Protein AF-A0A939W7G7-F1 (afdb_monomer)

pLDDT: mean 72.37, std 24.92, range [22.25, 98.38]

Structure (mmCIF, N/CA/C/O backbone):
data_AF-A0A939W7G7-F1
#
_entry.id   AF-A0A939W7G7-F1
#
loop_
_atom_site.group_PDB
_atom_site.id
_atom_site.type_symbol
_atom_site.label_atom_id
_atom_site.label_alt_id
_atom_site.label_comp_id
_atom_site.label_asym_id
_atom_site.label_entity_id
_atom_site.label_seq_id
_atom_site.pdbx_PDB_ins_code
_atom_site.Cartn_x
_atom_site.Cartn_y
_atom_site.Cartn_z
_atom_site.occupancy
_atom_site.B_iso_or_equiv
_atom_site.auth_seq_id
_atom_site.auth_comp_id
_atom_site.auth_asym_id
_atom_site.auth_atom_id
_atom_site.pdbx_PDB_model_num
ATOM 1 N N . MET A 1 1 ? 49.088 -12.697 -15.199 1.00 37.44 1 MET A N 1
ATOM 2 C CA . MET A 1 1 ? 48.073 -13.768 -15.033 1.00 37.44 1 MET A CA 1
ATOM 3 C C . MET A 1 1 ? 47.803 -14.204 -13.577 1.00 37.44 1 MET A C 1
ATOM 5 O O . MET A 1 1 ? 47.061 -15.155 -13.381 1.00 37.44 1 MET A O 1
ATOM 9 N N . GLY A 1 2 ? 48.317 -13.510 -12.543 1.00 29.69 2 GLY A N 1
ATOM 10 C CA . GLY A 1 2 ? 48.173 -13.933 -11.132 1.00 29.69 2 GLY A CA 1
ATOM 11 C C . GLY A 1 2 ? 47.375 -13.010 -10.194 1.00 29.69 2 GLY A C 1
ATOM 12 O O . GLY A 1 2 ? 47.305 -13.311 -9.008 1.00 29.69 2 GLY A O 1
ATOM 13 N N . SER A 1 3 ? 46.783 -11.907 -10.679 1.00 34.59 3 SER A N 1
ATOM 14 C CA . SER A 1 3 ? 46.149 -10.897 -9.798 1.00 34.59 3 SER A CA 1
ATOM 15 C C . SER A 1 3 ? 44.610 -10.867 -9.840 1.00 34.59 3 SER A C 1
ATOM 17 O O . SER A 1 3 ? 43.983 -10.460 -8.870 1.00 34.59 3 SER A O 1
ATOM 19 N N . VAL A 1 4 ? 43.977 -11.381 -10.903 1.00 31.12 4 VAL A N 1
ATOM 20 C CA . VAL A 1 4 ? 42.504 -11.349 -11.072 1.00 31.12 4 VAL A CA 1
ATOM 21 C C . VAL A 1 4 ? 41.800 -12.451 -10.261 1.00 31.12 4 VAL A C 1
ATOM 23 O O . VAL A 1 4 ? 40.750 -12.220 -9.670 1.00 31.12 4 VAL A O 1
ATOM 26 N N . LYS A 1 5 ? 42.433 -13.625 -10.098 1.00 29.92 5 LYS A N 1
ATOM 27 C CA . LYS A 1 5 ? 41.881 -14.741 -9.299 1.00 29.92 5 LYS A CA 1
ATOM 28 C C . LYS A 1 5 ? 41.770 -14.441 -7.795 1.00 29.92 5 LYS A C 1
ATOM 30 O O . LYS A 1 5 ? 40.942 -15.040 -7.120 1.00 29.92 5 LYS A O 1
ATOM 35 N N . LYS A 1 6 ? 42.566 -13.503 -7.261 1.00 28.92 6 LYS A N 1
ATOM 36 C CA . LYS A 1 6 ? 42.472 -13.071 -5.852 1.00 28.92 6 LYS A CA 1
ATOM 37 C C . LYS A 1 6 ? 41.376 -12.028 -5.605 1.00 28.92 6 LYS A C 1
ATOM 39 O O . LYS A 1 6 ? 40.997 -11.844 -4.453 1.00 28.92 6 LYS A O 1
ATOM 44 N N . TRP A 1 7 ? 40.863 -11.377 -6.651 1.00 30.55 7 TRP A N 1
ATOM 45 C CA . TRP A 1 7 ? 39.782 -10.396 -6.531 1.00 30.55 7 TRP A CA 1
ATOM 46 C C . TRP A 1 7 ? 38.410 -11.087 -6.421 1.00 30.55 7 TRP A C 1
ATOM 48 O O . TRP A 1 7 ? 37.632 -10.760 -5.529 1.00 30.55 7 TRP A O 1
ATOM 58 N N . PHE A 1 8 ? 38.174 -12.147 -7.206 1.00 27.36 8 PHE A N 1
ATOM 59 C CA . PHE A 1 8 ? 36.926 -12.930 -7.167 1.00 27.36 8 PHE A CA 1
ATOM 60 C C . PHE A 1 8 ? 36.714 -13.733 -5.873 1.00 27.36 8 PHE A C 1
ATOM 62 O O . PHE A 1 8 ? 35.588 -13.842 -5.401 1.00 27.36 8 PHE A O 1
ATOM 69 N N . ALA A 1 9 ? 37.780 -14.232 -5.236 1.00 32.16 9 ALA A N 1
ATOM 70 C CA . ALA A 1 9 ? 37.669 -14.970 -3.971 1.00 32.16 9 ALA A CA 1
ATOM 71 C C . ALA A 1 9 ? 37.332 -14.080 -2.752 1.00 32.16 9 ALA A C 1
ATOM 73 O O . ALA A 1 9 ? 37.093 -14.599 -1.664 1.00 32.16 9 ALA A O 1
ATOM 74 N N . LYS A 1 10 ? 37.341 -12.747 -2.914 1.00 26.81 10 LYS A N 1
ATOM 75 C CA . LYS A 1 10 ? 37.115 -11.765 -1.839 1.00 26.81 10 LYS A CA 1
ATOM 76 C C . LYS A 1 10 ? 35.745 -11.078 -1.904 1.00 26.81 10 LYS A C 1
ATOM 78 O O . LYS A 1 10 ? 35.432 -10.281 -1.021 1.00 26.81 10 LYS A O 1
ATOM 83 N N . LEU A 1 11 ? 34.936 -11.372 -2.923 1.00 27.44 11 LEU A N 1
ATOM 84 C CA . LEU A 1 11 ? 33.561 -10.888 -3.031 1.00 27.44 11 LEU A CA 1
ATOM 85 C C . LEU A 1 11 ? 32.647 -11.770 -2.175 1.00 27.44 11 LEU A C 1
ATOM 87 O O . LEU A 1 11 ? 32.248 -12.865 -2.560 1.00 27.44 11 LEU A O 1
ATOM 91 N N . ASP A 1 12 ? 32.374 -11.272 -0.972 1.00 28.25 12 ASP A N 1
ATOM 92 C CA . ASP A 1 12 ? 31.477 -11.857 0.019 1.00 28.25 12 ASP A CA 1
ATOM 93 C C . ASP A 1 12 ? 30.085 -12.161 -0.579 1.00 28.25 12 ASP A C 1
ATOM 95 O O . ASP A 1 12 ? 29.545 -11.369 -1.362 1.00 28.25 12 ASP A O 1
ATOM 99 N N . LYS A 1 13 ? 29.475 -13.289 -0.178 1.00 32.38 13 LYS A N 1
ATOM 100 C CA . LYS A 1 13 ? 28.146 -13.762 -0.632 1.00 32.38 13 LYS A CA 1
ATOM 101 C C . LYS A 1 13 ? 27.058 -12.685 -0.499 1.00 32.38 13 LYS A C 1
ATOM 103 O O . LYS A 1 13 ? 26.087 -12.709 -1.249 1.00 32.38 13 LYS A O 1
ATOM 108 N N . LYS A 1 14 ? 27.244 -11.710 0.399 1.00 27.19 14 LYS A N 1
ATOM 109 C CA . LYS A 1 14 ? 26.355 -10.553 0.587 1.00 27.19 14 LYS A CA 1
ATOM 110 C C . LYS A 1 14 ? 26.272 -9.595 -0.609 1.00 27.19 14 LYS A C 1
ATOM 112 O O . LYS A 1 14 ? 25.236 -8.966 -0.766 1.00 27.19 14 LYS A O 1
ATOM 117 N N . ARG A 1 15 ? 27.293 -9.487 -1.474 1.00 27.19 15 ARG A N 1
ATOM 118 C CA . ARG A 1 15 ? 27.225 -8.607 -2.664 1.00 27.19 15 ARG A CA 1
ATOM 119 C C . ARG A 1 15 ? 26.584 -9.261 -3.891 1.00 27.19 15 ARG A C 1
ATOM 121 O O . ARG A 1 15 ? 26.115 -8.538 -4.759 1.00 27.19 15 ARG A O 1
ATOM 128 N N . ARG A 1 16 ? 26.465 -10.597 -3.936 1.00 31.97 16 ARG A N 1
ATOM 129 C CA . ARG A 1 16 ? 25.691 -11.303 -4.984 1.00 31.97 16 ARG A CA 1
ATOM 130 C C . ARG A 1 16 ? 24.188 -11.002 -4.902 1.00 31.97 16 ARG A C 1
ATOM 132 O O . ARG A 1 16 ? 23.509 -11.009 -5.916 1.00 31.97 16 ARG A O 1
ATOM 139 N N . TYR A 1 17 ? 23.701 -10.642 -3.715 1.00 28.06 17 TYR A N 1
ATOM 140 C CA . TYR A 1 17 ? 22.332 -10.169 -3.508 1.00 28.06 17 TYR A CA 1
ATOM 141 C C . TYR A 1 17 ? 22.118 -8.697 -3.890 1.00 28.06 17 TYR A C 1
ATOM 143 O O . TYR A 1 17 ? 20.974 -8.279 -3.999 1.00 28.06 17 TYR A O 1
ATOM 151 N N . ILE A 1 18 ? 23.176 -7.911 -4.132 1.00 26.02 18 ILE A N 1
ATOM 152 C CA . ILE A 1 18 ? 23.036 -6.484 -4.474 1.00 26.02 18 ILE A CA 1
ATOM 153 C C . ILE A 1 18 ? 22.659 -6.291 -5.950 1.00 26.02 18 ILE A C 1
ATOM 155 O O . ILE A 1 18 ? 21.997 -5.314 -6.263 1.00 26.02 18 ILE A O 1
ATOM 159 N N . LEU A 1 19 ? 22.960 -7.246 -6.840 1.00 25.20 19 LEU A N 1
ATOM 160 C CA . LEU A 1 19 ? 22.470 -7.190 -8.228 1.00 25.20 19 LEU A CA 1
ATOM 161 C C . LEU A 1 19 ? 20.977 -7.551 -8.352 1.00 25.20 19 LEU A C 1
ATOM 163 O O . LEU A 1 19 ? 20.304 -7.072 -9.252 1.00 25.20 19 LEU A O 1
ATOM 167 N N . ILE A 1 20 ? 20.450 -8.353 -7.421 1.00 27.09 20 ILE A N 1
ATOM 168 C CA . ILE A 1 20 ? 19.026 -8.736 -7.359 1.00 27.09 20 ILE A CA 1
ATOM 169 C C . ILE A 1 20 ? 18.235 -7.758 -6.460 1.00 27.09 20 ILE A C 1
ATOM 171 O O . ILE A 1 20 ? 17.029 -7.581 -6.614 1.00 27.09 20 ILE A O 1
ATOM 175 N N . GLY A 1 21 ? 18.920 -7.071 -5.539 1.00 23.30 21 GLY A N 1
ATOM 176 C CA . GLY A 1 21 ? 18.337 -6.136 -4.573 1.00 23.30 21 GLY A CA 1
ATOM 177 C C . GLY A 1 21 ? 17.898 -4.785 -5.146 1.00 23.30 21 GLY A C 1
ATOM 178 O O . GLY A 1 21 ? 17.104 -4.103 -4.505 1.00 23.30 21 GLY A O 1
ATOM 179 N N . SER A 1 22 ? 18.346 -4.414 -6.348 1.00 28.56 22 SER A N 1
ATOM 180 C CA . SER A 1 22 ? 17.942 -3.165 -7.016 1.00 28.56 22 SER A CA 1
ATOM 181 C C . SER A 1 22 ? 16.480 -3.197 -7.477 1.00 28.56 22 SER A C 1
ATOM 183 O O . SER A 1 22 ? 15.803 -2.177 -7.462 1.00 28.56 22 SER A O 1
ATOM 185 N N . ILE A 1 23 ? 15.966 -4.383 -7.816 1.00 33.22 23 ILE A N 1
ATOM 186 C CA . ILE A 1 23 ? 14.592 -4.580 -8.307 1.00 33.22 23 ILE A CA 1
ATOM 187 C C . ILE A 1 23 ? 13.592 -4.621 -7.136 1.00 33.22 23 ILE A C 1
ATOM 189 O O . ILE A 1 23 ? 12.467 -4.138 -7.251 1.00 33.22 23 ILE A O 1
ATOM 193 N N . ALA A 1 24 ? 14.009 -5.126 -5.969 1.00 25.91 24 ALA A N 1
ATOM 194 C CA . ALA A 1 24 ? 13.153 -5.187 -4.784 1.00 25.91 24 ALA A CA 1
ATOM 195 C C . ALA A 1 24 ? 12.855 -3.797 -4.187 1.00 25.91 24 ALA A C 1
ATOM 197 O O . ALA A 1 24 ? 11.763 -3.590 -3.672 1.00 25.91 24 ALA A O 1
ATOM 198 N N . GLY A 1 25 ? 13.777 -2.832 -4.289 1.00 26.31 25 GLY A N 1
ATOM 199 C CA . GLY A 1 25 ? 13.540 -1.460 -3.815 1.00 26.31 25 GLY A CA 1
ATOM 200 C C . GLY A 1 25 ? 12.533 -0.680 -4.670 1.00 26.31 25 GLY A C 1
ATOM 201 O O . GLY A 1 25 ? 11.704 0.047 -4.130 1.00 26.31 25 GLY A O 1
ATOM 202 N N . VAL A 1 26 ? 12.555 -0.886 -5.990 1.00 35.41 26 VAL A N 1
ATOM 203 C CA . VAL A 1 26 ? 11.691 -0.178 -6.955 1.00 35.41 26 VAL A CA 1
ATOM 204 C C . VAL A 1 26 ? 10.279 -0.780 -6.997 1.00 35.41 26 VAL A C 1
ATOM 206 O O . VAL A 1 26 ? 9.291 -0.050 -7.064 1.00 35.41 26 VAL A O 1
ATOM 209 N N . ILE A 1 27 ? 10.149 -2.106 -6.851 1.00 29.95 27 ILE A N 1
ATOM 210 C CA . ILE A 1 27 ? 8.835 -2.772 -6.790 1.00 29.95 27 ILE A CA 1
ATOM 211 C C . ILE A 1 27 ? 8.130 -2.507 -5.452 1.00 29.95 27 ILE A C 1
ATOM 213 O O . ILE A 1 27 ? 6.910 -2.371 -5.430 1.00 29.95 27 ILE A O 1
ATOM 217 N N . VAL A 1 28 ? 8.860 -2.373 -4.338 1.00 28.88 28 VAL A N 1
ATOM 218 C CA . VAL A 1 28 ? 8.235 -2.111 -3.030 1.00 28.88 28 VAL A CA 1
ATOM 219 C C . VAL A 1 28 ? 7.611 -0.714 -2.973 1.00 28.88 28 VAL A C 1
ATOM 221 O O . VAL A 1 28 ? 6.517 -0.588 -2.439 1.00 28.88 28 VAL A O 1
ATOM 224 N N . ILE A 1 29 ? 8.200 0.314 -3.588 1.00 34.06 29 ILE A N 1
ATOM 225 C CA . ILE A 1 29 ? 7.621 1.672 -3.552 1.00 34.06 29 ILE A CA 1
ATOM 226 C C . ILE A 1 29 ? 6.392 1.784 -4.472 1.00 34.06 29 ILE A C 1
ATOM 228 O O . ILE A 1 29 ? 5.401 2.409 -4.095 1.00 34.06 29 ILE A O 1
ATOM 232 N N . ALA A 1 30 ? 6.377 1.084 -5.614 1.00 29.73 30 ALA A N 1
ATOM 233 C CA . ALA A 1 30 ? 5.173 0.968 -6.442 1.00 29.73 30 ALA A CA 1
ATOM 234 C C . ALA A 1 30 ? 4.076 0.117 -5.765 1.00 29.73 30 ALA A C 1
ATOM 236 O O . ALA A 1 30 ? 2.897 0.462 -5.824 1.00 29.73 30 ALA A O 1
ATOM 237 N N . CYS A 1 31 ? 4.432 -0.957 -5.050 1.00 26.67 31 CYS A N 1
ATOM 238 C CA . CYS A 1 31 ? 3.463 -1.773 -4.312 1.00 26.67 31 CYS A CA 1
ATOM 239 C C . CYS A 1 31 ? 2.926 -1.103 -3.037 1.00 26.67 31 CYS A C 1
ATOM 241 O O . CYS A 1 31 ? 1.822 -1.440 -2.614 1.00 26.67 31 CYS A O 1
ATOM 243 N N . VAL A 1 32 ? 3.650 -0.153 -2.438 1.00 27.84 32 VAL A N 1
ATOM 244 C CA . VAL A 1 32 ? 3.234 0.499 -1.184 1.00 27.84 32 VAL A CA 1
ATOM 245 C C . VAL A 1 32 ? 2.108 1.528 -1.382 1.00 27.84 32 VAL A C 1
ATOM 247 O O . VAL A 1 32 ? 1.447 1.867 -0.408 1.00 27.84 32 VAL A O 1
ATOM 250 N N . LEU A 1 33 ? 1.772 1.951 -2.612 1.00 31.66 33 LEU A N 1
ATOM 251 C CA . LEU A 1 33 ? 0.691 2.938 -2.835 1.00 31.66 33 LEU A CA 1
ATOM 252 C C . LEU A 1 33 ? -0.329 2.593 -3.938 1.00 31.66 33 LEU A C 1
ATOM 254 O O . LEU A 1 33 ? -1.294 3.330 -4.128 1.00 31.66 33 LEU A O 1
ATOM 258 N N . ILE A 1 34 ? -0.221 1.433 -4.598 1.00 30.66 34 ILE A N 1
ATOM 259 C CA . ILE A 1 34 ? -1.276 0.925 -5.508 1.00 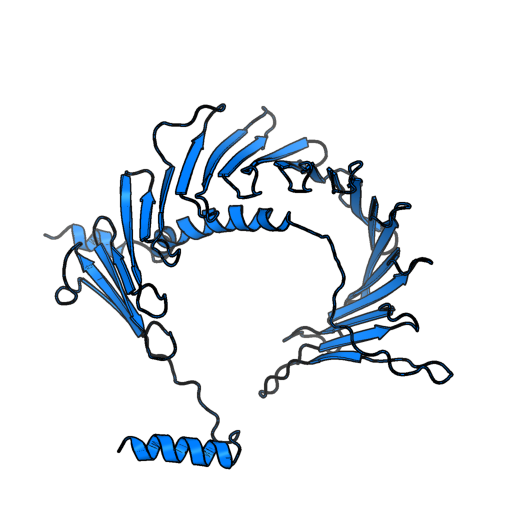30.66 34 ILE A CA 1
ATOM 260 C C . ILE A 1 34 ? -2.508 0.386 -4.734 1.00 30.66 34 ILE A C 1
ATOM 262 O O . ILE A 1 34 ? -3.564 0.152 -5.318 1.00 30.66 34 ILE A O 1
ATOM 266 N N . LEU A 1 35 ? -2.451 0.301 -3.398 1.00 27.14 35 LEU A N 1
ATOM 267 C CA . LEU A 1 35 ? -3.620 0.006 -2.548 1.00 27.14 35 LEU A CA 1
ATOM 268 C C . LEU A 1 35 ? -4.574 1.204 -2.335 1.00 27.14 35 LEU A C 1
ATOM 270 O O . LEU A 1 35 ? -5.584 1.056 -1.653 1.00 27.14 35 LEU A O 1
ATOM 274 N N . GLY A 1 36 ? -4.314 2.360 -2.958 1.00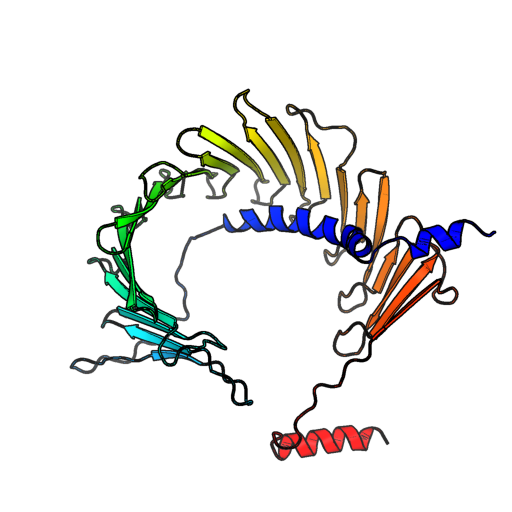 25.47 36 GLY A N 1
ATOM 275 C CA . GLY A 1 36 ? -5.226 3.516 -2.980 1.00 25.47 36 GLY A CA 1
ATOM 276 C C . GLY A 1 36 ? -6.361 3.434 -4.014 1.00 25.47 36 GLY A C 1
ATOM 277 O O . GLY A 1 36 ? -7.085 4.407 -4.212 1.00 25.47 36 GLY A O 1
ATOM 278 N N . GLY A 1 37 ? -6.523 2.300 -4.704 1.00 22.25 37 GLY A N 1
ATOM 279 C CA . GLY A 1 37 ? -7.566 2.088 -5.708 1.00 22.25 37 GLY A CA 1
ATOM 280 C C . GLY A 1 37 ? -8.757 1.289 -5.176 1.00 22.25 37 GLY A C 1
ATOM 281 O O . GLY A 1 37 ? -8.717 0.065 -5.133 1.00 22.25 37 GLY A O 1
ATOM 282 N N . VAL A 1 38 ? -9.859 1.988 -4.890 1.00 24.16 38 VAL A N 1
ATOM 283 C CA . VAL A 1 38 ? -11.229 1.445 -4.789 1.00 24.16 38 VAL A CA 1
ATOM 284 C C . VAL A 1 38 ? -11.527 0.587 -3.546 1.00 24.16 38 VAL A C 1
ATOM 286 O O . VAL A 1 38 ? -11.864 -0.590 -3.640 1.00 24.16 38 VAL A O 1
ATOM 289 N N . PHE A 1 39 ? -11.633 1.219 -2.372 1.00 22.97 39 PHE A N 1
ATOM 290 C CA . PHE A 1 39 ? -12.570 0.742 -1.339 1.00 22.97 39 PHE A CA 1
ATOM 291 C C . PHE A 1 39 ? -13.994 1.263 -1.610 1.00 22.97 39 PHE A C 1
ATOM 293 O O . PHE A 1 39 ? -14.669 1.804 -0.740 1.00 22.97 39 PHE A O 1
ATOM 300 N N . ARG A 1 40 ? -14.533 1.001 -2.811 1.00 23.73 40 ARG A N 1
ATOM 301 C CA . ARG A 1 40 ? -15.959 0.657 -2.881 1.00 23.73 40 ARG A CA 1
ATOM 302 C C . ARG A 1 40 ? -16.044 -0.798 -2.471 1.00 23.73 40 ARG A C 1
ATOM 304 O O . ARG A 1 40 ? -16.004 -1.694 -3.311 1.00 23.73 40 ARG A O 1
ATOM 311 N N . LYS A 1 41 ? -16.193 -1.032 -1.168 1.00 23.56 41 LYS A N 1
ATOM 312 C CA . LYS A 1 41 ? -16.681 -2.310 -0.661 1.00 23.56 41 LYS A CA 1
ATOM 313 C C . LYS A 1 41 ? -18.136 -2.450 -1.113 1.00 23.56 41 LYS A C 1
ATOM 315 O O . LYS A 1 41 ? -19.074 -2.239 -0.355 1.00 23.56 41 LYS A O 1
ATOM 320 N N . LYS A 1 42 ? -18.347 -2.775 -2.389 1.00 23.17 42 LYS A N 1
ATOM 321 C CA . LYS A 1 42 ? -19.536 -3.526 -2.758 1.00 23.17 42 LYS A CA 1
ATOM 322 C C . LYS A 1 42 ? -19.238 -4.909 -2.208 1.00 23.17 42 LYS A C 1
ATOM 324 O O . LYS A 1 42 ? -18.529 -5.682 -2.843 1.00 23.17 42 LYS A O 1
ATOM 329 N N . ASP A 1 43 ? -19.682 -5.155 -0.978 1.00 26.52 43 ASP A N 1
ATOM 330 C CA . ASP A 1 43 ? -19.757 -6.493 -0.408 1.00 26.52 43 ASP A CA 1
ATOM 331 C C . ASP A 1 43 ? -20.629 -7.337 -1.347 1.00 26.52 43 ASP A C 1
ATOM 333 O O . ASP A 1 43 ? -21.836 -7.478 -1.191 1.00 26.52 43 ASP A O 1
ATOM 337 N N . THR A 1 44 ? -20.010 -7.882 -2.385 1.00 25.52 44 THR A N 1
ATOM 338 C CA . THR A 1 44 ? -20.457 -9.101 -3.034 1.00 25.52 44 THR A CA 1
ATOM 339 C C . THR A 1 44 ? -19.536 -10.197 -2.537 1.00 25.52 44 THR A C 1
ATOM 341 O O . THR A 1 44 ? -18.834 -10.850 -3.307 1.00 25.52 44 THR A O 1
ATOM 344 N N . GLY A 1 45 ? -19.552 -10.399 -1.214 1.00 25.03 45 GLY A N 1
ATOM 345 C CA . GLY A 1 45 ? -19.352 -11.741 -0.696 1.00 25.03 45 GLY A CA 1
ATOM 346 C C . GLY A 1 45 ? -20.320 -12.680 -1.427 1.00 25.03 45 GLY A C 1
ATOM 347 O O . GLY A 1 45 ? -21.360 -12.228 -1.928 1.00 25.03 45 GLY A O 1
ATOM 348 N N . PRO A 1 46 ? -19.992 -13.969 -1.564 1.00 23.42 46 PRO A N 1
ATOM 349 C CA . PRO A 1 46 ? -20.879 -14.883 -2.258 1.00 23.42 46 PRO A CA 1
ATOM 350 C C . PRO A 1 46 ? -22.246 -14.812 -1.572 1.00 23.42 46 PRO A C 1
ATOM 352 O O . PRO A 1 46 ? -22.326 -14.849 -0.343 1.00 23.42 46 PRO A O 1
ATOM 355 N N . LYS A 1 47 ? -23.308 -14.627 -2.364 1.00 27.70 47 LYS A N 1
ATOM 356 C CA . LYS A 1 47 ? -24.686 -14.712 -1.877 1.00 27.70 47 LYS A CA 1
ATOM 357 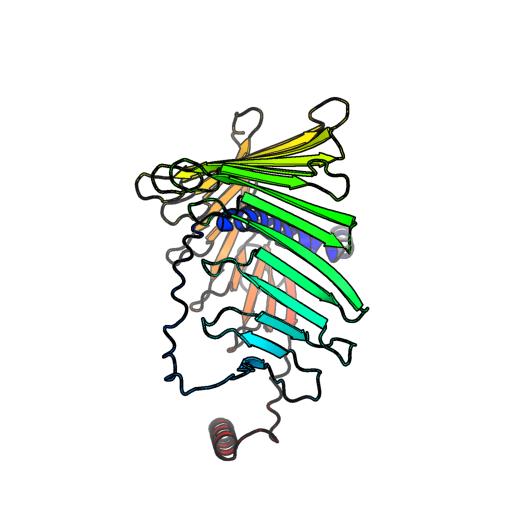C C . LYS A 1 47 ? -24.896 -16.142 -1.396 1.00 27.70 47 LYS A C 1
ATOM 359 O O . LYS A 1 47 ? -25.250 -17.011 -2.183 1.00 27.70 47 LYS A O 1
ATOM 364 N N . TYR A 1 48 ? -24.596 -16.393 -0.132 1.00 33.22 48 TYR A N 1
ATOM 365 C CA . TYR A 1 48 ? -24.888 -17.664 0.497 1.00 33.22 48 TYR A CA 1
ATOM 366 C C . TYR A 1 48 ? -26.311 -17.588 1.027 1.00 33.22 48 TYR A C 1
ATOM 368 O O . TYR A 1 48 ? -26.651 -16.677 1.780 1.00 33.22 48 TYR A O 1
ATOM 376 N N . GLU A 1 49 ? -27.139 -18.510 0.547 1.00 25.09 49 GLU A N 1
ATOM 377 C CA . GLU A 1 49 ? -28.538 -18.645 0.927 1.00 25.09 49 GLU A CA 1
ATOM 378 C C . GLU A 1 49 ? -28.663 -18.689 2.453 1.00 25.09 49 GLU A C 1
ATOM 380 O O . GLU A 1 49 ? -28.031 -19.502 3.130 1.00 25.09 49 GLU A O 1
ATOM 385 N N . ILE A 1 50 ? -29.454 -17.756 2.978 1.00 29.89 50 ILE A N 1
ATOM 386 C CA . ILE A 1 50 ? -29.856 -17.680 4.379 1.00 29.89 50 ILE A CA 1
ATOM 387 C C . ILE A 1 50 ? -30.783 -18.881 4.623 1.00 29.89 50 ILE A C 1
ATOM 389 O O . ILE A 1 50 ? -31.822 -18.952 3.963 1.00 29.89 50 ILE A O 1
ATOM 393 N N . PRO A 1 51 ? -30.459 -19.835 5.516 1.00 30.27 51 PRO A N 1
ATOM 394 C CA . PRO A 1 51 ? -31.415 -20.867 5.893 1.00 30.27 51 PRO A CA 1
ATOM 395 C C . PRO A 1 51 ? -32.565 -20.228 6.676 1.00 30.27 51 PRO A C 1
ATOM 397 O O . PRO A 1 51 ? -32.331 -19.351 7.509 1.00 30.27 51 PRO A O 1
ATOM 400 N N . GLU A 1 52 ? -33.795 -20.663 6.402 1.00 27.11 52 GLU A N 1
ATOM 401 C CA . GLU A 1 52 ? -35.004 -20.191 7.080 1.00 27.11 52 GLU A CA 1
ATOM 402 C C . GLU A 1 52 ? -34.854 -20.249 8.607 1.00 27.11 52 GLU A C 1
ATOM 404 O O . GLU A 1 52 ? -34.523 -21.281 9.193 1.00 27.11 52 GLU A O 1
ATOM 409 N N . VAL A 1 53 ? -35.104 -19.101 9.239 1.00 30.53 53 VAL A N 1
ATOM 410 C CA . VAL A 1 53 ? -35.126 -18.923 10.689 1.00 30.53 53 VAL A CA 1
ATOM 411 C C . VAL A 1 53 ? -36.320 -19.690 11.253 1.00 30.53 53 VAL A C 1
ATOM 413 O O . VAL A 1 53 ? -37.468 -19.325 11.005 1.00 30.53 53 VAL A O 1
ATOM 416 N N . THR A 1 54 ? -36.059 -20.725 12.047 1.00 26.75 54 THR A N 1
ATOM 417 C CA . THR A 1 54 ? -37.059 -21.323 12.940 1.00 26.75 54 THR A CA 1
ATOM 418 C C . THR A 1 54 ? -36.666 -21.044 14.385 1.00 26.75 54 THR A C 1
ATOM 420 O O . THR A 1 54 ? -35.639 -21.537 14.839 1.00 26.75 54 THR A O 1
ATOM 423 N N . ASP A 1 55 ? -37.482 -20.212 15.035 1.00 26.11 55 ASP A N 1
ATOM 424 C CA . ASP A 1 55 ? -37.575 -19.855 16.458 1.00 26.11 55 ASP A CA 1
ATOM 425 C C . ASP A 1 55 ? -36.477 -20.318 17.436 1.00 26.11 55 ASP A C 1
ATOM 427 O O . ASP A 1 55 ? -36.299 -21.505 17.705 1.00 26.11 55 ASP A O 1
ATOM 431 N N . GLY A 1 56 ? -35.905 -19.324 18.131 1.00 27.19 56 GLY A N 1
ATOM 432 C CA . GLY A 1 56 ? -35.296 -19.472 19.455 1.00 27.19 56 GLY A CA 1
ATOM 433 C C . GLY A 1 56 ? -33.787 -19.716 19.449 1.00 27.19 56 GLY A C 1
ATOM 434 O O . GLY A 1 56 ? -33.345 -20.843 19.284 1.00 27.19 56 GLY A O 1
ATOM 435 N N . TYR A 1 57 ? -33.016 -18.649 19.703 1.00 28.69 57 TYR A N 1
ATOM 436 C CA . TYR A 1 57 ? -31.586 -18.631 20.056 1.00 28.69 57 TYR A CA 1
ATOM 437 C C . TYR A 1 57 ? -30.723 -19.741 19.432 1.00 28.69 57 TYR A C 1
ATOM 439 O O . TYR A 1 57 ? -30.489 -20.781 20.050 1.00 28.69 57 TYR A O 1
ATOM 447 N N . VAL A 1 58 ? -30.133 -19.481 18.264 1.00 26.94 58 VAL A N 1
ATOM 448 C CA . VAL A 1 58 ? -29.073 -20.345 17.732 1.00 26.94 58 VAL A CA 1
ATOM 449 C C . VAL A 1 58 ? -27.736 -19.616 17.824 1.00 26.94 58 VAL A C 1
ATOM 451 O O . VAL A 1 58 ? -27.425 -18.743 17.020 1.00 26.94 58 VAL A O 1
ATOM 454 N N . LEU A 1 59 ? -26.923 -20.011 18.809 1.00 29.75 59 LEU A N 1
ATOM 455 C CA . LEU A 1 59 ? -25.468 -19.846 18.778 1.00 29.75 59 LEU A CA 1
ATOM 456 C C . LEU A 1 59 ? -24.943 -20.592 17.542 1.00 29.75 59 LEU A C 1
ATOM 458 O O . LEU A 1 59 ? -24.666 -21.791 17.597 1.00 29.75 59 LEU A O 1
ATOM 462 N N . VAL A 1 60 ? -24.843 -19.908 16.403 1.00 32.31 60 VAL A N 1
ATOM 463 C CA . VAL A 1 60 ? -24.207 -20.481 15.215 1.00 32.31 60 VAL A CA 1
ATOM 464 C C . VAL A 1 60 ? -22.699 -20.333 15.386 1.00 32.31 60 VAL A C 1
ATOM 466 O O . VAL A 1 60 ? -22.108 -19.318 15.023 1.00 32.31 60 VAL A O 1
ATOM 469 N N . PHE A 1 61 ? -22.059 -21.357 15.947 1.00 32.94 61 PHE A N 1
ATOM 470 C CA . PHE A 1 61 ? -20.616 -21.521 15.817 1.00 32.94 61 PHE A CA 1
ATOM 471 C C . PHE A 1 61 ? -20.318 -21.904 14.371 1.00 32.94 61 PHE A C 1
ATOM 473 O O . PHE A 1 61 ? -20.537 -23.048 13.970 1.00 32.94 61 PHE A O 1
ATOM 480 N N . ARG A 1 62 ? -19.825 -20.957 13.571 1.00 37.91 62 ARG A N 1
ATOM 481 C CA . ARG A 1 62 ? -19.355 -21.270 12.219 1.00 37.91 62 ARG A CA 1
ATOM 482 C C . ARG A 1 62 ? -17.834 -21.334 12.233 1.00 37.91 62 ARG A C 1
ATOM 484 O O . ARG A 1 62 ? -17.159 -20.335 12.479 1.00 37.91 62 ARG A O 1
ATOM 491 N N . LEU A 1 63 ? -17.298 -22.524 11.973 1.00 37.72 63 LEU A N 1
ATOM 492 C CA . LEU A 1 63 ? -15.896 -22.700 11.609 1.00 37.72 63 LEU A CA 1
ATOM 493 C C . LEU A 1 63 ? -15.701 -22.040 10.241 1.00 37.72 63 LEU A C 1
ATOM 495 O O . LEU A 1 63 ? -16.276 -22.485 9.248 1.00 37.72 63 LEU A O 1
ATO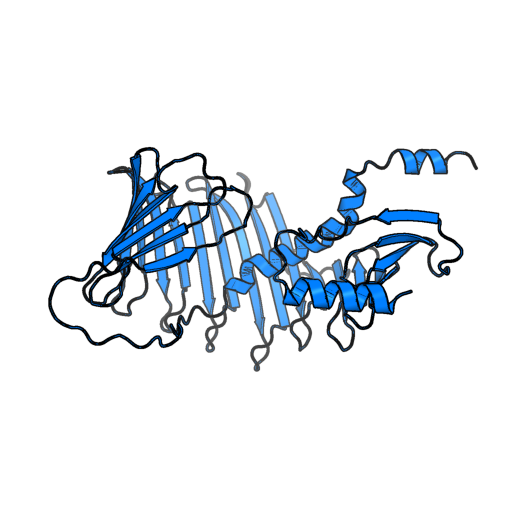M 499 N N . VAL A 1 64 ? -14.967 -20.930 10.206 1.00 37.44 64 VAL A N 1
ATOM 500 C CA . VAL A 1 64 ? -14.781 -20.146 8.973 1.00 37.44 64 VAL A CA 1
ATOM 501 C C . VAL A 1 64 ? -13.656 -20.739 8.124 1.00 37.44 64 VAL A C 1
ATOM 503 O O . VAL A 1 64 ? -13.713 -20.685 6.898 1.00 37.44 64 VAL A O 1
ATOM 506 N N . SER A 1 65 ? -12.660 -21.351 8.766 1.00 38.97 65 SER A N 1
ATOM 507 C CA . SER A 1 65 ? -11.609 -22.118 8.104 1.00 38.97 65 SER A CA 1
ATOM 508 C C . SER A 1 65 ? -10.908 -23.063 9.084 1.00 38.97 65 SER A C 1
ATOM 510 O O . SER A 1 65 ? -10.664 -22.724 10.246 1.00 38.97 65 SER A O 1
ATOM 512 N N . GLU A 1 66 ? -10.558 -24.245 8.584 1.00 33.78 66 GLU A N 1
ATOM 513 C CA . GLU A 1 66 ? -9.639 -25.196 9.205 1.00 33.78 66 GLU A CA 1
ATOM 514 C C . GLU A 1 66 ? -8.669 -25.650 8.115 1.00 33.78 66 GLU A C 1
ATOM 516 O O . GLU A 1 66 ? -9.082 -26.087 7.041 1.00 33.78 66 GLU A O 1
ATOM 521 N N . TYR A 1 67 ? -7.375 -25.454 8.358 1.00 36.00 67 TYR A N 1
ATOM 522 C CA . TYR A 1 67 ? -6.319 -25.933 7.473 1.00 36.00 67 TYR A CA 1
ATOM 523 C C . TYR A 1 67 ? -5.594 -27.070 8.180 1.00 36.00 67 TYR A C 1
ATOM 525 O O . TYR A 1 67 ? -4.686 -26.825 8.981 1.00 36.00 67 TYR A O 1
ATOM 533 N N . ASP A 1 68 ? -5.995 -28.297 7.865 1.00 35.94 68 ASP A N 1
ATOM 534 C CA . ASP A 1 68 ? -5.287 -29.498 8.284 1.00 35.94 68 ASP A CA 1
ATOM 535 C C . ASP A 1 68 ? -4.107 -29.781 7.352 1.00 35.94 68 ASP A C 1
ATOM 537 O O . ASP A 1 68 ? -4.232 -29.811 6.127 1.00 35.94 68 ASP A O 1
ATOM 541 N N . VAL A 1 69 ? -2.938 -30.010 7.949 1.00 36.66 69 VAL A N 1
ATOM 542 C CA . VAL A 1 69 ? -1.812 -30.669 7.285 1.00 36.66 69 VAL A CA 1
ATOM 543 C C . VAL A 1 69 ? -1.510 -31.910 8.111 1.00 36.66 69 VAL A C 1
ATOM 545 O O . VAL A 1 69 ? -1.242 -31.818 9.309 1.00 36.66 69 VAL A O 1
ATOM 548 N N . THR A 1 70 ? -1.597 -33.067 7.464 1.00 39.97 70 THR A N 1
ATOM 549 C CA . THR A 1 70 ? -1.522 -34.423 8.025 1.00 39.97 70 THR A CA 1
ATOM 550 C C . THR A 1 70 ? -0.134 -34.780 8.574 1.00 39.97 70 THR A C 1
ATOM 552 O O . THR A 1 70 ? 0.516 -35.683 8.052 1.00 39.97 70 THR A O 1
ATOM 555 N N . ASP A 1 71 ? 0.349 -34.073 9.601 1.00 41.31 71 ASP A N 1
ATOM 556 C CA . ASP A 1 71 ? 1.588 -34.443 10.307 1.00 41.31 71 ASP A CA 1
ATOM 557 C C . ASP A 1 71 ? 1.674 -33.897 11.751 1.00 41.31 71 ASP A C 1
ATOM 559 O O . ASP A 1 71 ? 2.666 -33.296 12.159 1.00 41.31 71 ASP A O 1
ATOM 563 N N . GLY A 1 72 ? 0.604 -34.053 12.543 1.00 48.25 72 GLY A N 1
ATOM 564 C CA . GLY A 1 72 ? 0.640 -33.813 13.999 1.00 48.25 72 GLY A CA 1
ATOM 565 C C . GLY A 1 72 ? 0.957 -32.374 14.445 1.00 48.25 72 GLY A C 1
ATOM 566 O O . GLY A 1 72 ? 1.294 -32.150 15.608 1.00 48.25 72 GLY A O 1
ATOM 567 N N . ALA A 1 73 ? 0.859 -31.393 13.545 1.00 47.66 73 ALA A N 1
ATOM 568 C CA . ALA A 1 73 ? 1.171 -29.994 13.809 1.00 47.66 73 ALA A CA 1
ATOM 569 C C . ALA A 1 73 ? -0.083 -29.203 14.214 1.00 47.66 73 ALA A C 1
ATOM 571 O O . ALA A 1 73 ? -1.146 -29.350 13.619 1.00 47.66 73 ALA A O 1
ATOM 572 N N . LYS A 1 74 ? 0.063 -28.332 15.222 1.00 53.59 74 LYS A N 1
ATOM 573 C CA . LYS A 1 74 ? -0.989 -27.445 15.746 1.00 53.59 74 LYS A CA 1
ATOM 574 C C . LYS A 1 74 ? -1.726 -26.728 14.602 1.00 53.59 74 LYS A C 1
ATOM 576 O O . LYS A 1 74 ? -1.110 -25.939 13.878 1.00 53.59 74 LYS A O 1
ATOM 581 N N . THR A 1 75 ? -3.020 -27.008 14.452 1.00 55.47 75 THR A N 1
ATOM 582 C CA . THR A 1 75 ? -3.875 -26.457 13.396 1.00 55.47 75 THR A CA 1
ATOM 583 C C . THR A 1 75 ? -4.139 -24.973 13.634 1.00 55.47 75 THR A C 1
ATOM 585 O O . THR A 1 75 ? -4.332 -24.526 14.769 1.00 55.47 75 THR A O 1
ATOM 588 N N . ALA A 1 76 ? -4.120 -24.192 12.552 1.00 62.00 76 ALA A N 1
ATOM 589 C CA . ALA A 1 76 ? -4.669 -22.846 12.589 1.00 62.00 76 ALA A CA 1
ATOM 590 C C . ALA A 1 76 ? -6.192 -22.955 12.461 1.00 62.00 76 ALA A C 1
ATOM 592 O O . ALA A 1 76 ? -6.678 -23.679 11.590 1.00 62.00 76 ALA A O 1
ATOM 593 N N . ARG A 1 77 ? -6.936 -22.250 13.314 1.00 70.81 77 ARG A N 1
ATOM 594 C CA . ARG A 1 77 ? -8.404 -22.272 13.303 1.00 70.81 77 ARG A CA 1
ATOM 595 C C . ARG A 1 77 ? -8.982 -20.893 13.588 1.00 70.81 77 ARG A C 1
ATOM 597 O O . ARG A 1 77 ? -8.498 -20.191 14.479 1.00 70.81 77 ARG A O 1
ATOM 604 N N . THR A 1 78 ? -10.055 -20.552 12.881 1.00 72.88 78 THR A N 1
ATOM 605 C CA . THR A 1 78 ? -10.847 -19.343 13.133 1.00 72.88 78 THR A CA 1
ATOM 606 C C . THR A 1 78 ? -12.303 -19.719 13.385 1.00 72.88 78 THR A C 1
ATOM 608 O O . THR A 1 78 ? -12.951 -20.350 12.547 1.00 72.88 78 THR A O 1
ATOM 611 N N . LEU A 1 79 ? -12.816 -19.315 14.544 1.00 70.25 79 LEU A N 1
ATOM 612 C CA . LEU A 1 79 ? -14.193 -19.537 14.972 1.00 70.25 79 LEU A CA 1
ATOM 613 C C . LEU A 1 79 ? -14.898 -18.189 15.108 1.00 70.25 79 LEU A C 1
ATOM 615 O O . LEU A 1 79 ? -14.385 -17.303 15.792 1.00 70.25 79 LEU A O 1
ATOM 619 N N . CYS A 1 80 ? -16.070 -18.062 14.492 1.00 70.00 80 CYS A N 1
ATOM 620 C CA . CYS A 1 80 ? -16.909 -16.879 14.621 1.00 70.00 80 CYS A CA 1
ATOM 621 C C . CYS A 1 80 ? -18.273 -17.237 15.221 1.00 70.00 80 CYS A C 1
ATOM 623 O O . CYS A 1 80 ? -18.873 -18.253 14.863 1.00 70.00 80 CYS A O 1
ATOM 625 N N . GLU A 1 81 ? -18.745 -16.378 16.118 1.00 77.12 81 GLU A N 1
ATOM 626 C CA . GLU A 1 81 ? -20.105 -16.350 16.657 1.00 77.12 81 GLU A CA 1
ATOM 627 C C . GLU A 1 81 ? -20.816 -15.138 16.052 1.00 77.12 81 GLU A C 1
ATOM 629 O O . GLU A 1 81 ? -20.198 -14.079 15.918 1.00 77.12 81 GLU A O 1
ATOM 634 N N . TYR A 1 82 ? -22.086 -15.286 15.674 1.00 74.75 82 TYR A N 1
ATOM 635 C CA . TYR A 1 82 ? -22.845 -14.269 14.944 1.00 74.75 82 TYR A CA 1
ATOM 636 C C . TYR A 1 82 ? -24.153 -13.909 15.655 1.00 74.75 82 TYR A C 1
ATOM 638 O O . TYR A 1 82 ? -24.687 -14.728 16.404 1.00 74.75 82 TYR A O 1
ATOM 646 N N . ASP A 1 83 ? -24.672 -12.706 15.407 1.00 74.81 83 ASP A N 1
ATOM 647 C CA . ASP A 1 83 ? -26.045 -12.331 15.761 1.00 74.81 83 ASP A CA 1
ATOM 648 C C . ASP A 1 83 ? -27.064 -12.801 14.698 1.00 74.81 83 ASP A C 1
ATOM 650 O O . ASP A 1 83 ? -26.706 -13.375 13.668 1.00 74.81 83 ASP A O 1
ATOM 654 N N . GLU A 1 84 ? -28.355 -12.545 14.938 1.00 71.50 84 GLU A N 1
ATOM 655 C CA . GLU A 1 84 ? -29.450 -12.910 14.021 1.00 71.50 84 GLU A CA 1
ATOM 656 C C . GLU A 1 84 ? -29.396 -12.174 12.672 1.00 71.50 84 GLU A C 1
ATOM 658 O O . GLU A 1 84 ? -30.012 -12.612 11.700 1.00 71.50 84 GLU A O 1
ATOM 663 N N . ARG A 1 85 ? -28.659 -11.061 12.596 1.00 72.31 85 ARG A N 1
ATOM 664 C CA . ARG A 1 85 ? -28.463 -10.265 11.378 1.00 72.31 85 ARG A CA 1
ATOM 665 C C . ARG A 1 85 ? -27.219 -10.699 10.598 1.00 72.31 85 ARG A C 1
ATOM 667 O O . ARG A 1 85 ? -27.001 -10.227 9.485 1.00 72.31 85 ARG A O 1
ATOM 674 N N . GLY A 1 86 ? -26.432 -11.630 11.141 1.00 72.75 86 GLY A N 1
ATOM 675 C CA . GLY A 1 86 ? -25.202 -12.132 10.536 1.00 72.75 86 GLY A CA 1
ATOM 676 C C . GLY A 1 86 ? -23.961 -11.290 10.844 1.00 72.75 86 GLY A C 1
ATOM 677 O O . GLY A 1 86 ? -22.922 -11.501 10.214 1.00 72.75 86 GLY A O 1
ATOM 678 N N . ASN A 1 87 ? -24.026 -10.372 11.811 1.00 73.38 87 ASN A N 1
ATOM 679 C CA . ASN A 1 87 ? -22.860 -9.637 12.294 1.00 73.38 87 ASN A CA 1
ATOM 680 C C . ASN A 1 87 ? -22.020 -10.523 13.219 1.00 73.38 87 ASN A C 1
ATOM 682 O O . ASN A 1 87 ? -22.561 -11.317 13.982 1.00 73.38 87 ASN A O 1
ATOM 686 N N . ILE A 1 88 ? -20.693 -10.391 13.180 1.00 79.56 88 ILE A N 1
ATOM 687 C CA . ILE A 1 88 ? -19.783 -11.193 14.013 1.00 79.56 88 ILE A CA 1
ATOM 688 C C . ILE A 1 88 ? -19.797 -10.651 15.443 1.00 79.56 88 ILE A C 1
ATOM 690 O O . ILE A 1 88 ? -19.244 -9.595 15.690 1.00 79.56 88 ILE A O 1
ATOM 694 N N . LEU A 1 89 ? -20.332 -11.384 16.414 1.00 78.06 89 LEU A N 1
ATOM 695 C CA . LEU A 1 89 ? -20.262 -11.012 17.831 1.00 78.06 89 LEU A CA 1
ATOM 696 C C . LEU A 1 89 ? -18.904 -11.346 18.450 1.00 78.06 89 LEU A C 1
ATOM 698 O O . LEU A 1 89 ? -18.362 -10.559 19.224 1.00 78.06 89 LEU A O 1
ATOM 702 N N . VAL A 1 90 ? -18.337 -12.504 18.108 1.00 84.00 90 VAL A N 1
ATOM 703 C CA . VAL A 1 90 ? -17.048 -12.961 18.646 1.00 84.00 90 VAL A CA 1
ATOM 704 C C . VAL A 1 90 ? -16.237 -13.629 17.546 1.00 84.00 90 VAL A C 1
ATOM 706 O O . VAL A 1 90 ? -16.748 -14.489 16.835 1.00 84.00 90 VAL A O 1
ATOM 709 N N . LYS A 1 91 ? -14.954 -13.283 17.434 1.00 83.56 91 LYS A N 1
ATOM 710 C CA . LYS A 1 91 ? -13.973 -13.923 16.551 1.00 83.56 91 LYS A CA 1
ATOM 711 C C . LYS A 1 91 ? -12.827 -14.488 17.385 1.00 83.56 91 LYS A C 1
ATOM 713 O O . LYS A 1 91 ? -12.152 -13.739 18.085 1.00 83.56 91 LYS A O 1
ATOM 718 N N . LYS A 1 92 ? -12.579 -15.793 17.301 1.00 84.00 92 LYS A N 1
ATOM 719 C CA . LYS A 1 92 ? -11.480 -16.482 17.996 1.00 84.00 92 LYS A CA 1
ATOM 720 C C . LYS A 1 92 ? -10.498 -17.027 16.971 1.00 84.00 92 LYS A C 1
ATOM 722 O O . LYS A 1 92 ? -10.894 -17.780 16.083 1.00 84.00 92 LYS A O 1
ATOM 727 N N . GLU A 1 93 ? -9.229 -16.662 17.086 1.00 84.06 93 GLU A N 1
ATOM 728 C CA . GLU A 1 93 ? -8.175 -17.023 16.135 1.00 84.06 93 GLU A CA 1
ATOM 729 C C . GLU A 1 93 ? -7.067 -17.796 16.846 1.00 84.06 93 GLU A C 1
ATOM 731 O O . GLU A 1 93 ? -6.617 -17.414 17.925 1.00 84.06 93 GLU A O 1
ATOM 736 N N . LYS A 1 94 ? -6.655 -18.916 16.252 1.00 80.88 94 LYS A N 1
ATOM 737 C CA . LYS A 1 94 ? -5.495 -19.701 16.669 1.00 80.88 94 LYS A CA 1
ATOM 738 C C . LYS A 1 94 ? -4.577 -19.861 15.468 1.00 80.88 94 LYS A C 1
ATOM 740 O O . LYS A 1 94 ? -5.017 -20.322 14.415 1.00 80.88 94 LYS A O 1
ATOM 745 N N . TYR A 1 95 ? -3.324 -19.469 15.616 1.00 77.50 95 TYR A N 1
ATOM 746 C CA . TYR A 1 95 ? -2.318 -19.489 14.572 1.00 77.50 95 TYR A CA 1
ATOM 747 C C . TYR A 1 95 ? -1.522 -20.790 14.595 1.00 77.50 95 TYR A C 1
ATOM 749 O O . TYR A 1 95 ? -1.356 -21.459 15.622 1.00 77.50 95 TYR A O 1
ATOM 757 N N . ARG A 1 96 ? -0.989 -21.144 13.425 1.00 63.22 96 ARG A N 1
ATOM 758 C CA . ARG A 1 96 ? -0.142 -22.323 13.267 1.00 63.22 96 ARG A CA 1
ATOM 759 C C . ARG A 1 96 ? 1.091 -22.194 14.160 1.00 63.22 96 ARG A C 1
ATOM 761 O O . ARG A 1 96 ? 1.693 -21.129 14.241 1.00 63.22 96 ARG A O 1
ATOM 768 N N . HIS A 1 97 ? 1.476 -23.296 14.800 1.00 66.31 97 HIS A N 1
ATOM 769 C CA . HIS A 1 97 ? 2.609 -23.358 15.732 1.00 66.31 97 HIS A CA 1
ATOM 770 C C . HIS A 1 97 ? 2.482 -22.477 16.987 1.00 66.31 97 HIS A C 1
ATOM 772 O O . HIS A 1 97 ? 3.465 -22.349 17.715 1.00 66.31 97 HIS A O 1
ATOM 778 N N . SER A 1 98 ? 1.298 -21.935 17.298 1.00 64.50 98 SER A N 1
ATOM 779 C CA . SER A 1 98 ? 1.089 -21.234 18.568 1.00 64.50 98 SER A CA 1
ATOM 780 C C . SER A 1 98 ? 1.463 -22.122 19.757 1.00 64.50 98 SER A C 1
ATOM 782 O O . SER A 1 98 ? 1.047 -23.276 19.847 1.00 64.50 98 SER A O 1
ATOM 784 N N . GLY A 1 99 ? 2.269 -21.600 20.683 1.00 68.94 99 GLY A N 1
ATOM 785 C CA . GLY A 1 99 ? 2.646 -22.289 21.918 1.00 68.94 99 GLY A CA 1
ATOM 786 C C . GLY A 1 99 ? 1.469 -22.508 22.872 1.00 68.94 99 GLY A C 1
ATOM 787 O O . GLY A 1 99 ? 1.521 -23.441 23.667 1.00 68.94 99 GLY A O 1
ATOM 788 N N . TYR A 1 100 ? 0.411 -21.708 22.742 1.00 66.56 100 TYR A N 1
ATOM 789 C CA . TYR A 1 100 ? -0.700 -21.642 23.681 1.00 66.56 100 TYR A CA 1
ATOM 790 C C . TYR A 1 100 ? -1.719 -22.763 23.460 1.00 66.56 100 TYR A C 1
ATOM 792 O O . TYR A 1 100 ? -1.999 -23.169 22.327 1.00 66.56 100 TYR A O 1
ATOM 800 N N . ASP A 1 101 ? -2.316 -23.243 24.550 1.00 73.25 101 ASP A N 1
ATOM 801 C CA . ASP A 1 101 ? -3.436 -24.190 24.497 1.00 73.25 101 ASP A CA 1
ATOM 802 C C . ASP A 1 101 ? -4.746 -23.477 24.120 1.00 73.25 101 ASP A C 1
ATOM 804 O O . ASP A 1 101 ? -5.562 -24.010 23.359 1.00 73.25 101 ASP A O 1
ATOM 808 N N . GLU A 1 102 ? -4.885 -22.217 24.530 1.00 78.69 102 GLU A N 1
ATOM 809 C CA . GLU A 1 102 ? -6.012 -21.332 24.223 1.00 78.69 102 GLU A CA 1
ATOM 810 C C . GLU A 1 102 ? -5.931 -20.720 22.806 1.00 78.69 102 GLU A C 1
ATOM 812 O O . GLU A 1 102 ? -5.046 -21.051 22.008 1.00 78.69 102 GLU A O 1
ATOM 817 N N . PHE A 1 103 ? -6.912 -19.887 22.445 1.00 81.69 103 PHE A N 1
ATOM 818 C CA . PHE A 1 103 ? -6.868 -19.092 21.212 1.00 81.69 103 PHE A CA 1
ATOM 819 C C . PHE A 1 103 ? -5.872 -17.938 21.370 1.00 81.69 103 PHE A C 1
ATOM 821 O O . PHE A 1 103 ? -5.834 -17.301 22.415 1.00 81.69 103 PHE A O 1
ATOM 828 N N . ASP A 1 104 ? -5.112 -17.641 20.317 1.00 85.12 104 ASP A N 1
ATOM 829 C CA . ASP A 1 104 ? -4.115 -16.561 20.292 1.00 85.12 104 ASP A CA 1
ATOM 830 C C . ASP A 1 104 ? -4.734 -15.167 20.332 1.00 85.12 104 ASP A C 1
ATOM 832 O O . ASP A 1 104 ? -4.066 -14.180 20.641 1.00 85.12 104 ASP A O 1
ATOM 836 N N . ARG A 1 105 ? -6.009 -15.077 19.961 1.00 88.69 105 ARG A N 1
ATOM 837 C CA . ARG A 1 105 ? -6.750 -13.828 19.918 1.00 88.69 105 ARG A CA 1
ATOM 838 C C . ARG A 1 105 ? -8.240 -14.104 20.021 1.00 88.69 105 ARG A C 1
ATOM 840 O O . ARG A 1 105 ? -8.767 -14.938 19.286 1.00 88.69 105 ARG A O 1
ATOM 847 N N . VAL A 1 106 ? -8.921 -13.373 20.895 1.00 92.12 106 VAL A N 1
ATOM 848 C CA . VAL A 1 106 ? -10.385 -13.350 20.977 1.00 92.12 106 VAL A CA 1
ATOM 849 C C . VAL A 1 106 ? -10.853 -11.908 20.848 1.00 92.12 106 VAL A C 1
ATOM 851 O O . VAL A 1 106 ? -10.529 -11.087 21.699 1.00 92.12 106 VAL A O 1
ATOM 854 N N . SER A 1 107 ? -11.592 -11.596 19.789 1.00 93.56 107 SER A N 1
ATOM 855 C CA . SER A 1 107 ? -12.162 -10.273 19.532 1.00 93.56 107 SER A CA 1
ATOM 856 C C . SER A 1 107 ? -13.679 -10.307 19.706 1.00 93.56 107 SER A C 1
ATOM 858 O O . SER A 1 107 ? -14.356 -11.072 19.028 1.00 93.56 107 SER A O 1
ATOM 860 N N . GLU A 1 108 ? -14.200 -9.486 20.608 1.00 96.31 108 GLU A N 1
ATOM 861 C CA . GLU A 1 108 ? -15.626 -9.299 20.889 1.00 96.31 108 GLU A CA 1
ATOM 862 C C . GLU A 1 108 ? -16.088 -7.980 20.261 1.00 96.31 108 GLU A C 1
ATOM 864 O O . GLU A 1 108 ? -15.435 -6.951 20.448 1.00 96.31 108 GLU A O 1
ATOM 869 N N . TYR A 1 109 ? -17.199 -7.996 19.532 1.00 93.44 109 TYR A N 1
ATOM 870 C CA . TYR A 1 109 ? -17.691 -6.859 18.757 1.00 93.44 109 TYR A CA 1
ATOM 871 C C . TYR A 1 109 ? -19.028 -6.356 19.302 1.00 93.44 109 TYR A C 1
ATOM 873 O O . TYR A 1 109 ? -19.862 -7.114 19.797 1.00 93.44 109 TYR A O 1
ATOM 881 N N . SER A 1 110 ? -19.255 -5.054 19.187 1.00 95.06 110 SER A N 1
ATOM 882 C CA . SER A 1 110 ? -20.559 -4.426 19.398 1.00 95.06 110 SER A CA 1
ATOM 883 C C . SER A 1 110 ? -20.860 -3.482 18.246 1.00 95.06 110 SER A C 1
ATOM 885 O O . SER A 1 110 ? -19.946 -2.874 17.684 1.00 95.06 110 SER A O 1
ATOM 887 N N . TYR A 1 111 ? -22.141 -3.354 17.920 1.00 91.56 111 TYR A N 1
ATOM 888 C CA . TYR A 1 111 ? -22.621 -2.673 16.724 1.00 91.56 111 TYR A CA 1
ATOM 889 C C . TYR A 1 111 ? -23.588 -1.541 17.080 1.00 91.56 111 TYR A C 1
ATOM 891 O O . TYR A 1 111 ? -24.234 -1.581 18.129 1.00 91.56 111 TYR A O 1
ATOM 899 N N . ASP A 1 112 ? -23.669 -0.520 16.228 1.00 93.38 112 ASP A N 1
ATOM 900 C CA . ASP A 1 112 ? -24.760 0.455 16.276 1.00 93.38 112 ASP A CA 1
ATOM 901 C C . ASP A 1 112 ? -26.036 -0.077 15.596 1.00 93.38 112 ASP A C 1
ATOM 903 O O . ASP A 1 112 ? -26.097 -1.219 15.147 1.00 93.38 112 ASP A O 1
ATOM 907 N N . GLY A 1 113 ? -27.087 0.749 15.544 1.00 90.12 113 GLY A N 1
ATOM 908 C CA . GLY A 1 113 ? -28.376 0.364 14.957 1.00 90.12 113 GLY A CA 1
ATOM 909 C C . GLY A 1 113 ? -28.350 0.078 13.449 1.00 90.12 113 GLY A C 1
ATOM 910 O O . GLY A 1 113 ? -29.287 -0.551 12.960 1.00 90.12 113 GLY A O 1
ATOM 911 N N . GLU A 1 114 ? -27.290 0.497 12.747 1.00 93.25 114 GLU A N 1
ATOM 912 C CA . GLU A 1 114 ? -27.062 0.291 11.308 1.00 93.25 114 GLU A CA 1
ATOM 913 C C . GLU A 1 114 ? -26.074 -0.865 11.050 1.00 93.25 114 GLU A C 1
ATOM 915 O O . GLU A 1 114 ? -25.484 -0.955 9.974 1.00 93.25 114 GLU A O 1
ATOM 920 N N . ASP A 1 115 ? -25.859 -1.732 12.048 1.00 91.25 115 ASP A N 1
ATOM 921 C CA . ASP A 1 115 ? -24.985 -2.907 11.976 1.00 91.25 115 ASP A CA 1
ATOM 922 C C . ASP A 1 115 ? -23.500 -2.565 11.710 1.00 91.25 115 ASP A C 1
ATOM 924 O O . ASP A 1 115 ? -22.727 -3.370 11.182 1.00 91.25 115 ASP A O 1
ATOM 928 N N . ARG A 1 116 ? -23.046 -1.371 12.124 1.00 91.06 116 ARG A N 1
ATOM 929 C CA . ARG A 1 116 ? -21.636 -0.951 12.006 1.00 91.06 116 ARG A CA 1
ATOM 930 C C . ARG A 1 116 ? -20.894 -1.176 13.326 1.00 91.06 116 ARG A C 1
ATOM 932 O O . ARG A 1 116 ? -21.429 -0.836 14.381 1.00 91.06 116 ARG A O 1
ATOM 939 N N . PRO A 1 117 ? -19.665 -1.727 13.315 1.00 94.62 117 PRO A N 1
ATOM 940 C CA . PRO A 1 117 ? -18.943 -2.049 14.542 1.00 94.62 117 PRO A CA 1
ATOM 941 C C . PRO A 1 117 ? -18.489 -0.775 15.263 1.00 94.62 117 PRO A C 1
ATOM 943 O O . PRO A 1 117 ? -17.631 -0.055 14.765 1.00 94.62 117 PRO A O 1
ATOM 946 N N . VAL A 1 118 ? -19.019 -0.521 16.457 1.00 97.75 118 VAL A N 1
ATOM 947 C CA . VAL A 1 118 ? -18.676 0.649 17.286 1.00 97.75 118 VAL A CA 1
ATOM 948 C C . VAL A 1 118 ? -17.682 0.338 18.395 1.00 97.75 118 VAL A C 1
ATOM 950 O O . VAL A 1 118 ? -17.057 1.252 18.926 1.00 97.75 118 VAL A O 1
ATOM 953 N N . ARG A 1 119 ? -17.520 -0.939 18.752 1.00 97.75 119 ARG A N 1
ATOM 954 C CA . ARG A 1 119 ? -16.566 -1.371 19.775 1.00 97.75 119 ARG A CA 1
ATOM 955 C C . ARG A 1 119 ? -16.006 -2.745 19.451 1.00 97.75 119 ARG A C 1
ATOM 957 O O . ARG A 1 119 ? -16.766 -3.647 19.110 1.00 97.75 119 ARG A O 1
ATOM 964 N N . ILE A 1 120 ? -14.694 -2.904 19.590 1.00 97.88 120 ILE A N 1
ATOM 965 C CA . ILE A 1 120 ? -13.977 -4.161 19.375 1.00 97.88 120 ILE A CA 1
ATOM 966 C C . ILE A 1 120 ? -13.022 -4.375 20.544 1.00 97.88 120 ILE A C 1
ATOM 968 O O . ILE A 1 120 ? -12.007 -3.695 20.663 1.00 97.88 120 ILE A O 1
ATOM 972 N N . LYS A 1 121 ? -13.316 -5.340 21.411 1.00 97.81 121 LYS A N 1
ATOM 973 C CA . LYS A 1 121 ? -12.424 -5.723 22.507 1.00 97.81 121 LYS A CA 1
ATOM 974 C C . LYS A 1 121 ? -11.632 -6.958 22.110 1.00 97.81 121 LYS A C 1
ATOM 976 O O . LYS A 1 121 ? -12.205 -8.020 21.919 1.00 97.81 121 LYS A O 1
ATOM 981 N N . THR A 1 122 ? -10.316 -6.834 22.003 1.00 97.00 122 THR A N 1
ATOM 982 C CA . THR A 1 122 ? -9.412 -7.941 21.677 1.00 97.00 122 THR A CA 1
ATOM 983 C C . THR A 1 122 ? -8.641 -8.374 22.914 1.00 97.00 122 THR A C 1
ATOM 985 O O . THR A 1 122 ? -7.899 -7.571 23.466 1.00 97.00 122 THR A O 1
ATOM 988 N N . THR A 1 123 ? -8.784 -9.635 23.314 1.00 96.19 123 THR A N 1
ATOM 989 C CA . THR A 1 123 ? -8.090 -10.260 24.448 1.00 96.19 123 THR A CA 1
ATOM 990 C C . THR A 1 123 ? -7.059 -11.270 23.939 1.00 96.19 123 THR A C 1
ATOM 992 O O . THR A 1 123 ? -7.338 -12.035 23.010 1.00 96.19 123 THR A O 1
ATOM 995 N N . PHE A 1 124 ? -5.871 -11.262 24.540 1.00 92.19 124 PHE A N 1
ATOM 996 C CA . PHE A 1 124 ? -4.742 -12.143 24.228 1.00 92.19 124 PHE A CA 1
ATOM 997 C C . PHE A 1 124 ? -4.606 -13.264 25.280 1.00 92.19 124 PHE A C 1
ATOM 999 O O . PHE A 1 124 ? -5.162 -13.130 26.370 1.00 92.19 124 PHE A O 1
ATOM 1006 N N . PRO A 1 125 ? -3.838 -14.343 25.018 1.00 89.12 125 PRO A N 1
ATOM 1007 C CA . PRO A 1 125 ? -3.649 -15.451 25.965 1.00 89.12 125 PRO A CA 1
ATOM 1008 C C . PRO A 1 125 ? -3.106 -15.038 27.337 1.00 89.12 125 PRO A C 1
ATOM 1010 O O . PRO A 1 125 ? -3.319 -15.731 28.324 1.00 89.12 125 PRO A O 1
ATOM 1013 N N . SER A 1 126 ? -2.395 -13.911 27.419 1.00 89.06 126 SER A N 1
ATOM 1014 C CA . SER A 1 126 ? -1.924 -13.340 28.688 1.00 89.06 126 SER A CA 1
ATOM 1015 C C . SER A 1 126 ? -3.060 -12.815 29.579 1.00 89.06 126 SER A C 1
ATOM 1017 O O . SER A 1 126 ? -2.818 -12.492 30.739 1.00 89.06 126 SER A O 1
ATOM 1019 N N . GLY A 1 127 ? -4.281 -12.696 29.050 1.00 89.75 127 GLY A N 1
ATOM 1020 C CA . GLY A 1 127 ? -5.409 -12.007 29.675 1.00 89.75 127 GLY A CA 1
ATOM 1021 C C . GLY A 1 127 ? -5.407 -10.493 29.441 1.00 89.75 127 GLY A C 1
ATOM 1022 O O . GLY A 1 127 ? -6.399 -9.828 29.739 1.00 89.75 127 GLY A O 1
ATOM 1023 N N . GLU A 1 128 ? -4.328 -9.941 28.877 1.00 93.44 128 GLU A N 1
ATOM 1024 C CA . GLU A 1 128 ? -4.285 -8.549 28.436 1.00 93.44 128 GLU A CA 1
ATOM 1025 C C . GLU A 1 128 ? -5.295 -8.320 27.316 1.00 93.44 128 GLU A C 1
ATOM 1027 O O . GLU A 1 128 ? -5.540 -9.195 26.479 1.00 93.44 128 GLU A O 1
ATOM 1032 N N . PHE A 1 129 ? -5.869 -7.122 27.277 1.00 95.00 129 PHE A N 1
ATOM 1033 C CA . PHE A 1 129 ? -6.817 -6.764 26.240 1.00 95.00 129 PHE A CA 1
ATOM 1034 C C . PHE A 1 129 ? -6.637 -5.325 25.781 1.00 95.00 129 PHE A C 1
ATOM 1036 O O . PHE A 1 129 ? -6.169 -4.464 26.523 1.00 95.00 129 PHE A O 1
ATOM 1043 N N . LYS A 1 130 ? -7.073 -5.070 24.552 1.00 97.38 130 LYS A N 1
ATOM 1044 C CA . LYS A 1 130 ? -7.228 -3.733 23.984 1.00 97.38 130 LYS A CA 1
ATOM 1045 C C . LYS A 1 130 ? -8.673 -3.536 23.548 1.00 97.38 130 LYS A C 1
ATOM 1047 O O . LYS A 1 130 ? -9.309 -4.492 23.106 1.00 97.38 130 LYS A O 1
ATOM 1052 N N . THR A 1 131 ? -9.196 -2.326 23.673 1.00 98.31 131 THR A N 1
ATOM 1053 C CA . THR A 1 131 ? -10.539 -1.959 23.212 1.00 98.31 131 THR A CA 1
ATOM 1054 C C . THR A 1 131 ? -10.416 -0.866 22.171 1.00 98.31 131 THR A C 1
ATOM 1056 O O . THR A 1 131 ? -9.899 0.195 22.481 1.00 98.31 131 THR A O 1
ATOM 1059 N N . GLU A 1 132 ? -10.891 -1.123 20.960 1.00 98.19 132 GLU A N 1
ATOM 1060 C CA . GLU A 1 132 ? -11.041 -0.121 19.909 1.00 98.19 132 GLU A CA 1
ATOM 1061 C C . GLU A 1 132 ? -12.491 0.374 19.897 1.00 98.19 132 GLU A C 1
ATOM 1063 O O . GLU A 1 132 ? -13.418 -0.435 19.819 1.00 98.19 132 GLU A O 1
ATOM 1068 N N . GLU A 1 133 ? -12.703 1.681 19.969 1.00 98.38 133 GLU A N 1
ATOM 1069 C CA . GLU A 1 133 ? -14.007 2.329 19.823 1.00 98.38 133 GLU A CA 1
ATOM 1070 C C . GLU A 1 133 ? -14.048 3.145 18.533 1.00 98.38 133 GLU A C 1
ATOM 1072 O O . GLU A 1 133 ? -13.066 3.788 18.176 1.00 98.38 133 GLU A O 1
ATOM 1077 N N . ARG A 1 134 ? -15.180 3.120 17.821 1.00 98.38 134 ARG A N 1
ATOM 1078 C CA . ARG A 1 134 ? -15.339 3.729 16.491 1.00 98.38 134 ARG A CA 1
ATOM 1079 C C . ARG A 1 134 ? -16.537 4.660 16.430 1.00 98.38 134 ARG A C 1
ATOM 1081 O O . ARG A 1 134 ? -17.588 4.388 17.009 1.00 98.38 134 ARG A O 1
ATOM 1088 N N . LYS A 1 135 ? -16.395 5.744 15.668 1.00 98.31 135 LYS A N 1
ATOM 1089 C CA . LYS A 1 135 ? -17.451 6.727 15.402 1.00 98.31 135 LYS A CA 1
ATOM 1090 C C . LYS A 1 135 ? -17.626 6.911 13.904 1.00 98.31 135 LYS A C 1
ATOM 1092 O O . LYS A 1 135 ? -16.646 7.031 13.173 1.00 98.31 135 LYS A O 1
ATOM 1097 N N . TYR A 1 136 ? -18.877 6.995 13.471 1.00 97.50 136 TYR A N 1
ATOM 1098 C CA . TYR A 1 136 ? -19.252 7.117 12.066 1.00 97.50 136 TYR A CA 1
ATOM 1099 C C . TYR A 1 136 ? -20.025 8.411 11.819 1.00 97.50 136 TYR A C 1
ATOM 1101 O O . TYR A 1 136 ? -20.749 8.887 12.696 1.00 97.50 136 TYR A O 1
ATOM 1109 N N . ASN A 1 137 ? -19.893 8.973 10.620 1.00 95.12 137 ASN A N 1
ATOM 1110 C CA . ASN A 1 137 ? -20.761 10.057 10.169 1.00 95.12 137 ASN A CA 1
ATOM 1111 C C . ASN A 1 137 ? -22.145 9.527 9.728 1.00 95.12 137 ASN A C 1
ATOM 1113 O O . ASN A 1 137 ? -22.401 8.320 9.695 1.00 95.12 137 ASN A O 1
ATOM 1117 N N . ALA A 1 138 ? -23.050 10.439 9.359 1.00 92.50 138 ALA A N 1
ATOM 1118 C CA . ALA A 1 138 ? -24.389 10.082 8.881 1.00 92.50 138 ALA A CA 1
ATOM 1119 C C . ALA A 1 138 ? -24.377 9.262 7.573 1.00 92.50 138 ALA A C 1
ATOM 1121 O O . ALA A 1 138 ? -25.295 8.483 7.342 1.00 92.50 138 ALA A O 1
ATOM 1122 N N . GLY A 1 139 ? -23.331 9.400 6.750 1.00 92.19 139 GLY A N 1
ATOM 1123 C CA . GLY A 1 139 ? -23.112 8.602 5.538 1.00 92.19 139 GLY A CA 1
ATOM 1124 C C . GLY A 1 139 ? -22.522 7.209 5.794 1.00 92.19 139 GLY A C 1
ATOM 1125 O O . GLY A 1 139 ? -22.329 6.452 4.848 1.00 92.19 139 GLY A O 1
ATOM 1126 N N . GLY A 1 140 ? -22.228 6.853 7.050 1.00 94.31 140 GLY A N 1
ATOM 1127 C CA . GLY A 1 140 ? -21.656 5.557 7.427 1.00 94.31 140 GLY A CA 1
ATOM 1128 C C . GLY A 1 140 ? -20.148 5.424 7.262 1.00 94.31 140 GLY A C 1
ATOM 1129 O O . GLY A 1 140 ? -19.626 4.320 7.395 1.00 94.31 140 GLY A O 1
ATOM 1130 N N . GLN A 1 141 ? -19.439 6.525 7.032 1.00 95.88 141 GLN A N 1
ATOM 1131 C CA . GLN A 1 141 ? -17.982 6.531 6.944 1.00 95.88 141 GLN A CA 1
ATOM 1132 C C . GLN A 1 141 ? -17.366 6.728 8.335 1.00 95.88 141 GLN A C 1
ATOM 1134 O O . GLN A 1 141 ? -17.896 7.483 9.155 1.00 95.88 141 GLN A O 1
ATOM 1139 N N . LEU A 1 142 ? -16.265 6.025 8.614 1.00 97.19 142 LEU A N 1
ATOM 1140 C CA . LEU A 1 142 ? -15.543 6.088 9.887 1.00 97.19 142 LEU A CA 1
ATOM 1141 C C . LEU A 1 142 ? -14.878 7.458 10.019 1.00 97.19 142 LEU A C 1
ATOM 1143 O O . LEU A 1 142 ? -14.086 7.813 9.170 1.00 97.19 142 LEU A O 1
ATOM 1147 N N . ILE A 1 143 ? -15.161 8.219 11.072 1.00 97.94 143 ILE A N 1
ATOM 1148 C CA . ILE A 1 143 ? -14.557 9.550 11.289 1.00 97.94 143 ILE A CA 1
ATOM 1149 C C . ILE A 1 143 ? -13.554 9.569 12.438 1.00 97.94 143 ILE A C 1
ATOM 1151 O O . ILE A 1 143 ? -12.733 10.479 12.535 1.00 97.94 143 ILE A O 1
ATOM 1155 N N . SER A 1 144 ? -13.609 8.573 13.320 1.00 98.06 144 SER A N 1
ATOM 1156 C CA . SER A 1 144 ? -12.665 8.442 14.422 1.00 98.06 144 SER A CA 1
ATOM 1157 C C . SER A 1 144 ? -12.626 7.014 14.949 1.00 98.06 144 SER A C 1
ATOM 1159 O O . SER A 1 144 ? -13.665 6.350 15.024 1.00 98.06 144 SER A O 1
ATOM 1161 N N . SER A 1 145 ? -11.433 6.576 15.341 1.00 98.12 145 SER A N 1
ATOM 1162 C CA . SER A 1 145 ? -11.206 5.371 16.134 1.00 98.12 145 SER A CA 1
ATOM 1163 C C . SER A 1 145 ? -10.262 5.663 17.301 1.00 98.12 145 SER A C 1
ATOM 1165 O O . SER A 1 145 ? -9.337 6.458 17.162 1.00 98.12 145 SER A O 1
ATOM 1167 N N . GLU A 1 146 ? -10.480 5.034 18.450 1.00 98.38 146 GLU A N 1
ATOM 1168 C CA . GLU A 1 146 ? -9.631 5.159 19.641 1.00 98.38 146 GLU A CA 1
ATOM 1169 C C . GLU A 1 146 ? -9.363 3.767 20.213 1.00 98.38 146 GLU A C 1
ATOM 1171 O O . GLU A 1 146 ? -10.306 3.029 20.493 1.00 98.38 146 GLU A O 1
ATOM 1176 N N . THR A 1 147 ? -8.095 3.404 20.399 1.00 98.19 147 THR A N 1
ATOM 1177 C CA . THR A 1 147 ? -7.692 2.115 20.971 1.00 98.19 147 THR A CA 1
ATOM 1178 C C . THR A 1 147 ? -7.116 2.323 22.365 1.00 98.19 147 THR A C 1
ATOM 1180 O O . THR A 1 147 ? -6.166 3.081 22.548 1.00 98.19 147 THR A O 1
ATOM 1183 N N . THR A 1 148 ? -7.641 1.607 23.356 1.00 97.88 148 THR A N 1
ATOM 1184 C CA . THR A 1 148 ? -7.231 1.701 24.763 1.00 97.88 148 THR A CA 1
ATOM 1185 C C . THR A 1 148 ? -6.827 0.347 25.346 1.00 97.88 148 THR A C 1
ATOM 1187 O O . THR A 1 148 ? -7.278 -0.702 24.888 1.00 97.88 148 THR A O 1
ATOM 1190 N N . SER A 1 149 ? -5.998 0.353 26.389 1.00 95.38 149 SER A N 1
ATOM 1191 C CA . SER A 1 149 ? -5.811 -0.767 27.319 1.00 95.38 149 SER A CA 1
ATOM 1192 C C . SER A 1 149 ? -6.420 -0.369 28.661 1.00 95.38 149 SER A C 1
ATOM 1194 O O . SER A 1 149 ? -5.903 0.502 29.359 1.00 95.38 149 SER A O 1
ATOM 1196 N N . GLY A 1 150 ? -7.574 -0.941 29.012 1.00 89.62 150 GLY A N 1
ATOM 1197 C CA . GLY A 1 150 ? -8.360 -0.442 30.143 1.00 89.62 150 GLY A CA 1
ATOM 1198 C C . GLY A 1 150 ? -8.778 1.019 29.928 1.00 89.62 150 GLY A C 1
ATOM 1199 O O . GLY A 1 150 ? -9.593 1.298 29.055 1.00 89.62 150 GLY A O 1
ATOM 1200 N N . THR A 1 151 ? -8.238 1.939 30.730 1.00 88.88 151 THR A N 1
ATOM 1201 C CA . THR A 1 151 ? -8.475 3.391 30.605 1.00 88.88 151 THR A CA 1
ATOM 1202 C C . THR A 1 151 ? -7.332 4.143 29.922 1.00 88.88 151 THR A C 1
ATOM 1204 O O . THR A 1 151 ? -7.432 5.352 29.735 1.00 88.88 151 THR A O 1
ATOM 1207 N N . GLU A 1 152 ? -6.230 3.467 29.596 1.00 95.75 152 GLU A N 1
ATOM 1208 C CA . GLU A 1 152 ? -5.053 4.087 28.987 1.00 95.75 152 GLU A CA 1
ATOM 1209 C C . GLU A 1 152 ? -5.205 4.124 27.468 1.00 95.75 152 GLU A C 1
ATOM 1211 O O . GLU A 1 152 ? -5.442 3.088 26.846 1.00 95.75 152 GLU A O 1
ATOM 1216 N N . LEU A 1 153 ? -5.062 5.307 26.866 1.00 96.56 153 LEU A N 1
ATOM 1217 C CA . LEU A 1 153 ? -5.014 5.457 25.413 1.00 96.56 153 LEU A CA 1
ATOM 1218 C C . LEU A 1 153 ? -3.727 4.827 24.875 1.00 96.56 153 LEU A C 1
ATOM 1220 O O . LEU A 1 153 ? -2.645 5.077 25.398 1.00 96.56 153 LEU A O 1
ATOM 1224 N N . LEU A 1 154 ? -3.850 4.025 23.822 1.00 97.06 154 LEU A N 1
ATOM 1225 C CA . LEU A 1 154 ? -2.714 3.458 23.099 1.00 97.06 154 LEU A CA 1
ATOM 1226 C C . LEU A 1 154 ? -2.468 4.209 21.794 1.00 97.06 154 LEU A C 1
ATOM 1228 O O . LEU A 1 154 ? -1.326 4.518 21.471 1.00 97.06 154 LEU A O 1
ATOM 1232 N N . GLU A 1 155 ? -3.543 4.497 21.066 1.00 97.62 155 GLU A N 1
ATOM 1233 C CA . GLU A 1 155 ? -3.523 5.208 19.791 1.00 97.62 155 GLU A CA 1
ATOM 1234 C C . GLU A 1 155 ? -4.930 5.710 19.452 1.00 97.62 155 GLU A C 1
ATOM 1236 O O . GLU A 1 155 ? -5.932 5.191 19.954 1.00 97.62 155 GLU A O 1
ATOM 1241 N N . SER A 1 156 ? -5.020 6.710 18.583 1.00 98.06 156 SER A N 1
ATOM 1242 C CA . SER A 1 156 ? -6.289 7.108 17.975 1.00 98.06 156 SER A CA 1
ATOM 1243 C C . SER A 1 156 ? -6.088 7.571 16.544 1.00 98.06 156 SER A C 1
ATOM 1245 O O . SER A 1 156 ? -5.003 8.020 16.182 1.00 98.06 156 SER A O 1
ATOM 1247 N N . CYS A 1 157 ? -7.144 7.487 15.744 1.00 97.69 157 CYS A N 1
ATOM 1248 C CA . CYS A 1 157 ? -7.136 7.926 14.360 1.00 97.69 157 CYS A CA 1
ATOM 1249 C C . CYS A 1 157 ? -8.343 8.824 14.081 1.00 97.69 157 CYS A C 1
ATOM 1251 O O . CYS A 1 157 ? -9.416 8.661 14.679 1.00 97.69 157 CYS A O 1
ATOM 1253 N N . ARG A 1 158 ? -8.180 9.776 13.163 1.00 98.38 158 ARG A N 1
ATOM 1254 C CA . ARG A 1 158 ? -9.242 10.666 12.676 1.00 98.38 158 ARG A CA 1
ATOM 1255 C C . ARG A 1 158 ? -9.247 10.678 11.162 1.00 98.38 158 ARG A C 1
ATOM 1257 O O . ARG A 1 158 ? -8.189 10.672 10.547 1.00 98.38 158 ARG A O 1
ATOM 1264 N N . TYR A 1 159 ? -10.442 10.739 10.589 1.00 97.44 159 TYR A N 1
ATOM 1265 C CA . TYR A 1 159 ? -10.637 10.650 9.149 1.00 97.44 159 TYR A CA 1
ATOM 1266 C C . TYR A 1 159 ? -11.575 11.758 8.675 1.00 97.44 159 TYR A C 1
ATOM 1268 O O . TYR A 1 159 ? -12.579 12.062 9.329 1.00 97.44 159 TYR A O 1
ATOM 1276 N N . GLN A 1 160 ? -11.261 12.344 7.525 1.00 98.19 160 GLN A N 1
ATOM 1277 C CA . GLN A 1 160 ? -12.105 13.316 6.838 1.00 98.19 160 GLN A CA 1
ATOM 1278 C C . GLN A 1 160 ? -12.282 12.907 5.382 1.00 98.19 160 GLN A C 1
ATOM 1280 O O . GLN A 1 160 ? -11.397 12.299 4.781 1.00 98.19 160 GLN A O 1
ATOM 1285 N N . TYR A 1 161 ? -13.430 13.267 4.820 1.00 95.50 161 TYR A N 1
ATOM 1286 C CA . TYR A 1 161 ? -13.823 12.896 3.469 1.00 95.50 161 TYR A CA 1
ATOM 1287 C C . TYR A 1 161 ? -14.178 14.143 2.665 1.00 95.50 161 TYR A C 1
ATOM 1289 O O . TYR A 1 161 ? -14.668 15.122 3.232 1.00 95.50 161 TYR A O 1
ATOM 1297 N N . ASP A 1 162 ? -13.936 14.093 1.360 1.00 94.75 162 ASP A N 1
ATOM 1298 C CA . ASP A 1 162 ? -14.385 15.121 0.425 1.00 94.75 162 ASP A CA 1
ATOM 1299 C C . ASP A 1 162 ? -15.911 15.052 0.187 1.00 94.75 162 ASP A C 1
ATOM 1301 O O . ASP A 1 162 ? -16.611 14.166 0.688 1.00 94.75 162 ASP A O 1
ATOM 1305 N N . GLU A 1 163 ? -16.449 15.995 -0.592 1.00 93.56 163 GLU A N 1
ATOM 1306 C CA . GLU A 1 163 ? -17.885 16.040 -0.916 1.00 93.56 163 GLU A CA 1
ATOM 1307 C C . GLU A 1 163 ? -18.368 14.827 -1.733 1.00 93.56 163 GLU A C 1
ATOM 1309 O O . GLU A 1 163 ? -19.551 14.483 -1.684 1.00 93.56 163 GLU A O 1
ATOM 1314 N N . ALA A 1 164 ? -17.470 14.161 -2.466 1.00 93.06 164 ALA A N 1
ATOM 1315 C CA . ALA A 1 164 ? -17.765 12.943 -3.220 1.00 93.06 164 ALA A CA 1
ATOM 1316 C C . ALA A 1 164 ? -17.709 11.674 -2.342 1.00 93.06 164 ALA A C 1
ATOM 1318 O O . ALA A 1 164 ? -18.130 10.598 -2.777 1.00 93.06 164 ALA A O 1
ATOM 1319 N N . GLY A 1 165 ? -17.239 11.800 -1.098 1.00 93.31 165 GLY A N 1
ATOM 1320 C CA . GLY A 1 165 ? -17.093 10.719 -0.134 1.00 93.31 165 GLY A CA 1
ATOM 1321 C C . GLY A 1 165 ? -15.765 9.960 -0.226 1.00 93.31 165 GLY A C 1
ATOM 1322 O O . GLY A 1 165 ? -15.653 8.890 0.377 1.00 93.31 165 GLY A O 1
ATOM 1323 N N . ASN A 1 166 ? -14.762 10.473 -0.941 1.00 91.31 166 ASN A N 1
ATOM 1324 C CA . ASN A 1 166 ? -13.412 9.904 -0.931 1.00 91.31 166 ASN A CA 1
ATOM 1325 C C . ASN A 1 166 ? -12.660 10.355 0.326 1.00 91.31 166 ASN A C 1
ATOM 1327 O O . ASN A 1 166 ? -12.907 11.442 0.848 1.00 91.31 166 ASN A O 1
ATOM 1331 N N . LEU A 1 167 ? -11.751 9.519 0.837 1.00 93.31 167 LEU A N 1
ATOM 1332 C CA . LEU A 1 167 ? -10.901 9.880 1.974 1.00 93.31 167 LEU A CA 1
ATOM 1333 C C . LEU A 1 167 ? -9.979 11.034 1.562 1.00 93.31 167 LEU A C 1
ATOM 1335 O O . LEU A 1 167 ? -9.275 10.916 0.565 1.00 93.31 167 LEU A O 1
ATOM 1339 N N . ALA A 1 168 ? -9.996 12.126 2.322 1.00 94.88 168 ALA A N 1
ATOM 1340 C CA . ALA A 1 168 ? -9.226 13.340 2.048 1.00 94.88 168 ALA A CA 1
ATOM 1341 C C . ALA A 1 168 ? -8.131 13.588 3.094 1.00 94.88 168 ALA A C 1
ATOM 1343 O O . ALA A 1 168 ? -7.098 14.177 2.783 1.00 94.88 168 ALA A O 1
ATOM 1344 N N . LEU A 1 169 ? -8.341 13.132 4.332 1.00 97.75 169 LEU A N 1
ATOM 1345 C CA . LEU A 1 169 ? -7.357 13.244 5.405 1.00 97.75 169 LEU A CA 1
ATOM 1346 C C . LEU A 1 169 ? -7.478 12.066 6.367 1.00 97.75 169 LEU A C 1
ATOM 1348 O O . LEU A 1 169 ? -8.582 11.716 6.785 1.00 97.75 169 LEU A O 1
ATOM 1352 N N . GLU A 1 170 ? -6.339 11.518 6.761 1.00 98.12 170 GLU A N 1
ATOM 1353 C CA . GLU A 1 170 ? -6.187 10.536 7.827 1.00 98.12 170 GLU A CA 1
ATOM 1354 C C . GLU A 1 170 ? -5.086 11.001 8.783 1.00 98.12 170 GLU A C 1
ATOM 1356 O O . GLU A 1 170 ? -4.000 11.383 8.356 1.00 98.12 170 GLU A O 1
ATOM 1361 N N . GLU A 1 171 ? -5.363 10.995 10.081 1.00 98.31 171 GLU A N 1
ATOM 1362 C CA . GLU A 1 171 ? -4.430 11.425 11.124 1.00 98.31 171 GLU A CA 1
ATOM 1363 C C . GLU A 1 171 ? -4.320 10.350 12.198 1.00 98.31 171 GLU A C 1
ATOM 1365 O O . GLU A 1 171 ? -5.339 9.906 12.726 1.00 98.31 171 GLU A O 1
ATOM 1370 N N . HIS A 1 172 ? -3.092 9.988 12.557 1.00 97.12 172 HIS A N 1
ATOM 1371 C CA . HIS A 1 172 ? -2.753 9.019 13.595 1.00 97.12 172 HIS A CA 1
ATOM 1372 C C . HIS A 1 172 ? -2.123 9.720 14.782 1.00 97.12 172 HIS A C 1
ATOM 13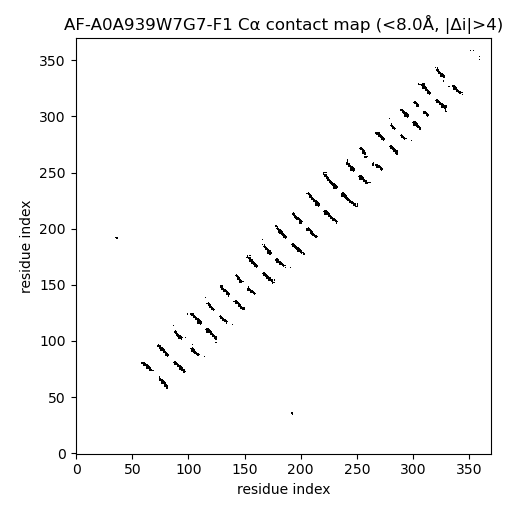74 O O . HIS A 1 172 ? -1.234 10.559 14.629 1.00 97.12 172 HIS A O 1
ATOM 1380 N N . TYR A 1 173 ? -2.560 9.341 15.973 1.00 97.31 173 TYR A N 1
ATOM 1381 C CA . TYR A 1 173 ? -2.115 9.921 17.225 1.00 97.31 173 TYR A CA 1
ATOM 1382 C C . TYR A 1 173 ? -1.629 8.824 18.165 1.00 97.31 173 TYR A C 1
ATOM 1384 O O . TYR A 1 173 ? -2.296 7.799 18.325 1.00 97.31 173 TYR A O 1
ATOM 1392 N N . GLY A 1 174 ? -0.498 9.061 18.823 1.00 95.69 174 GLY A N 1
ATOM 1393 C CA . GLY A 1 174 ? 0.065 8.143 19.808 1.00 95.69 174 GLY A CA 1
ATOM 1394 C C . GLY A 1 174 ? -0.674 8.162 21.150 1.00 95.69 174 GLY A C 1
ATOM 1395 O O . GLY A 1 174 ? -1.607 8.934 21.374 1.00 95.69 174 GLY A O 1
ATOM 1396 N N . ALA A 1 175 ? -0.199 7.339 22.086 1.00 95.94 175 ALA A N 1
ATOM 1397 C CA . ALA A 1 175 ? -0.717 7.251 23.456 1.00 95.94 175 ALA A CA 1
ATOM 1398 C C . ALA A 1 175 ? -0.677 8.586 24.227 1.00 95.94 175 ALA A C 1
ATOM 1400 O O . ALA A 1 175 ? -1.476 8.810 25.133 1.00 95.94 175 ALA A O 1
ATOM 1401 N N . ASP A 1 176 ? 0.242 9.487 23.868 1.00 94.38 176 ASP A N 1
ATOM 1402 C CA . ASP A 1 176 ? 0.352 10.828 24.450 1.00 94.38 176 ASP A CA 1
ATOM 1403 C C . ASP A 1 176 ? -0.597 11.857 23.803 1.00 94.38 176 ASP A C 1
ATOM 1405 O O . ASP A 1 176 ? -0.576 13.034 24.171 1.00 94.38 176 ASP A O 1
ATOM 1409 N N . GLY A 1 177 ? -1.430 11.422 22.851 1.00 93.62 177 GLY A N 1
ATOM 1410 C CA . GLY A 1 177 ? -2.380 12.253 22.119 1.00 93.62 177 GLY A CA 1
ATOM 1411 C C . GLY A 1 177 ? -1.738 13.173 21.080 1.00 93.62 177 GLY A C 1
ATOM 1412 O O . GLY A 1 177 ? -2.432 14.033 20.536 1.00 93.62 177 GLY A O 1
ATOM 1413 N N . LYS A 1 178 ? -0.435 13.036 20.803 1.00 95.81 178 LYS A N 1
ATOM 1414 C CA . LYS A 1 178 ? 0.235 13.815 19.758 1.00 95.81 178 LYS A CA 1
ATOM 1415 C C . LYS A 1 178 ? 0.089 13.146 18.405 1.00 95.81 178 LYS A C 1
ATOM 1417 O O . LYS A 1 178 ? 0.070 11.921 18.317 1.00 95.81 178 LYS A O 1
ATOM 1422 N N . LEU A 1 179 ? 0.009 13.972 17.365 1.00 96.81 179 LEU A N 1
ATOM 1423 C CA . LEU A 1 179 ? 0.017 13.522 15.979 1.00 96.81 179 LEU A CA 1
ATOM 1424 C C . LEU A 1 179 ? 1.359 12.837 15.696 1.00 96.81 179 LEU A C 1
ATOM 1426 O O . LEU A 1 179 ? 2.407 13.433 15.918 1.00 96.81 179 LEU A O 1
ATOM 1430 N N . THR A 1 180 ? 1.320 11.592 15.237 1.00 96.88 180 THR A N 1
ATOM 1431 C CA . THR A 1 180 ? 2.506 10.797 14.886 1.00 96.88 180 THR A CA 1
ATOM 1432 C C . THR A 1 180 ? 2.643 10.637 13.383 1.00 96.88 180 THR A C 1
ATOM 1434 O O . THR A 1 180 ? 3.757 10.563 12.869 1.00 96.88 180 THR A O 1
ATOM 1437 N N . GLU A 1 181 ? 1.518 10.601 12.670 1.00 97.12 181 GLU A N 1
ATOM 1438 C CA . GLU A 1 181 ? 1.493 10.455 11.222 1.00 97.12 181 GLU A CA 1
ATOM 1439 C C . GLU A 1 181 ? 0.218 11.073 10.639 1.00 97.12 181 GLU A C 1
ATOM 1441 O O . GLU A 1 181 ? -0.841 11.015 11.263 1.00 97.12 181 GLU A O 1
ATOM 1446 N N . SER A 1 182 ? 0.299 11.663 9.452 1.00 96.88 182 SER A N 1
ATOM 1447 C CA . SER A 1 182 ? -0.874 12.096 8.697 1.00 96.88 182 SER A CA 1
ATOM 1448 C C . SER A 1 182 ? -0.732 11.787 7.215 1.00 96.88 182 SER A C 1
ATOM 1450 O O . SER A 1 182 ? 0.378 11.684 6.696 1.00 96.88 182 SER A O 1
ATOM 1452 N N . TYR A 1 183 ? -1.874 11.637 6.552 1.00 96.69 183 TYR A N 1
ATOM 1453 C CA . TYR A 1 183 ? -1.996 11.386 5.126 1.00 96.69 183 TYR A CA 1
ATOM 1454 C C . TYR A 1 183 ? -3.080 12.295 4.558 1.00 96.69 183 TYR A C 1
ATOM 1456 O O . TYR A 1 183 ? -4.249 12.160 4.918 1.00 96.69 183 TYR A O 1
ATOM 1464 N N . ALA A 1 184 ? -2.708 13.217 3.679 1.00 96.94 184 ALA A N 1
ATOM 1465 C CA . ALA A 1 184 ? -3.658 14.018 2.915 1.00 96.94 184 ALA A CA 1
ATOM 1466 C C . ALA A 1 184 ? -3.776 13.466 1.494 1.00 96.94 184 ALA A C 1
ATOM 1468 O O . ALA A 1 184 ? -2.770 13.081 0.900 1.00 96.94 184 ALA A O 1
ATOM 1469 N N . TYR A 1 185 ? -4.989 13.449 0.948 1.00 93.56 185 TYR A N 1
ATOM 1470 C CA . TYR A 1 185 ? -5.283 12.901 -0.372 1.00 93.56 185 TYR A CA 1
ATOM 1471 C C . TYR A 1 185 ? -6.129 13.871 -1.191 1.00 93.56 185 TYR A C 1
ATOM 1473 O O . TYR A 1 185 ? -7.047 14.504 -0.671 1.00 93.56 185 TYR A O 1
ATOM 1481 N N . GLU A 1 186 ? -5.878 13.918 -2.497 1.00 96.44 186 GLU A N 1
ATOM 1482 C CA . GLU A 1 186 ? -6.794 14.532 -3.461 1.00 96.44 186 GLU A CA 1
ATOM 1483 C C . GLU A 1 186 ? -7.154 13.498 -4.521 1.00 96.44 186 GLU A C 1
ATOM 1485 O O . GLU A 1 186 ? -6.282 12.779 -5.021 1.00 96.44 186 GLU A O 1
ATOM 1490 N N . SER A 1 187 ? -8.439 13.430 -4.862 1.00 89.75 187 SER A N 1
ATOM 1491 C CA . SER A 1 187 ? -8.960 12.544 -5.900 1.00 89.75 187 SER A CA 1
ATOM 1492 C C . SER A 1 187 ? -9.495 13.346 -7.083 1.00 89.75 187 SER A C 1
ATOM 1494 O O . SER A 1 187 ? -9.970 14.469 -6.917 1.00 89.75 187 SER A O 1
ATOM 1496 N N . ASP A 1 188 ? -9.419 12.774 -8.280 1.00 88.69 188 ASP A N 1
ATOM 1497 C CA . ASP A 1 188 ? -10.071 13.329 -9.465 1.00 88.69 188 ASP A CA 1
ATOM 1498 C C . ASP A 1 188 ? -11.589 13.055 -9.477 1.00 88.69 188 ASP A C 1
ATOM 1500 O O . ASP A 1 188 ? -12.141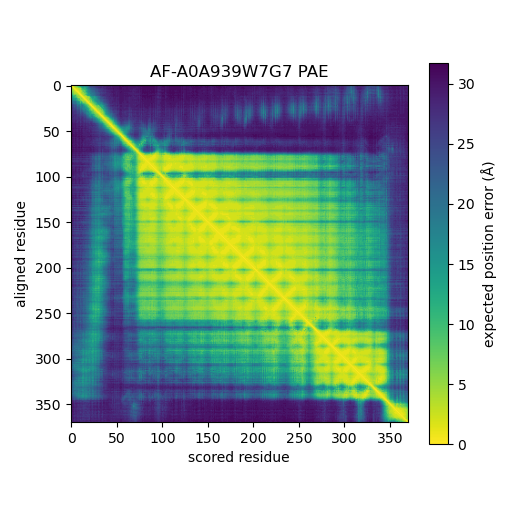 12.376 -8.608 1.00 88.69 188 ASP A O 1
ATOM 1504 N N . GLU A 1 189 ? -12.283 13.565 -10.498 1.00 88.00 189 GLU A N 1
ATOM 1505 C CA . GLU A 1 189 ? -13.735 13.397 -10.674 1.00 88.00 189 GLU A CA 1
ATOM 1506 C C . GLU A 1 189 ? -14.175 11.926 -10.829 1.00 88.00 189 GLU A C 1
ATOM 1508 O O . GLU A 1 189 ? -15.347 11.603 -10.622 1.00 88.00 189 GLU A O 1
ATOM 1513 N N . ASN A 1 190 ? -13.251 11.024 -11.176 1.00 85.25 190 ASN A N 1
ATOM 1514 C CA . ASN A 1 190 ? -13.507 9.589 -11.294 1.00 85.25 190 ASN A CA 1
ATOM 1515 C C . ASN A 1 190 ? -13.223 8.832 -9.983 1.00 85.25 190 ASN A C 1
ATOM 1517 O O . ASN A 1 190 ? -13.476 7.626 -9.908 1.00 85.25 190 ASN A O 1
ATOM 1521 N N . GLY A 1 191 ? -12.728 9.523 -8.952 1.00 85.00 191 GLY A N 1
ATOM 1522 C CA . GLY A 1 191 ? -12.372 8.953 -7.655 1.00 85.00 191 GLY A CA 1
ATOM 1523 C C . GLY A 1 191 ? -10.984 8.308 -7.614 1.00 85.00 191 GLY A C 1
ATOM 1524 O O . GLY A 1 191 ? -10.717 7.519 -6.707 1.00 85.00 191 GLY A O 1
ATOM 1525 N N . PHE A 1 192 ? -10.100 8.591 -8.578 1.00 84.94 192 PHE A N 1
ATOM 1526 C CA . PHE A 1 192 ? -8.702 8.167 -8.495 1.00 84.94 192 PHE A CA 1
ATOM 1527 C C . PHE A 1 192 ? -7.889 9.172 -7.689 1.00 84.94 192 PHE A C 1
ATOM 1529 O O . PHE A 1 192 ? -7.929 10.365 -7.975 1.00 84.94 192 PHE A O 1
ATOM 1536 N N . VAL A 1 193 ? -7.077 8.689 -6.747 1.00 86.88 193 VAL A N 1
ATOM 1537 C CA . VAL A 1 193 ? -6.116 9.534 -6.029 1.00 86.88 193 VAL A CA 1
ATOM 1538 C C . VAL A 1 193 ? -5.066 10.071 -7.010 1.00 86.88 193 VAL A C 1
ATOM 1540 O O . VAL A 1 193 ? -4.397 9.301 -7.705 1.00 86.88 193 VAL A O 1
ATOM 1543 N N . VAL A 1 194 ? -4.921 11.395 -7.060 1.00 92.38 194 VAL A N 1
ATOM 1544 C CA . VAL A 1 194 ? -3.955 12.123 -7.904 1.00 92.38 194 VAL A CA 1
ATOM 1545 C C . VAL A 1 194 ? -2.855 12.800 -7.093 1.00 92.38 194 VAL A C 1
ATOM 1547 O O . VAL A 1 194 ? -1.803 13.129 -7.643 1.00 92.38 194 VAL A O 1
ATOM 1550 N N . PHE A 1 195 ? -3.056 12.949 -5.786 1.00 95.69 195 PHE A N 1
ATOM 1551 C CA . PHE A 1 195 ? -2.083 13.504 -4.855 1.00 95.69 195 PHE A CA 1
ATOM 1552 C C . PHE A 1 195 ? -2.174 12.793 -3.507 1.00 95.69 195 PHE A C 1
ATOM 1554 O O . PHE A 1 195 ? -3.271 12.506 -3.029 1.00 95.69 195 PHE A O 1
ATOM 1561 N N . MET A 1 196 ? -1.018 12.529 -2.906 1.00 96.44 196 MET A N 1
ATOM 1562 C CA . MET A 1 196 ? -0.887 12.058 -1.535 1.00 96.44 196 MET A CA 1
ATOM 1563 C C . MET A 1 196 ? 0.293 12.769 -0.868 1.00 96.44 196 MET A C 1
ATOM 1565 O O . MET A 1 196 ? 1.351 12.904 -1.483 1.00 96.44 196 MET A O 1
ATOM 1569 N N . ASP A 1 197 ? 0.102 13.212 0.369 1.00 97.12 197 ASP A N 1
ATOM 1570 C CA . ASP A 1 197 ? 1.124 13.811 1.231 1.00 97.12 197 ASP A CA 1
ATOM 1571 C C . ASP A 1 197 ? 1.111 13.099 2.587 1.00 97.12 197 ASP A C 1
ATOM 1573 O O . ASP A 1 197 ? 0.173 13.265 3.371 1.00 97.12 197 ASP A O 1
ATOM 1577 N N . GLN A 1 198 ? 2.126 12.265 2.823 1.00 97.06 198 GLN A N 1
ATOM 1578 C CA . GLN A 1 198 ? 2.371 11.595 4.094 1.00 97.06 198 GLN A CA 1
ATOM 1579 C C . GLN A 1 198 ? 3.360 12.417 4.909 1.00 97.06 198 GLN A C 1
ATOM 1581 O O . GLN A 1 198 ? 4.451 12.739 4.440 1.00 97.06 198 GLN A O 1
ATOM 1586 N N . LYS A 1 199 ? 3.032 12.647 6.176 1.00 97.31 199 LYS A N 1
ATOM 1587 C CA . LYS A 1 199 ? 3.908 13.319 7.134 1.00 97.31 199 LYS A CA 1
ATOM 1588 C C . LYS A 1 199 ? 4.080 12.482 8.378 1.00 97.31 199 LYS A C 1
ATOM 1590 O O . LYS A 1 199 ? 3.096 11.998 8.927 1.00 97.31 199 LYS A O 1
ATOM 1595 N N . LYS A 1 200 ? 5.318 12.350 8.848 1.00 96.81 200 LYS A N 1
ATOM 1596 C CA . LYS A 1 200 ? 5.661 11.655 10.093 1.00 96.81 200 LYS A CA 1
ATOM 1597 C C . LYS A 1 200 ? 6.284 12.611 11.089 1.00 96.81 200 LYS A C 1
ATOM 1599 O O . LYS A 1 200 ? 7.126 13.443 10.744 1.00 96.81 200 LYS A O 1
ATOM 1604 N N . TYR A 1 201 ? 5.884 12.443 12.339 1.00 95.25 201 TYR A N 1
ATOM 1605 C CA . TYR A 1 201 ? 6.210 13.356 13.419 1.00 95.25 201 TYR A CA 1
ATOM 1606 C C . TYR A 1 201 ? 6.904 12.629 14.567 1.00 95.25 201 TYR A C 1
ATOM 1608 O O . TYR A 1 201 ? 6.574 11.489 14.897 1.00 95.25 201 TYR A O 1
ATOM 1616 N N . GLU A 1 202 ? 7.858 13.310 15.194 1.00 90.44 202 GLU A N 1
ATOM 1617 C CA . GLU A 1 202 ? 8.463 12.915 16.459 1.00 90.44 202 GLU A CA 1
ATOM 1618 C C . GLU A 1 202 ? 8.078 13.982 17.488 1.00 90.44 202 GLU A C 1
ATOM 1620 O O . GLU A 1 202 ? 8.606 15.094 17.535 1.00 90.44 202 GLU A O 1
ATOM 1625 N N . GLY A 1 203 ? 7.038 13.688 18.270 1.00 87.25 203 GLY A N 1
ATOM 1626 C CA . GLY A 1 203 ? 6.414 14.682 19.137 1.00 87.25 203 GLY A CA 1
ATOM 1627 C C . GLY A 1 203 ? 5.659 15.751 18.342 1.00 87.25 203 GLY A C 1
ATOM 1628 O O . GLY A 1 203 ? 4.558 15.495 17.873 1.00 87.25 203 GLY A O 1
ATOM 1629 N N . ILE A 1 204 ? 6.206 16.968 18.265 1.00 85.94 204 ILE A N 1
ATOM 1630 C CA . ILE A 1 204 ? 5.627 18.078 17.478 1.00 85.94 204 ILE A CA 1
ATOM 1631 C C . ILE A 1 204 ? 6.462 18.420 16.239 1.00 85.94 204 ILE A C 1
ATOM 1633 O O . ILE A 1 204 ? 6.103 19.325 15.488 1.00 85.94 204 ILE A O 1
ATOM 1637 N N . GLU A 1 205 ? 7.589 17.737 16.049 1.00 92.62 205 GLU A N 1
ATOM 1638 C CA . GLU A 1 205 ? 8.537 18.016 14.977 1.00 92.62 205 GLU A CA 1
ATOM 1639 C C . GLU A 1 205 ? 8.255 17.090 13.794 1.00 92.62 205 GLU A C 1
ATOM 1641 O O . GLU A 1 205 ? 8.142 15.876 13.956 1.00 92.62 205 GLU A O 1
ATOM 1646 N N . LEU A 1 206 ? 8.112 17.671 12.602 1.00 95.38 206 LEU A N 1
ATOM 1647 C CA . LEU A 1 206 ? 8.057 16.924 11.348 1.00 95.38 206 LEU A CA 1
ATOM 1648 C C . LEU A 1 206 ? 9.464 16.405 11.052 1.00 95.38 206 LEU A C 1
ATOM 1650 O O . LEU A 1 206 ? 10.378 17.217 10.948 1.00 95.38 206 LEU A O 1
ATOM 1654 N N . TRP A 1 207 ? 9.630 15.092 10.896 1.00 94.69 207 TRP A N 1
ATOM 1655 C CA . TRP A 1 207 ? 10.936 14.497 10.581 1.00 94.69 207 TRP A CA 1
ATOM 1656 C C . TRP A 1 207 ? 10.980 13.845 9.198 1.00 94.69 207 TRP A C 1
ATOM 1658 O O . TRP A 1 207 ? 12.064 13.673 8.648 1.00 94.69 207 TRP A O 1
ATOM 1668 N N . SER A 1 208 ? 9.823 13.527 8.607 1.00 94.75 208 SER A N 1
ATOM 1669 C CA . SER A 1 208 ? 9.732 12.987 7.248 1.00 94.75 208 SER A CA 1
ATOM 1670 C C . SER A 1 208 ? 8.443 13.431 6.550 1.00 94.75 208 SER A C 1
ATOM 1672 O O . SER A 1 208 ? 7.368 13.421 7.153 1.00 94.75 208 SER A O 1
ATOM 1674 N N . GLU A 1 209 ? 8.562 13.832 5.285 1.00 96.88 209 GLU A N 1
ATOM 1675 C CA . GLU A 1 209 ? 7.458 14.156 4.374 1.00 96.88 209 GLU A CA 1
ATOM 1676 C C . GLU A 1 209 ? 7.644 13.352 3.080 1.00 96.88 209 GLU A C 1
ATOM 1678 O O . GLU A 1 209 ? 8.721 13.377 2.485 1.00 96.88 209 GLU A O 1
ATOM 1683 N N . MET A 1 210 ? 6.602 12.659 2.627 1.00 95.25 210 MET A N 1
ATOM 1684 C CA . MET A 1 210 ? 6.573 11.956 1.347 1.00 95.25 210 MET A CA 1
ATOM 1685 C C . MET A 1 210 ? 5.369 12.431 0.538 1.00 95.25 210 MET A C 1
ATOM 1687 O O . MET A 1 210 ? 4.224 12.212 0.921 1.00 95.25 210 MET A O 1
ATOM 1691 N N . ILE A 1 211 ? 5.631 13.027 -0.620 1.00 95.06 211 ILE A N 1
ATOM 1692 C CA . ILE A 1 211 ? 4.617 13.515 -1.546 1.00 95.06 211 ILE A CA 1
ATOM 1693 C C . ILE A 1 211 ? 4.646 12.681 -2.819 1.00 95.06 211 ILE A C 1
ATOM 1695 O O . ILE A 1 211 ? 5.690 12.522 -3.454 1.00 95.06 211 ILE A O 1
ATOM 1699 N N . VAL A 1 212 ? 3.474 12.217 -3.244 1.00 91.75 212 VAL A N 1
ATOM 1700 C CA . VAL A 1 212 ? 3.301 11.509 -4.510 1.00 91.75 212 VAL A CA 1
ATOM 1701 C C . VAL A 1 212 ? 2.204 12.165 -5.334 1.00 91.75 212 VAL A C 1
ATOM 1703 O O . VAL A 1 212 ? 1.137 12.505 -4.829 1.00 91.75 212 VAL A O 1
ATOM 1706 N N . ARG A 1 213 ? 2.475 12.360 -6.625 1.00 94.56 213 ARG A N 1
ATOM 1707 C CA . ARG A 1 213 ? 1.513 12.870 -7.606 1.00 94.56 213 ARG A CA 1
ATOM 1708 C C . ARG A 1 213 ? 1.363 11.885 -8.741 1.00 94.56 213 ARG A C 1
ATOM 1710 O O . ARG A 1 213 ? 2.358 11.518 -9.357 1.00 94.56 213 ARG A O 1
ATOM 1717 N N . TRP A 1 214 ? 0.131 11.528 -9.070 1.00 92.38 214 TRP A N 1
ATOM 1718 C CA . TRP A 1 214 ? -0.178 10.668 -10.206 1.00 92.38 214 TRP A CA 1
ATOM 1719 C C . TRP A 1 214 ? -0.809 11.485 -11.325 1.00 92.38 214 TRP A C 1
ATOM 1721 O O . TRP A 1 214 ? -1.650 12.351 -11.104 1.00 92.38 214 TRP A O 1
ATOM 1731 N N . THR A 1 215 ? -0.399 11.209 -12.557 1.00 93.00 215 THR A N 1
ATOM 1732 C CA . THR A 1 215 ? -1.008 11.770 -13.763 1.00 93.00 215 THR A CA 1
ATOM 1733 C C . THR A 1 215 ? -1.543 10.631 -14.609 1.00 93.00 215 THR A C 1
ATOM 1735 O O . THR A 1 215 ? -0.802 9.707 -14.955 1.00 93.00 215 THR A O 1
ATOM 1738 N N . ARG A 1 216 ? -2.826 10.712 -14.956 1.00 89.94 216 ARG A N 1
ATOM 1739 C CA . ARG A 1 216 ? -3.537 9.713 -15.755 1.00 89.94 216 ARG A CA 1
ATOM 1740 C C . ARG A 1 216 ? -3.983 10.302 -17.092 1.00 89.94 216 ARG A C 1
ATOM 1742 O O . ARG A 1 216 ? -4.132 11.518 -17.220 1.00 89.94 216 ARG A O 1
ATOM 1749 N N . ARG A 1 217 ? -4.174 9.446 -18.098 1.00 88.06 217 ARG A N 1
ATOM 1750 C CA . ARG A 1 217 ? -4.847 9.815 -19.354 1.00 88.06 217 ARG A CA 1
ATOM 1751 C C . ARG A 1 217 ? -6.357 9.903 -19.118 1.00 88.06 217 ARG A C 1
ATOM 1753 O O . ARG A 1 217 ? -6.866 9.486 -18.081 1.00 88.06 217 ARG A O 1
ATOM 1760 N N . ALA A 1 218 ? -7.084 10.397 -20.118 1.00 85.19 218 ALA A N 1
ATOM 1761 C CA . ALA A 1 218 ? -8.544 10.499 -20.073 1.00 85.19 218 ALA A CA 1
ATOM 1762 C C . ALA A 1 218 ? -9.262 9.141 -19.932 1.00 85.19 218 ALA A C 1
ATOM 1764 O O . ALA A 1 218 ? -10.397 9.102 -19.469 1.00 85.19 218 ALA A O 1
ATOM 1765 N N . ASP A 1 219 ? -8.616 8.038 -20.320 1.00 85.25 219 ASP A N 1
ATOM 1766 C CA . ASP A 1 219 ? -9.136 6.675 -20.145 1.00 85.25 219 ASP A CA 1
ATOM 1767 C C . ASP A 1 219 ? -8.859 6.083 -18.748 1.00 85.25 219 ASP A C 1
ATOM 1769 O O . ASP A 1 219 ? -9.269 4.958 -18.469 1.00 85.25 219 ASP A O 1
ATOM 1773 N N . GLY A 1 220 ? -8.183 6.832 -17.868 1.00 82.88 220 GLY A N 1
ATOM 1774 C CA . GLY A 1 220 ? -7.801 6.411 -16.522 1.00 82.88 220 GLY A CA 1
ATOM 1775 C C . GLY A 1 220 ? -6.430 5.736 -16.426 1.00 82.88 220 GLY A C 1
ATOM 1776 O O . GLY A 1 220 ? -5.948 5.552 -15.308 1.00 82.88 220 GLY A O 1
ATOM 1777 N N . SER A 1 221 ? -5.764 5.421 -17.543 1.00 83.56 221 SER A N 1
ATOM 1778 C CA . SER A 1 221 ? -4.441 4.779 -17.520 1.00 83.56 221 SER A CA 1
ATOM 1779 C C . SER A 1 221 ? -3.379 5.689 -16.900 1.00 83.56 221 SER A C 1
ATOM 1781 O O . SER A 1 221 ? -3.305 6.886 -17.199 1.00 83.56 221 SER A O 1
ATOM 1783 N N . LEU A 1 222 ? -2.541 5.131 -16.027 1.00 85.88 222 LEU A N 1
ATOM 1784 C CA . LEU A 1 222 ? -1.416 5.838 -15.423 1.00 85.88 222 LEU A CA 1
ATOM 1785 C C . LEU A 1 222 ? -0.367 6.192 -16.487 1.00 85.88 222 LEU A C 1
ATOM 1787 O O . LEU A 1 222 ? 0.069 5.347 -17.261 1.00 85.88 222 LEU A O 1
ATOM 1791 N N . VAL A 1 223 ? 0.042 7.460 -16.516 1.00 90.44 223 VAL A N 1
ATOM 1792 C CA . VAL A 1 223 ? 1.091 7.976 -17.415 1.00 90.44 223 VAL A CA 1
ATOM 1793 C C . VAL A 1 223 ? 2.366 8.235 -16.647 1.00 90.44 223 VAL A C 1
ATOM 1795 O O .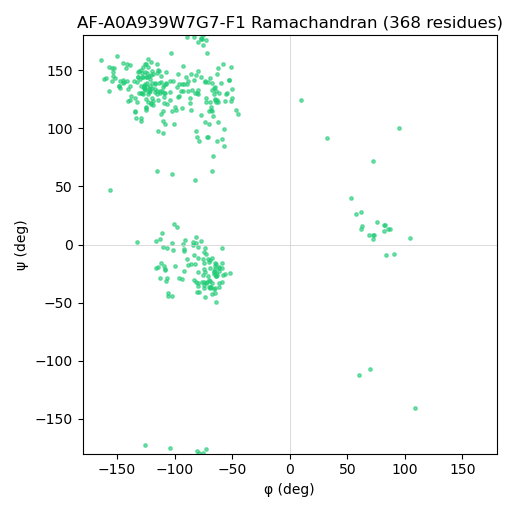 VAL A 1 223 ? 3.464 7.997 -17.144 1.00 90.44 223 VAL A O 1
ATOM 1798 N N . LYS A 1 224 ? 2.214 8.804 -15.452 1.00 92.44 224 LYS A N 1
ATOM 1799 C CA . LYS A 1 224 ? 3.325 9.328 -14.679 1.00 92.44 224 LYS A CA 1
ATOM 1800 C C . LYS A 1 224 ? 3.032 9.278 -13.190 1.00 92.44 224 LYS A C 1
ATOM 1802 O O . LYS A 1 224 ? 1.916 9.594 -12.778 1.00 92.44 224 LYS A O 1
ATOM 1807 N N . ALA A 1 225 ? 4.060 8.987 -12.403 1.00 91.00 225 ALA A N 1
ATOM 1808 C CA . ALA A 1 225 ? 4.090 9.274 -10.977 1.00 91.00 225 ALA A CA 1
ATOM 1809 C C . ALA A 1 225 ? 5.299 10.165 -10.657 1.00 91.00 225 ALA A C 1
ATOM 1811 O O . ALA A 1 225 ? 6.408 9.880 -11.096 1.00 91.00 225 ALA A O 1
ATOM 1812 N N . SER A 1 226 ? 5.097 11.240 -9.902 1.00 91.50 226 SER A N 1
ATOM 1813 C CA . SER A 1 226 ? 6.173 12.068 -9.349 1.00 91.50 226 SER A CA 1
ATOM 1814 C C . SER A 1 226 ? 6.249 11.822 -7.850 1.00 91.50 226 SER A C 1
ATOM 1816 O O . SER A 1 226 ? 5.225 11.869 -7.173 1.00 91.50 226 SER A O 1
ATOM 1818 N N . PHE A 1 227 ? 7.446 11.559 -7.350 1.00 90.56 227 PHE A N 1
ATOM 1819 C CA . PHE A 1 227 ? 7.733 11.204 -5.968 1.00 90.56 227 PHE A CA 1
ATOM 1820 C C . PHE A 1 227 ? 8.715 12.212 -5.387 1.00 90.56 227 PHE A C 1
ATOM 1822 O O . PHE A 1 227 ? 9.698 12.561 -6.037 1.00 90.56 227 PHE A O 1
ATOM 1829 N N . LEU A 1 228 ? 8.457 12.649 -4.166 1.00 91.25 228 LEU A N 1
ATOM 1830 C CA . LEU A 1 228 ? 9.330 13.518 -3.400 1.00 91.25 228 LEU A CA 1
ATOM 1831 C C . LEU A 1 228 ? 9.350 13.020 -1.962 1.00 91.25 228 LEU A C 1
ATOM 1833 O O . LEU A 1 228 ? 8.302 12.927 -1.337 1.00 91.25 228 LEU A O 1
ATOM 1837 N N . GLU A 1 229 ? 10.531 12.744 -1.439 1.00 93.81 229 GLU A N 1
ATOM 1838 C CA . GLU A 1 229 ? 10.746 12.405 -0.039 1.00 93.81 229 GLU A CA 1
ATOM 1839 C C . GLU A 1 229 ? 11.718 13.403 0.569 1.00 93.81 229 GLU A C 1
ATOM 1841 O O . GLU A 1 229 ? 12.753 13.722 -0.021 1.00 93.81 229 GLU A O 1
ATOM 1846 N N . ARG A 1 230 ? 11.369 13.902 1.749 1.00 94.62 230 ARG A N 1
ATOM 1847 C CA . ARG A 1 230 ? 12.191 14.800 2.545 1.00 94.62 230 ARG A CA 1
ATOM 1848 C C . ARG A 1 230 ? 12.352 14.244 3.937 1.00 94.62 230 ARG A C 1
ATOM 1850 O O . ARG A 1 230 ? 11.372 13.849 4.564 1.00 94.62 230 ARG A O 1
ATOM 1857 N N . GLU A 1 231 ? 13.574 14.306 4.434 1.00 95.44 231 GLU A N 1
ATOM 1858 C CA . GLU A 1 231 ? 13.860 14.161 5.855 1.00 95.44 231 GLU A CA 1
ATOM 1859 C C . GLU A 1 231 ? 14.241 15.521 6.428 1.00 95.44 231 GLU A C 1
ATOM 1861 O O . GLU A 1 231 ? 14.822 16.371 5.741 1.00 95.44 231 GLU A O 1
ATOM 1866 N N . TYR A 1 232 ? 13.902 15.724 7.695 1.00 94.75 232 TYR A N 1
ATOM 1867 C CA . TYR A 1 232 ? 14.137 16.973 8.399 1.00 94.75 232 TYR A CA 1
ATOM 1868 C C . TYR A 1 232 ? 15.001 16.739 9.631 1.00 94.75 232 TYR A C 1
ATOM 1870 O O . TYR A 1 232 ? 14.863 15.742 10.338 1.00 94.75 232 TYR A O 1
ATOM 1878 N N . ASP A 1 233 ? 15.880 17.695 9.899 1.00 93.06 233 ASP A N 1
ATOM 1879 C CA . ASP A 1 233 ? 16.585 17.835 11.164 1.00 93.06 233 ASP A CA 1
ATOM 1880 C C . ASP A 1 233 ? 16.378 19.246 11.741 1.00 93.06 233 ASP A C 1
ATOM 1882 O O . ASP A 1 233 ? 15.602 20.059 11.230 1.00 93.06 233 ASP A O 1
ATOM 1886 N N . VAL A 1 234 ? 17.093 19.561 12.822 1.00 90.00 234 VAL A N 1
ATOM 1887 C CA . VAL A 1 234 ? 17.007 20.860 13.511 1.00 90.00 234 VAL A CA 1
ATOM 1888 C C . VAL A 1 234 ? 17.354 22.074 12.631 1.00 90.00 234 VAL A C 1
ATOM 1890 O O . VAL A 1 234 ? 17.053 23.204 13.009 1.00 90.00 234 VAL A O 1
ATOM 1893 N N . ASN A 1 235 ? 17.992 21.869 11.477 1.00 92.69 235 ASN A N 1
ATOM 1894 C CA . ASN A 1 235 ? 18.374 22.907 10.521 1.00 92.69 235 ASN A CA 1
ATOM 1895 C C . ASN A 1 235 ? 17.438 22.977 9.299 1.00 92.69 235 ASN A C 1
ATOM 1897 O O . ASN A 1 235 ? 17.667 23.807 8.417 1.00 92.69 235 ASN A O 1
ATOM 1901 N N . GLY A 1 236 ? 16.388 22.151 9.235 1.00 92.25 236 GLY A N 1
ATOM 1902 C CA . GLY A 1 236 ? 15.460 22.073 8.106 1.00 92.25 236 GLY A CA 1
ATOM 1903 C C . GLY A 1 236 ? 15.635 20.784 7.307 1.00 92.25 236 GLY A C 1
ATOM 1904 O O . GLY A 1 236 ? 15.804 19.722 7.891 1.00 92.25 236 GLY A O 1
ATOM 1905 N N . VAL A 1 237 ? 15.547 20.861 5.976 1.00 93.38 237 VAL A N 1
ATOM 1906 C CA . VAL A 1 237 ? 15.648 19.673 5.108 1.00 93.38 237 VAL A CA 1
ATOM 1907 C C . VAL A 1 237 ? 17.075 19.127 5.146 1.00 93.38 237 VAL A C 1
ATOM 1909 O O . VAL A 1 237 ? 18.010 19.798 4.707 1.00 93.38 237 VAL A O 1
ATOM 1912 N N . SER A 1 238 ? 17.233 17.914 5.666 1.00 92.75 238 SER A N 1
ATOM 1913 C CA . SER A 1 238 ? 18.516 17.215 5.783 1.00 92.75 238 SER A CA 1
ATOM 1914 C C . SER A 1 238 ? 18.780 16.290 4.591 1.00 92.75 238 SER A C 1
ATOM 1916 O O . SER A 1 238 ? 19.932 16.097 4.194 1.00 92.75 238 SER A O 1
ATOM 1918 N N . SER A 1 239 ? 17.715 15.762 3.985 1.00 91.00 239 SER A N 1
ATOM 1919 C CA . SER A 1 239 ? 17.745 14.906 2.800 1.00 91.00 239 SER A CA 1
ATOM 1920 C C . SER A 1 239 ? 16.532 15.198 1.922 1.00 91.00 239 SER A C 1
ATOM 1922 O O . SER A 1 239 ? 15.432 15.385 2.437 1.00 91.00 239 SER A O 1
ATOM 1924 N N . GLU A 1 240 ? 16.725 15.233 0.604 1.00 92.06 240 GLU A N 1
ATOM 1925 C CA . GLU A 1 240 ? 15.643 15.341 -0.376 1.00 92.06 240 GLU A CA 1
ATOM 1926 C C . GLU A 1 240 ? 15.910 14.390 -1.545 1.00 92.06 240 GLU A C 1
ATOM 1928 O O . GLU A 1 240 ? 16.990 14.402 -2.144 1.00 92.06 240 GLU A O 1
ATOM 1933 N N . ILE A 1 241 ? 14.918 13.564 -1.869 1.00 87.69 241 ILE A N 1
ATOM 1934 C CA . ILE A 1 241 ? 14.938 12.636 -2.996 1.00 87.69 241 ILE A CA 1
ATOM 1935 C C . ILE A 1 241 ? 13.708 12.924 -3.844 1.00 87.69 241 ILE A C 1
ATOM 1937 O O . ILE A 1 241 ? 12.585 12.737 -3.391 1.00 87.69 241 ILE A O 1
ATOM 1941 N N . GLU A 1 242 ? 13.914 13.335 -5.092 1.00 90.06 242 GLU A N 1
ATOM 1942 C CA . GLU A 1 242 ? 12.833 13.562 -6.046 1.00 90.06 242 GLU A CA 1
ATOM 1943 C C . GLU A 1 242 ? 13.012 12.644 -7.260 1.00 90.06 242 GLU A C 1
ATOM 1945 O O . GLU A 1 242 ? 14.121 12.464 -7.777 1.00 90.06 242 GLU A O 1
ATOM 1950 N N . ARG A 1 243 ? 11.919 12.014 -7.692 1.00 86.69 243 ARG A N 1
ATOM 1951 C CA . ARG A 1 243 ? 11.909 11.047 -8.791 1.00 86.69 243 ARG A CA 1
ATOM 1952 C C . ARG A 1 243 ? 10.666 11.183 -9.645 1.00 86.69 243 ARG A C 1
ATOM 1954 O O . ARG A 1 243 ? 9.597 11.558 -9.166 1.00 86.69 243 ARG A O 1
ATOM 1961 N N . GLU A 1 244 ? 10.790 10.813 -10.909 1.00 89.44 244 GLU A N 1
ATOM 1962 C CA . GLU A 1 244 ? 9.659 10.718 -11.820 1.00 89.44 244 GLU A CA 1
ATOM 1963 C C . GLU A 1 244 ? 9.657 9.382 -12.552 1.00 89.44 244 GLU A C 1
ATOM 1965 O O . GLU A 1 244 ? 10.654 8.994 -13.152 1.00 89.44 244 GLU A O 1
ATOM 1970 N N . TYR A 1 245 ? 8.508 8.720 -12.544 1.00 87.19 245 TYR A N 1
ATOM 1971 C CA . TYR A 1 245 ? 8.263 7.439 -13.187 1.00 87.19 245 TYR A CA 1
ATOM 1972 C C . TYR A 1 245 ? 7.315 7.646 -14.357 1.00 87.19 245 TYR A C 1
ATOM 1974 O O . TYR A 1 245 ? 6.280 8.294 -14.193 1.00 87.19 245 TYR A O 1
ATOM 1982 N N . LEU A 1 246 ? 7.642 7.090 -15.518 1.00 90.50 246 LEU A N 1
ATOM 1983 C CA . LEU A 1 246 ? 6.806 7.125 -16.715 1.00 90.50 246 LEU A CA 1
ATOM 1984 C C . LEU A 1 246 ? 6.290 5.734 -17.046 1.00 90.50 246 LEU A C 1
ATOM 1986 O O . LEU A 1 246 ? 7.010 4.749 -16.888 1.00 90.50 246 LEU A O 1
ATOM 1990 N N . TYR A 1 247 ? 5.067 5.674 -17.561 1.00 85.50 247 TYR A N 1
ATOM 1991 C CA . TYR A 1 247 ? 4.372 4.431 -17.858 1.00 85.50 247 TYR A CA 1
ATOM 1992 C C . TYR A 1 247 ? 3.846 4.403 -19.298 1.00 85.50 247 TYR A C 1
ATOM 1994 O O . TYR A 1 247 ? 3.410 5.422 -19.850 1.00 85.50 247 TYR A O 1
ATOM 2002 N N . ASP A 1 248 ? 3.879 3.217 -19.906 1.00 86.00 248 ASP A N 1
ATOM 2003 C CA . ASP A 1 248 ? 3.261 2.969 -21.209 1.00 86.00 248 ASP A CA 1
ATOM 2004 C C . ASP A 1 248 ? 1.717 2.918 -21.127 1.00 86.00 248 ASP A C 1
ATOM 2006 O O . ASP A 1 248 ? 1.101 3.206 -20.099 1.00 86.00 248 ASP A O 1
ATOM 2010 N N . GLU A 1 249 ? 1.054 2.608 -22.243 1.00 86.81 249 GLU A N 1
ATOM 2011 C CA . GLU A 1 249 ? -0.414 2.479 -22.306 1.00 86.81 249 GLU A CA 1
ATOM 2012 C C . GLU A 1 249 ? -0.950 1.242 -21.564 1.00 86.81 249 GLU A C 1
ATOM 2014 O O . GLU A 1 249 ? -2.140 1.159 -21.280 1.00 86.81 249 GLU A O 1
ATOM 2019 N N . SER A 1 250 ? -0.081 0.285 -21.230 1.00 83.94 250 SER A N 1
ATOM 2020 C CA . SER A 1 250 ? -0.398 -0.903 -20.429 1.00 83.94 250 SER A CA 1
ATOM 2021 C C . SER A 1 250 ? -0.020 -0.732 -18.950 1.00 83.94 250 SER A C 1
ATOM 2023 O O . SER A 1 250 ? 0.065 -1.730 -18.235 1.00 83.94 250 SER A O 1
ATOM 2025 N N . GLU A 1 251 ? 0.233 0.506 -18.507 1.00 83.75 251 GLU A N 1
ATOM 2026 C CA . GLU A 1 251 ? 0.684 0.872 -17.156 1.00 83.75 251 GLU A CA 1
ATOM 2027 C C . GLU A 1 251 ? 1.995 0.197 -16.715 1.00 83.75 251 GLU A C 1
ATOM 2029 O O . GLU A 1 251 ? 2.261 0.037 -15.521 1.00 83.75 251 GLU A O 1
ATOM 2034 N N . LYS A 1 252 ? 2.856 -0.186 -17.661 1.00 80.50 252 LYS A N 1
ATOM 2035 C CA . LYS A 1 252 ? 4.188 -0.705 -17.340 1.00 80.50 252 LYS A CA 1
ATOM 2036 C C . LYS A 1 252 ? 5.197 0.430 -17.268 1.00 80.50 252 LYS A C 1
ATOM 2038 O O . LYS A 1 252 ? 5.186 1.326 -18.107 1.00 80.50 252 LYS A O 1
ATOM 2043 N N . LEU A 1 253 ? 6.083 0.377 -16.272 1.00 83.00 253 LEU A N 1
ATOM 2044 C CA . LEU A 1 253 ? 7.149 1.363 -16.083 1.00 83.00 253 LEU A CA 1
ATOM 2045 C C . LEU A 1 253 ? 8.086 1.347 -17.291 1.00 83.00 253 LEU A C 1
ATOM 2047 O O . LEU A 1 253 ? 8.677 0.311 -17.566 1.00 83.00 253 LEU A O 1
ATOM 2051 N N . ILE A 1 254 ? 8.258 2.475 -17.965 1.00 87.94 254 ILE A N 1
ATOM 2052 C CA . ILE A 1 254 ? 9.192 2.617 -19.089 1.00 87.94 254 ILE A CA 1
ATOM 2053 C C . ILE A 1 254 ? 10.436 3.416 -18.717 1.00 87.94 254 ILE A C 1
ATOM 2055 O O . ILE A 1 254 ? 11.494 3.168 -19.285 1.00 87.94 254 ILE A O 1
ATOM 2059 N N . ALA A 1 255 ? 10.338 4.340 -17.757 1.00 85.25 255 ALA A N 1
ATOM 2060 C CA . ALA A 1 255 ? 11.481 5.136 -17.327 1.00 85.25 255 ALA A CA 1
ATOM 2061 C C . ALA A 1 255 ? 11.350 5.630 -15.883 1.00 85.25 255 ALA A C 1
ATOM 2063 O O . ALA A 1 255 ? 10.251 5.955 -15.434 1.00 85.25 255 ALA A O 1
ATOM 2064 N N . GLU A 1 256 ? 12.488 5.756 -15.206 1.00 88.75 256 GLU A N 1
ATOM 2065 C CA . GLU A 1 256 ? 12.664 6.460 -13.936 1.00 88.75 256 GLU A CA 1
ATOM 2066 C C . GLU A 1 256 ? 13.719 7.558 -14.113 1.00 88.75 256 GLU A C 1
ATOM 2068 O O . GLU A 1 256 ? 14.806 7.321 -14.642 1.00 88.75 256 GLU A O 1
ATOM 2073 N N . TYR A 1 257 ? 13.401 8.763 -13.655 1.00 84.19 257 TYR A N 1
ATOM 2074 C CA . TYR A 1 257 ? 14.296 9.914 -13.651 1.00 84.19 257 TYR A CA 1
ATOM 2075 C C . TYR A 1 257 ? 14.569 10.353 -12.224 1.00 84.19 257 TYR A C 1
ATOM 2077 O O . TYR A 1 257 ? 13.629 10.509 -11.443 1.00 84.19 257 TYR A O 1
ATOM 2085 N N . ARG A 1 258 ? 15.827 10.694 -11.930 1.00 84.94 258 ARG A N 1
ATOM 2086 C CA . ARG A 1 258 ? 16.123 11.583 -10.804 1.00 84.94 258 ARG A CA 1
ATOM 2087 C C . ARG A 1 258 ? 15.723 12.998 -11.161 1.00 84.94 258 ARG A C 1
ATOM 2089 O O . ARG A 1 258 ? 15.969 13.481 -12.270 1.00 84.94 258 ARG A O 1
ATOM 2096 N N . VAL A 1 259 ? 15.154 13.673 -10.183 1.00 82.38 259 VAL A N 1
ATOM 2097 C CA . VAL A 1 259 ? 14.781 15.075 -10.270 1.00 82.38 259 VAL A CA 1
ATOM 2098 C C . VAL A 1 259 ? 15.472 15.799 -9.118 1.00 82.38 259 VAL A C 1
ATOM 2100 O O . VAL A 1 259 ? 15.753 15.215 -8.071 1.00 82.38 259 VAL A O 1
ATOM 2103 N N . HIS A 1 260 ? 15.835 17.056 -9.328 1.00 79.44 260 HIS A N 1
ATOM 2104 C CA . HIS A 1 260 ? 16.280 17.924 -8.248 1.00 79.44 260 HIS A CA 1
ATOM 2105 C C . HIS A 1 260 ? 15.713 19.317 -8.462 1.00 79.44 260 HIS A C 1
ATOM 2107 O O . HIS A 1 260 ? 15.932 19.928 -9.512 1.00 79.44 260 HIS A O 1
ATOM 2113 N N . ASN A 1 261 ? 14.985 19.819 -7.463 1.00 76.50 261 ASN A N 1
ATOM 2114 C CA . ASN A 1 261 ? 14.266 21.090 -7.529 1.00 76.50 261 ASN A CA 1
ATOM 2115 C C . ASN A 1 261 ? 13.323 21.182 -8.747 1.00 76.50 261 ASN A C 1
ATOM 2117 O O . ASN A 1 261 ? 13.263 22.217 -9.415 1.00 76.50 261 ASN A O 1
ATOM 2121 N N . GLY A 1 262 ? 12.624 20.093 -9.082 1.00 70.56 262 GLY A N 1
ATOM 2122 C CA . GLY A 1 262 ? 11.719 20.032 -10.235 1.00 70.56 262 GLY A CA 1
ATOM 2123 C C . GLY A 1 262 ? 12.410 20.007 -11.605 1.00 70.56 262 GLY A C 1
ATOM 2124 O O . GLY A 1 262 ? 11.734 20.036 -12.635 1.00 70.56 262 GLY A O 1
ATOM 2125 N N . ILE A 1 263 ? 13.745 19.951 -11.646 1.00 75.44 263 ILE A N 1
ATOM 2126 C CA . ILE A 1 263 ? 14.524 19.803 -12.877 1.00 75.44 263 ILE A CA 1
ATOM 2127 C C . ILE A 1 263 ? 14.930 18.338 -13.010 1.00 75.44 263 ILE A C 1
ATOM 2129 O O . ILE A 1 263 ? 15.646 17.800 -12.164 1.00 75.44 263 ILE A O 1
ATOM 2133 N N . LYS A 1 264 ? 14.469 17.688 -14.082 1.00 78.69 264 LYS A N 1
ATOM 2134 C CA . LYS A 1 264 ? 14.921 16.342 -14.440 1.00 78.69 264 LYS A CA 1
ATOM 2135 C C . LYS A 1 264 ? 16.392 16.390 -14.816 1.00 78.69 264 LYS A C 1
ATOM 2137 O O . LYS A 1 264 ? 16.794 17.251 -15.599 1.00 78.69 264 LYS A O 1
ATOM 2142 N N . PHE A 1 265 ? 17.172 15.450 -14.303 1.00 74.12 265 PHE A N 1
ATOM 2143 C CA . PHE A 1 265 ? 18.486 15.208 -14.879 1.00 74.12 265 PHE A CA 1
ATOM 2144 C C . PHE A 1 265 ? 18.318 14.589 -16.268 1.00 74.12 265 PHE A C 1
ATOM 2146 O O . PHE A 1 265 ? 17.412 13.786 -16.491 1.00 74.12 265 PHE A O 1
ATOM 2153 N N . ASP A 1 266 ? 19.196 14.968 -17.198 1.00 65.88 266 ASP A N 1
ATOM 2154 C CA . ASP A 1 266 ? 19.195 14.422 -18.563 1.00 65.88 266 ASP A CA 1
ATOM 2155 C C . ASP A 1 266 ? 19.517 12.916 -18.583 1.00 65.88 266 ASP A C 1
ATOM 2157 O O . ASP A 1 266 ? 19.192 12.216 -19.541 1.00 65.88 266 ASP A O 1
ATOM 2161 N N . GLU A 1 267 ? 20.150 12.409 -17.523 1.00 66.19 267 GLU A N 1
ATOM 2162 C CA . GLU A 1 267 ? 20.478 10.998 -17.363 1.00 66.19 267 GLU A CA 1
ATOM 2163 C C . GLU A 1 267 ? 19.289 10.250 -16.747 1.00 66.19 267 GLU A C 1
ATOM 2165 O O . GLU A 1 267 ? 18.872 10.509 -15.614 1.00 66.19 267 GLU A O 1
ATOM 2170 N N . ILE A 1 268 ? 18.733 9.326 -17.531 1.00 67.38 268 ILE A N 1
ATOM 2171 C CA . ILE A 1 268 ? 17.723 8.369 -17.083 1.00 67.38 268 ILE A CA 1
ATOM 2172 C C . ILE A 1 268 ? 18.345 7.508 -15.980 1.00 67.38 268 ILE A C 1
ATOM 2174 O O . ILE A 1 268 ? 19.440 6.973 -16.155 1.00 67.38 268 ILE A O 1
ATOM 2178 N N . GLU A 1 269 ? 17.650 7.356 -14.851 1.00 74.94 269 GLU A N 1
ATOM 2179 C CA . GLU A 1 269 ? 18.120 6.443 -13.811 1.00 74.94 269 GLU A CA 1
ATOM 2180 C C . GLU A 1 269 ? 17.892 4.998 -14.252 1.00 74.94 269 GLU A C 1
ATOM 2182 O O . GLU A 1 269 ? 18.814 4.188 -14.173 1.00 74.94 269 GLU A O 1
ATOM 2187 N N . TYR A 1 270 ? 16.703 4.705 -14.795 1.00 77.75 270 TYR A N 1
ATOM 2188 C CA . TYR A 1 270 ? 16.375 3.398 -15.362 1.00 77.75 270 TYR A CA 1
ATOM 2189 C C . TYR A 1 270 ? 15.464 3.496 -16.588 1.00 77.75 270 TYR A C 1
ATOM 2191 O O . TYR A 1 270 ? 14.523 4.285 -16.586 1.00 77.75 270 TYR A O 1
ATOM 2199 N N . GLU A 1 271 ? 15.695 2.659 -17.601 1.00 83.50 271 GLU A N 1
ATOM 2200 C CA . GLU A 1 271 ? 14.790 2.472 -18.746 1.00 83.50 271 GLU A CA 1
ATOM 2201 C C . GLU A 1 271 ? 14.405 0.998 -18.876 1.00 83.50 271 GLU A C 1
ATOM 2203 O O . GLU A 1 271 ? 15.244 0.113 -18.695 1.00 83.50 271 GLU A O 1
ATOM 2208 N N . CYS A 1 272 ? 13.135 0.730 -19.175 1.00 82.38 272 CYS A N 1
ATOM 2209 C CA . CYS A 1 272 ? 12.600 -0.620 -19.313 1.00 82.38 272 CYS A CA 1
ATOM 2210 C C . CYS A 1 272 ? 11.841 -0.772 -20.631 1.00 82.38 272 CYS A C 1
ATOM 2212 O O . CYS A 1 272 ? 11.003 0.060 -20.979 1.00 82.38 272 CYS A O 1
ATOM 2214 N N . THR A 1 273 ? 12.062 -1.889 -21.321 1.00 88.31 273 THR A N 1
ATOM 2215 C CA . THR A 1 273 ? 11.224 -2.310 -22.451 1.00 88.31 273 THR A CA 1
ATOM 2216 C C . THR A 1 273 ? 10.614 -3.676 -22.177 1.00 88.31 273 THR A C 1
ATOM 2218 O O . THR A 1 273 ? 11.130 -4.451 -21.370 1.00 88.31 273 THR A O 1
ATOM 2221 N N . TYR A 1 274 ? 9.502 -3.986 -22.843 1.00 84.94 274 TYR A N 1
ATOM 2222 C CA . TYR A 1 274 ? 8.747 -5.219 -22.626 1.00 84.94 274 TYR A CA 1
ATOM 2223 C C . TYR A 1 274 ? 8.512 -5.959 -23.939 1.00 84.94 274 TYR A C 1
ATOM 2225 O O . TYR A 1 274 ? 8.468 -5.355 -25.010 1.00 84.94 274 TYR A O 1
ATOM 2233 N N . ASP A 1 275 ? 8.363 -7.277 -23.853 1.00 87.88 275 ASP A N 1
ATOM 2234 C CA . ASP A 1 275 ? 7.921 -8.098 -24.977 1.00 87.88 275 ASP A CA 1
ATOM 2235 C C . ASP A 1 275 ? 6.393 -8.051 -25.173 1.00 87.88 275 ASP A C 1
ATOM 2237 O O . ASP A 1 275 ? 5.655 -7.494 -24.356 1.00 87.88 275 ASP A O 1
ATOM 2241 N N . ASP A 1 276 ? 5.902 -8.682 -26.245 1.00 88.44 276 ASP A N 1
ATOM 2242 C CA . ASP A 1 276 ? 4.471 -8.722 -26.592 1.00 88.44 276 ASP A CA 1
ATOM 2243 C C . ASP A 1 276 ? 3.591 -9.396 -25.519 1.00 88.44 276 ASP A C 1
ATOM 2245 O O . ASP A 1 276 ? 2.382 -9.173 -25.473 1.00 88.44 276 ASP A O 1
ATOM 2249 N N . ASN A 1 277 ? 4.178 -10.210 -24.632 1.00 86.19 277 ASN A N 1
ATOM 2250 C CA . ASN A 1 277 ? 3.474 -10.818 -23.497 1.00 86.19 277 ASN A CA 1
ATOM 2251 C C . ASN A 1 277 ? 3.559 -9.953 -22.230 1.00 86.19 277 ASN A C 1
ATOM 2253 O O . ASN A 1 277 ? 3.102 -10.367 -21.165 1.00 86.19 277 ASN A O 1
ATOM 2257 N N . GLY A 1 278 ? 4.161 -8.766 -22.322 1.00 82.31 278 GLY A N 1
ATOM 2258 C CA . GLY A 1 278 ? 4.335 -7.836 -21.222 1.00 82.31 278 GLY A CA 1
ATOM 2259 C C . GLY A 1 278 ? 5.419 -8.198 -20.217 1.00 82.31 278 GLY A C 1
ATOM 2260 O O . GLY A 1 278 ? 5.385 -7.684 -19.101 1.00 82.31 278 GLY A O 1
ATOM 2261 N N . ARG A 1 279 ? 6.365 -9.062 -20.582 1.00 82.00 279 ARG A N 1
ATOM 2262 C CA . ARG A 1 279 ? 7.498 -9.434 -19.725 1.00 82.00 279 ARG A CA 1
ATOM 2263 C C . ARG A 1 279 ? 8.668 -8.488 -19.984 1.00 82.00 279 ARG A C 1
ATOM 2265 O O . ARG A 1 279 ? 8.853 -8.061 -21.121 1.00 82.00 279 ARG A O 1
ATOM 2272 N N . LEU A 1 280 ? 9.428 -8.150 -18.940 1.00 83.62 280 LEU A N 1
ATOM 2273 C CA . LEU A 1 280 ? 10.601 -7.272 -19.039 1.00 83.62 280 LEU A CA 1
ATOM 2274 C C . LEU A 1 280 ? 11.580 -7.848 -20.062 1.00 83.62 280 LEU A C 1
ATOM 2276 O O . LEU A 1 280 ? 11.990 -8.988 -19.932 1.00 83.62 280 LEU A O 1
ATOM 2280 N N . ARG A 1 281 ? 11.942 -7.081 -21.081 1.00 91.06 281 ARG A N 1
ATOM 2281 C CA . ARG A 1 281 ? 12.836 -7.520 -22.153 1.00 91.06 281 ARG A CA 1
ATOM 2282 C C . ARG A 1 281 ? 14.214 -6.897 -22.011 1.00 91.06 281 ARG A C 1
ATOM 2284 O O . ARG A 1 281 ? 15.212 -7.597 -22.152 1.00 91.06 281 ARG A O 1
ATOM 2291 N N . GLU A 1 282 ? 14.262 -5.603 -21.726 1.00 89.69 282 GLU A N 1
ATOM 2292 C CA . GLU A 1 282 ? 15.504 -4.848 -21.576 1.00 89.69 282 GLU A CA 1
ATOM 2293 C C . GLU A 1 282 ? 15.398 -3.954 -20.348 1.00 89.69 282 GLU A C 1
ATOM 2295 O O . GLU A 1 282 ? 14.339 -3.383 -20.080 1.00 89.69 282 GLU A O 1
ATOM 2300 N N . TYR A 1 283 ? 16.498 -3.845 -19.615 1.00 85.31 283 TYR A N 1
ATOM 2301 C CA . TYR A 1 283 ? 16.628 -2.992 -18.444 1.00 85.31 283 TYR A CA 1
ATOM 2302 C C . TYR A 1 283 ? 17.949 -2.242 -18.526 1.00 85.31 283 TYR A C 1
ATOM 2304 O O . TYR A 1 283 ? 19.014 -2.853 -18.462 1.00 85.31 283 TYR A O 1
ATOM 2312 N N . MET A 1 284 ? 17.898 -0.924 -18.676 1.00 85.25 284 MET A N 1
ATOM 2313 C CA . MET A 1 284 ? 19.083 -0.076 -18.703 1.00 85.25 284 MET A CA 1
ATOM 2314 C C . MET A 1 284 ? 19.216 0.661 -17.378 1.00 85.25 284 MET A C 1
ATOM 2316 O O . MET A 1 284 ? 18.288 1.344 -16.963 1.00 85.25 284 MET A O 1
ATOM 2320 N N . GLY A 1 285 ? 20.365 0.519 -16.718 1.00 76.19 285 GLY A N 1
ATOM 2321 C CA . GLY A 1 285 ? 20.692 1.266 -15.504 1.00 76.19 285 GLY A CA 1
ATOM 2322 C C . GLY A 1 285 ? 21.394 2.602 -15.782 1.00 76.19 285 GLY A C 1
ATOM 2323 O O . GLY A 1 285 ? 21.786 2.874 -16.918 1.00 76.19 285 GLY A O 1
ATOM 2324 N N . PRO A 1 286 ? 21.708 3.382 -14.733 1.00 71.31 286 PRO A N 1
ATOM 2325 C CA . PRO A 1 286 ? 22.197 4.759 -14.865 1.00 71.31 286 PRO A CA 1
ATOM 2326 C C . PRO A 1 286 ? 23.608 4.849 -15.457 1.00 71.31 286 PRO A C 1
ATOM 2328 O O . PRO A 1 286 ? 24.053 5.907 -15.858 1.00 71.31 286 PRO A O 1
ATOM 2331 N N . SER A 1 287 ? 24.342 3.734 -15.525 1.00 77.56 287 SER A N 1
ATOM 2332 C CA . SER A 1 287 ? 25.649 3.681 -16.197 1.00 77.56 287 SER A CA 1
ATOM 2333 C C . SER A 1 287 ? 25.550 3.521 -17.722 1.00 77.56 287 SER A C 1
ATOM 2335 O O . SER A 1 287 ? 26.577 3.355 -18.379 1.00 77.56 287 SER A O 1
ATOM 2337 N N . GLY A 1 288 ? 24.332 3.477 -18.277 1.00 77.75 288 GLY A N 1
ATOM 2338 C CA . GLY A 1 288 ? 24.066 3.120 -19.675 1.00 77.75 288 GLY A CA 1
ATOM 2339 C C . GLY A 1 288 ? 24.253 1.630 -19.979 1.00 77.75 288 GLY A C 1
ATOM 2340 O O . GLY A 1 288 ? 24.236 1.216 -21.135 1.00 77.75 288 GLY A O 1
ATOM 2341 N N . THR A 1 289 ? 24.465 0.808 -18.949 1.00 82.19 289 THR A N 1
ATOM 2342 C CA . THR A 1 289 ? 24.554 -0.647 -19.086 1.00 82.19 289 THR A CA 1
ATOM 2343 C C . THR A 1 289 ? 23.160 -1.250 -19.190 1.00 82.19 289 THR A C 1
ATOM 2345 O O . THR A 1 289 ? 22.323 -0.985 -18.327 1.00 82.19 289 THR A O 1
ATOM 2348 N N . THR A 1 290 ? 22.948 -2.096 -20.199 1.00 86.12 290 THR A N 1
ATOM 2349 C CA . THR A 1 290 ? 21.676 -2.783 -20.451 1.00 86.12 290 THR A CA 1
ATOM 2350 C C . THR A 1 290 ? 21.778 -4.275 -20.157 1.00 86.12 290 THR A C 1
ATOM 2352 O O . THR A 1 290 ? 22.678 -4.944 -20.674 1.00 86.12 290 THR A O 1
ATOM 2355 N N . ASP A 1 291 ? 20.819 -4.774 -19.381 1.00 86.94 291 ASP A N 1
ATOM 2356 C CA . ASP A 1 291 ? 20.535 -6.191 -19.194 1.00 86.94 291 ASP A CA 1
ATOM 2357 C C . ASP A 1 291 ? 19.403 -6.631 -20.139 1.00 86.94 291 ASP A C 1
ATOM 2359 O O . ASP A 1 291 ? 18.400 -5.927 -20.284 1.00 86.94 291 ASP A O 1
ATOM 2363 N N . TYR A 1 292 ? 19.539 -7.808 -20.751 1.00 89.44 292 TYR A N 1
ATOM 2364 C CA . TYR A 1 292 ? 18.560 -8.393 -21.673 1.00 89.44 292 TYR A CA 1
ATOM 2365 C C . TYR A 1 292 ? 18.002 -9.695 -21.110 1.00 89.44 292 TYR A C 1
ATOM 2367 O O . TYR A 1 292 ? 18.760 -10.557 -20.671 1.00 89.44 292 TYR A O 1
ATOM 2375 N N . TYR A 1 293 ? 16.684 -9.862 -21.167 1.00 88.88 293 TYR A N 1
ATOM 2376 C CA . TYR A 1 293 ? 15.976 -10.998 -20.587 1.00 88.88 293 TYR A CA 1
ATOM 2377 C C . TYR A 1 293 ? 15.357 -11.870 -21.677 1.00 88.88 293 TYR A C 1
ATOM 2379 O O . TYR A 1 293 ? 14.643 -11.387 -22.558 1.00 88.88 293 TYR A O 1
ATOM 2387 N N . GLU A 1 294 ? 15.571 -13.180 -21.577 1.00 91.56 294 GLU A N 1
ATOM 2388 C CA . GLU A 1 294 ? 14.920 -14.166 -22.436 1.00 91.56 294 GLU A CA 1
ATOM 2389 C C . GLU A 1 294 ? 14.067 -15.130 -21.621 1.00 91.56 294 GLU A C 1
ATOM 2391 O O . GLU A 1 294 ? 14.409 -15.520 -20.500 1.00 91.56 294 GLU A O 1
ATOM 2396 N N . TYR A 1 295 ? 12.967 -15.572 -22.227 1.00 90.12 295 TYR A N 1
ATOM 2397 C CA . TYR A 1 295 ? 11.968 -16.408 -21.576 1.00 90.12 295 TYR A CA 1
ATOM 2398 C C . TYR A 1 295 ? 11.657 -17.654 -22.388 1.00 90.12 295 TYR A C 1
ATOM 2400 O O . TYR A 1 295 ? 11.595 -17.628 -23.618 1.00 90.12 295 TYR A O 1
ATOM 2408 N N . ASP A 1 296 ? 11.347 -18.740 -21.688 1.00 91.00 296 ASP A N 1
ATOM 2409 C CA . ASP A 1 296 ? 10.740 -19.899 -22.323 1.00 91.00 296 ASP A CA 1
ATOM 2410 C C . ASP A 1 296 ? 9.245 -19.686 -22.636 1.00 91.00 296 ASP A C 1
ATOM 2412 O O . ASP A 1 296 ? 8.611 -18.680 -22.295 1.00 91.00 296 ASP A O 1
ATOM 2416 N N . LYS A 1 297 ? 8.645 -20.695 -23.280 1.00 89.25 297 LYS A N 1
ATOM 2417 C CA . LYS A 1 297 ? 7.218 -20.706 -23.640 1.00 89.25 297 LYS A CA 1
ATOM 2418 C C . LYS A 1 297 ? 6.270 -20.692 -22.435 1.00 89.25 297 LYS A C 1
ATOM 2420 O O . LYS A 1 297 ? 5.089 -20.425 -22.620 1.00 89.25 297 LYS A O 1
ATOM 2425 N N . LYS A 1 298 ? 6.751 -21.015 -21.230 1.00 86.06 298 LYS A N 1
ATOM 2426 C CA . LYS A 1 298 ? 5.971 -20.965 -19.985 1.00 86.06 298 LYS A CA 1
ATOM 2427 C C . LYS A 1 298 ? 6.129 -19.624 -19.258 1.00 86.06 298 LYS A C 1
ATOM 2429 O O . LYS A 1 298 ? 5.545 -19.457 -18.195 1.00 86.06 298 LYS A O 1
ATOM 2434 N N . GLY A 1 299 ? 6.905 -18.684 -19.802 1.00 85.06 299 GLY A N 1
ATOM 2435 C CA . GLY A 1 299 ? 7.135 -17.381 -19.180 1.00 85.06 299 GLY A CA 1
ATOM 2436 C C . GLY A 1 299 ? 8.204 -17.360 -18.101 1.00 85.06 299 GLY A C 1
ATOM 2437 O O . GLY A 1 299 ? 8.266 -16.399 -17.343 1.00 85.06 299 GLY A O 1
ATOM 2438 N N . ARG A 1 300 ? 9.060 -18.382 -18.031 1.00 82.00 300 ARG A N 1
ATOM 2439 C CA . ARG A 1 300 ? 10.164 -18.438 -17.065 1.00 82.00 300 ARG A CA 1
ATOM 2440 C C . ARG A 1 300 ? 11.426 -17.851 -17.688 1.00 82.00 300 ARG A C 1
ATOM 2442 O O . ARG A 1 300 ? 11.704 -18.144 -18.850 1.00 82.00 300 ARG A O 1
ATOM 2449 N N . VAL A 1 301 ? 12.183 -17.060 -16.926 1.00 88.56 301 VAL A N 1
ATOM 2450 C CA . VAL A 1 301 ? 13.466 -16.488 -17.374 1.00 88.56 301 VAL A CA 1
ATOM 2451 C C . VAL A 1 301 ? 14.455 -17.621 -17.616 1.00 88.56 301 VAL A C 1
ATOM 2453 O O . VAL A 1 301 ? 14.731 -18.389 -16.700 1.00 88.56 301 VAL A O 1
ATOM 2456 N N . VAL A 1 302 ? 14.993 -17.729 -18.824 1.00 93.50 302 VAL A N 1
ATOM 2457 C CA . VAL A 1 302 ? 16.015 -18.728 -19.177 1.00 93.50 302 VAL A CA 1
ATOM 2458 C C . VAL A 1 302 ? 17.392 -18.116 -19.380 1.00 93.50 302 VAL A C 1
ATOM 2460 O O . VAL A 1 302 ? 18.378 -18.834 -19.233 1.00 93.50 302 VAL A O 1
ATOM 2463 N N . SER A 1 303 ? 17.464 -16.815 -19.663 1.00 90.56 303 SER A N 1
ATOM 2464 C CA . SER A 1 303 ? 18.715 -16.090 -19.867 1.00 90.56 303 SER A CA 1
ATOM 2465 C C . SER A 1 303 ? 18.587 -14.645 -19.391 1.00 90.56 303 SER A C 1
ATOM 2467 O O . SER A 1 303 ? 17.544 -14.019 -19.593 1.00 90.56 303 SER A O 1
ATOM 2469 N N . ILE A 1 304 ? 19.646 -14.137 -18.765 1.00 90.19 304 ILE A N 1
ATOM 2470 C CA . ILE A 1 304 ? 19.859 -12.722 -18.462 1.00 90.19 304 ILE A CA 1
ATOM 2471 C C . ILE A 1 304 ? 21.254 -12.364 -18.975 1.00 90.19 304 ILE A C 1
ATOM 2473 O O . ILE A 1 304 ? 22.252 -12.817 -18.413 1.00 90.19 304 ILE A O 1
ATOM 2477 N N . GLU A 1 305 ? 21.341 -11.587 -20.051 1.00 90.12 305 GLU A N 1
ATOM 2478 C CA . GLU A 1 305 ? 22.610 -11.075 -20.573 1.00 90.12 305 GLU A CA 1
ATOM 2479 C C . GLU A 1 305 ? 22.896 -9.688 -20.000 1.00 90.12 305 GLU A C 1
ATOM 2481 O O . GLU A 1 305 ? 22.163 -8.749 -20.281 1.00 90.12 305 GLU A O 1
ATOM 2486 N N . SER A 1 306 ? 23.989 -9.562 -19.252 1.00 86.81 306 SER A N 1
ATOM 2487 C CA . SER A 1 306 ? 24.507 -8.309 -18.699 1.00 86.81 306 SER A CA 1
ATOM 2488 C C . SER A 1 306 ? 25.726 -7.807 -19.489 1.00 86.81 306 SER A C 1
ATOM 2490 O O . SER A 1 306 ? 26.105 -8.357 -20.526 1.00 86.81 306 SER A O 1
ATOM 2492 N N . TRP A 1 307 ? 26.369 -6.726 -19.033 1.00 82.06 307 TRP A N 1
ATOM 2493 C CA . TRP A 1 307 ? 27.511 -6.126 -19.740 1.00 82.06 307 TRP A CA 1
ATOM 2494 C C . TRP A 1 307 ? 28.732 -7.044 -19.899 1.00 82.06 307 TRP A C 1
ATOM 2496 O O . TRP A 1 307 ? 29.419 -6.936 -20.915 1.00 82.06 307 TRP A O 1
ATOM 2506 N N . ASP A 1 308 ? 29.010 -7.927 -18.937 1.00 83.00 308 ASP A N 1
ATOM 2507 C CA . ASP A 1 308 ? 30.200 -8.789 -18.914 1.00 83.00 308 ASP A CA 1
ATOM 2508 C C . ASP A 1 308 ? 29.904 -10.290 -18.992 1.00 83.00 308 ASP A C 1
ATOM 2510 O O . ASP A 1 308 ? 30.780 -11.070 -19.380 1.00 83.00 308 ASP A O 1
ATOM 2514 N N . ALA A 1 309 ? 28.687 -10.710 -18.662 1.00 85.44 309 ALA A N 1
ATOM 2515 C CA . ALA A 1 309 ? 28.331 -12.117 -18.582 1.00 85.44 309 ALA A CA 1
ATOM 2516 C C . ALA A 1 309 ? 26.862 -12.365 -18.919 1.00 85.44 309 ALA A C 1
ATOM 2518 O O . ALA A 1 309 ? 26.027 -11.467 -18.851 1.00 85.44 309 ALA A O 1
ATOM 2519 N N . THR A 1 310 ? 26.549 -13.620 -19.221 1.00 84.50 310 THR A N 1
ATOM 2520 C CA . THR A 1 310 ? 25.178 -14.096 -19.397 1.00 84.50 310 THR A CA 1
ATOM 2521 C C . THR A 1 310 ? 24.889 -15.170 -18.357 1.00 84.50 310 THR A C 1
ATOM 2523 O O . THR A 1 310 ? 25.619 -16.160 -18.271 1.00 84.50 310 THR A O 1
ATOM 2526 N N . MET A 1 311 ? 23.842 -14.973 -17.557 1.00 84.81 311 MET A N 1
ATOM 2527 C CA . MET A 1 311 ? 23.325 -15.954 -16.604 1.00 84.81 311 MET A CA 1
ATOM 2528 C C . MET A 1 311 ? 22.218 -16.773 -17.256 1.00 84.81 311 MET A C 1
ATOM 2530 O O . MET A 1 311 ? 21.286 -16.214 -17.821 1.00 84.81 311 MET A O 1
ATOM 2534 N N . HIS A 1 312 ? 22.284 -18.092 -17.127 1.00 87.75 312 HIS A N 1
ATOM 2535 C CA . HIS A 1 312 ? 21.331 -19.024 -17.722 1.00 87.75 312 HIS A CA 1
ATOM 2536 C C . HIS A 1 312 ? 20.648 -19.864 -16.652 1.00 87.75 312 HIS A C 1
ATOM 2538 O O . HIS A 1 312 ? 21.295 -20.269 -15.686 1.00 87.75 312 HIS A O 1
ATOM 2544 N N . TYR A 1 313 ? 19.379 -20.208 -16.872 1.00 76.75 313 TYR A N 1
ATOM 2545 C CA . TYR A 1 313 ? 18.584 -21.050 -15.975 1.00 76.75 313 TYR A CA 1
ATOM 2546 C C . TYR A 1 313 ? 17.985 -22.248 -16.709 1.00 76.75 313 TYR A C 1
ATOM 2548 O O . TYR A 1 313 ? 17.353 -22.120 -17.759 1.00 76.75 313 TYR A O 1
ATOM 2556 N N . VAL A 1 314 ? 18.127 -23.429 -16.112 1.00 84.25 314 VAL A N 1
ATOM 2557 C CA . VAL A 1 314 ? 17.515 -24.675 -16.576 1.00 84.25 314 VAL A CA 1
ATOM 2558 C C . VAL A 1 314 ? 16.516 -25.142 -15.537 1.00 84.25 314 VAL A C 1
ATOM 2560 O O . VAL A 1 314 ? 16.833 -25.239 -14.351 1.00 84.25 314 VAL A O 1
ATOM 2563 N N . TYR A 1 315 ? 15.320 -25.484 -16.000 1.00 73.94 315 TYR A N 1
ATOM 2564 C CA . TYR A 1 315 ? 14.217 -25.894 -15.145 1.00 73.94 315 TYR A CA 1
ATOM 2565 C C . TYR A 1 315 ? 13.833 -27.350 -15.374 1.00 73.94 315 TYR A C 1
ATOM 2567 O O . TYR A 1 315 ? 13.906 -27.853 -16.497 1.00 73.94 315 TYR A O 1
ATOM 2575 N N . ASP A 1 316 ? 13.325 -27.994 -14.330 1.00 75.88 316 ASP A N 1
ATOM 2576 C CA . ASP A 1 316 ? 12.593 -29.247 -14.476 1.00 75.88 316 ASP A CA 1
ATOM 2577 C C . ASP A 1 316 ? 11.169 -29.031 -15.042 1.00 75.88 316 ASP A C 1
ATOM 2579 O O . ASP A 1 316 ? 10.721 -27.917 -15.364 1.00 75.88 316 ASP A O 1
ATOM 2583 N N . SER A 1 317 ? 10.436 -30.139 -15.181 1.00 76.19 317 SER A N 1
ATOM 2584 C CA . SER A 1 317 ? 9.047 -30.155 -15.647 1.00 76.19 317 SER A CA 1
ATOM 2585 C C . SER A 1 317 ? 8.071 -29.443 -14.705 1.00 76.19 317 SER A C 1
ATOM 2587 O O . SER A 1 317 ? 7.042 -28.954 -15.179 1.00 76.19 317 SER A O 1
ATOM 2589 N N . TYR A 1 318 ? 8.394 -29.383 -13.411 1.00 70.50 318 TYR A N 1
ATOM 2590 C CA . TYR A 1 318 ? 7.568 -28.811 -12.346 1.00 70.50 318 TYR A CA 1
ATOM 2591 C C . TYR A 1 318 ? 7.814 -27.315 -12.133 1.00 70.50 318 TYR A C 1
ATOM 2593 O O . TYR A 1 318 ? 7.001 -26.660 -11.493 1.00 70.50 318 TYR A O 1
ATOM 2601 N N . GLY A 1 319 ? 8.882 -26.759 -12.709 1.00 71.19 319 GLY A N 1
ATOM 2602 C CA . GLY A 1 319 ? 9.204 -25.340 -12.584 1.00 71.19 319 GLY A CA 1
ATOM 2603 C C . GLY A 1 319 ? 10.348 -25.022 -11.633 1.00 71.19 319 GLY A C 1
ATOM 2604 O O . GLY A 1 319 ? 10.629 -23.844 -11.444 1.00 71.19 319 GLY A O 1
ATOM 2605 N N . ASN A 1 320 ? 11.035 -26.020 -11.080 1.00 64.44 320 ASN A N 1
ATOM 2606 C CA . ASN A 1 320 ? 12.178 -25.784 -10.203 1.00 64.44 320 ASN A CA 1
ATOM 2607 C C . ASN A 1 320 ? 13.453 -25.562 -11.026 1.00 64.44 320 ASN A C 1
ATOM 2609 O O . ASN A 1 320 ? 13.662 -26.247 -12.029 1.00 64.44 320 ASN A O 1
ATOM 2613 N N . VAL A 1 321 ? 14.319 -24.640 -10.594 1.00 70.38 321 VAL A N 1
ATOM 2614 C CA . VAL A 1 321 ? 15.629 -24.385 -11.219 1.00 70.38 321 VAL A CA 1
ATOM 2615 C C . VAL A 1 321 ? 16.581 -25.526 -10.876 1.00 70.38 321 VAL A C 1
ATOM 2617 O O . VAL A 1 321 ? 17.084 -25.594 -9.767 1.00 70.38 321 VAL A O 1
ATOM 2620 N N . ILE A 1 322 ? 16.868 -26.419 -11.815 1.00 71.94 322 ILE A N 1
ATOM 2621 C CA . ILE A 1 322 ? 17.795 -27.543 -11.599 1.00 71.94 322 ILE A CA 1
ATOM 2622 C C . ILE A 1 322 ? 19.248 -27.188 -11.911 1.00 71.94 322 ILE A C 1
ATOM 2624 O O . ILE A 1 322 ? 20.161 -27.885 -11.470 1.00 71.94 322 ILE A O 1
ATOM 2628 N N . LYS A 1 323 ? 19.479 -26.106 -12.656 1.00 68.81 323 LYS A N 1
ATOM 2629 C CA . LYS A 1 323 ? 20.819 -25.608 -12.951 1.00 68.81 323 LYS A CA 1
ATOM 2630 C C . LYS A 1 323 ? 20.787 -24.118 -13.244 1.00 68.81 323 LYS A C 1
ATOM 2632 O O . LYS A 1 323 ? 19.907 -23.655 -13.963 1.00 68.81 323 LYS A O 1
ATOM 2637 N N . GLU A 1 324 ? 21.788 -23.410 -12.753 1.00 77.81 324 GLU A N 1
ATOM 2638 C CA . GLU A 1 324 ? 22.139 -22.064 -13.195 1.00 77.81 324 GLU A CA 1
ATOM 2639 C C . GLU A 1 324 ? 23.608 -22.043 -13.622 1.00 77.81 324 GLU A C 1
ATOM 2641 O O . GLU A 1 324 ? 24.433 -22.764 -13.052 1.00 77.81 324 GLU A O 1
ATOM 2646 N N . TYR A 1 325 ? 23.949 -21.276 -14.652 1.00 74.75 325 TYR A N 1
ATOM 2647 C CA . TYR A 1 325 ? 25.334 -21.171 -15.110 1.00 74.75 325 TYR A CA 1
ATOM 2648 C C . TYR A 1 325 ? 25.632 -19.834 -15.782 1.00 74.75 325 TYR A C 1
ATOM 2650 O O . TYR A 1 325 ? 24.757 -19.216 -16.378 1.00 74.75 325 TYR A O 1
ATOM 2658 N N . LEU A 1 326 ? 26.893 -19.416 -15.705 1.00 73.94 326 LEU A N 1
ATOM 2659 C CA . LEU A 1 326 ? 27.416 -18.197 -16.311 1.00 73.94 326 LEU A CA 1
ATOM 2660 C C . LEU A 1 326 ? 28.224 -18.518 -17.570 1.00 73.94 326 LEU A C 1
ATOM 2662 O O . LEU A 1 326 ? 29.000 -19.476 -17.601 1.00 73.94 326 LEU A O 1
ATOM 2666 N N . THR A 1 327 ? 28.082 -17.678 -18.588 1.00 83.25 327 THR A N 1
ATOM 2667 C CA . THR A 1 327 ? 28.972 -17.607 -19.755 1.00 83.25 327 THR A CA 1
ATOM 2668 C C . THR A 1 327 ? 29.520 -16.189 -19.890 1.00 83.25 327 THR A C 1
ATOM 2670 O O . THR A 1 327 ? 28.941 -15.243 -19.356 1.00 83.25 327 THR A O 1
ATOM 2673 N N . GLU A 1 328 ? 30.630 -16.010 -20.607 1.00 83.75 328 GLU A N 1
ATOM 2674 C CA . GLU A 1 328 ? 30.994 -14.665 -21.077 1.00 83.75 328 GLU A CA 1
ATOM 2675 C C . GLU A 1 328 ? 29.901 -14.137 -22.020 1.00 83.75 328 GLU A C 1
ATOM 2677 O O . GLU A 1 328 ? 29.217 -14.923 -22.690 1.00 83.75 328 GLU A O 1
ATOM 2682 N N . LYS A 1 329 ? 29.740 -12.811 -22.074 1.00 80.56 329 LYS A N 1
ATOM 2683 C CA . LYS A 1 329 ? 28.742 -12.163 -22.933 1.00 80.56 329 LYS A CA 1
ATOM 2684 C C . LYS A 1 329 ? 28.820 -12.664 -24.384 1.00 80.56 329 LYS A C 1
ATOM 2686 O O . LYS A 1 329 ? 29.905 -12.740 -24.965 1.00 80.56 329 LYS A O 1
ATOM 2691 N N . GLY A 1 330 ? 27.666 -12.983 -24.975 1.00 71.38 330 GLY A N 1
ATOM 2692 C CA . GLY A 1 330 ? 27.553 -13.434 -26.366 1.00 71.38 330 GLY A CA 1
ATOM 2693 C C . GLY A 1 330 ? 28.131 -14.827 -26.662 1.00 71.38 330 GLY A C 1
ATOM 2694 O O . GLY A 1 330 ? 28.217 -15.211 -27.831 1.00 71.38 330 GLY A O 1
ATOM 2695 N N . GLN A 1 331 ? 28.542 -15.597 -25.647 1.00 72.06 331 GLN A N 1
ATOM 2696 C CA . GLN A 1 331 ? 29.032 -16.965 -25.831 1.00 72.06 331 GLN A CA 1
ATOM 2697 C C . GLN A 1 331 ? 27.950 -18.017 -25.570 1.00 72.06 331 GLN A C 1
ATOM 2699 O O . GLN A 1 331 ? 27.086 -17.873 -24.712 1.00 72.06 331 GLN A O 1
ATOM 2704 N N . SER A 1 332 ? 28.023 -19.121 -26.320 1.00 63.25 332 SER A N 1
ATOM 2705 C CA . SER A 1 332 ? 27.112 -20.261 -26.161 1.00 63.25 332 SER A CA 1
ATOM 2706 C C . SER A 1 332 ? 27.375 -21.057 -24.874 1.00 63.25 332 SER A C 1
ATOM 2708 O O . SER A 1 332 ? 28.470 -21.009 -24.311 1.00 63.25 332 SER A O 1
ATOM 2710 N N . SER A 1 333 ? 26.416 -21.906 -24.488 1.00 62.16 333 SER A N 1
ATOM 2711 C CA . SER A 1 333 ? 26.484 -22.821 -23.333 1.00 62.16 333 SER A CA 1
ATOM 2712 C C . SER A 1 333 ? 27.645 -23.832 -23.354 1.00 62.16 333 SER A C 1
ATOM 2714 O O . SER A 1 333 ? 27.791 -24.612 -22.417 1.00 62.16 333 SER A O 1
ATOM 2716 N N . ALA A 1 334 ? 28.465 -23.857 -24.410 1.00 61.47 334 ALA A N 1
ATOM 2717 C CA . ALA A 1 334 ? 29.695 -24.644 -24.471 1.00 61.47 334 ALA A CA 1
ATOM 2718 C C . ALA A 1 334 ? 30.843 -24.046 -23.628 1.00 61.47 334 ALA A C 1
ATOM 2720 O O . ALA A 1 334 ? 31.749 -24.782 -23.242 1.00 61.47 334 ALA A O 1
ATOM 2721 N N . ASN A 1 335 ? 30.796 -22.745 -23.309 1.00 73.88 335 ASN A N 1
ATOM 2722 C CA . ASN A 1 335 ? 31.862 -22.019 -22.607 1.00 73.88 335 ASN A CA 1
ATOM 2723 C C . ASN A 1 335 ? 31.395 -21.522 -21.229 1.00 73.88 335 ASN A C 1
ATOM 2725 O O . ASN A 1 335 ? 31.316 -20.322 -20.965 1.00 73.88 335 ASN A O 1
ATOM 2729 N N . ILE A 1 336 ? 31.058 -22.466 -20.351 1.00 77.56 336 ILE A N 1
ATOM 2730 C CA . ILE A 1 336 ? 30.600 -22.182 -18.985 1.00 77.56 336 ILE A CA 1
ATOM 2731 C C . ILE A 1 336 ? 31.780 -21.718 -18.121 1.00 77.56 336 ILE A C 1
ATOM 2733 O O . ILE A 1 336 ? 32.785 -22.422 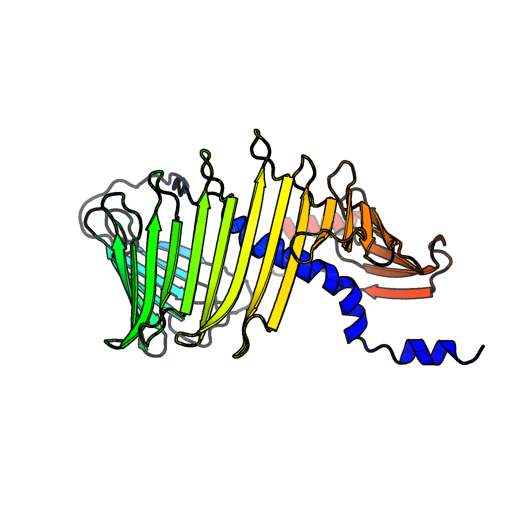-18.010 1.00 77.56 336 ILE A O 1
ATOM 2737 N N . THR A 1 337 ? 31.645 -20.555 -17.484 1.00 73.06 337 THR A N 1
ATOM 2738 C CA . THR A 1 337 ? 32.659 -19.975 -16.586 1.00 73.06 337 THR A CA 1
ATOM 2739 C C . THR A 1 337 ? 32.391 -20.274 -15.109 1.00 73.06 337 THR A C 1
ATOM 2741 O O . THR A 1 337 ? 33.345 -20.387 -14.339 1.00 73.06 337 THR A O 1
ATOM 2744 N N . ASP A 1 338 ? 31.125 -20.449 -14.721 1.00 67.06 338 ASP A N 1
ATOM 2745 C CA . ASP A 1 338 ? 30.687 -20.854 -13.376 1.00 67.06 338 ASP A CA 1
ATOM 2746 C C . ASP A 1 338 ? 29.313 -21.547 -13.453 1.00 67.06 338 ASP A C 1
ATOM 2748 O O . ASP A 1 338 ? 28.543 -21.266 -14.372 1.00 67.06 338 ASP A O 1
ATOM 2752 N N . TYR A 1 339 ? 28.988 -22.454 -12.527 1.00 67.69 339 TYR A N 1
ATOM 2753 C CA . TYR A 1 339 ? 27.661 -23.085 -12.473 1.00 67.69 339 TYR A CA 1
ATOM 2754 C C . TYR A 1 339 ? 27.293 -23.634 -11.090 1.00 67.69 339 TYR A C 1
ATOM 2756 O O . TYR A 1 339 ? 28.151 -24.083 -10.329 1.00 67.69 339 TYR A O 1
ATOM 2764 N N . THR A 1 340 ? 25.988 -23.680 -10.823 1.00 59.72 340 THR A N 1
ATOM 2765 C CA . THR A 1 340 ? 25.383 -24.359 -9.672 1.00 59.72 340 THR A CA 1
ATOM 2766 C C . THR A 1 340 ? 24.325 -25.341 -10.173 1.00 59.72 340 THR A C 1
ATOM 2768 O O . THR A 1 340 ? 23.498 -24.997 -11.015 1.00 59.72 340 THR A O 1
ATOM 2771 N N . GLU A 1 341 ? 24.322 -26.567 -9.649 1.00 66.88 341 GLU A N 1
ATOM 2772 C CA . GLU A 1 341 ? 23.274 -27.561 -9.910 1.00 66.88 341 GLU A CA 1
ATOM 2773 C C . GLU A 1 341 ? 22.482 -27.846 -8.635 1.00 66.88 341 GLU A C 1
ATOM 2775 O O . GLU A 1 341 ? 23.044 -27.964 -7.542 1.00 66.88 341 GLU A O 1
ATOM 2780 N N . TYR A 1 342 ? 2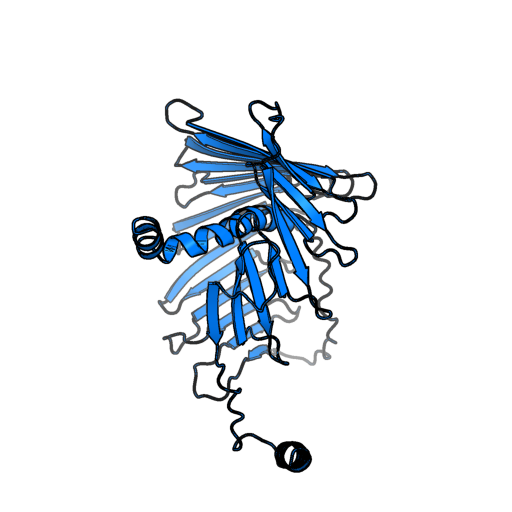1.166 -27.967 -8.788 1.00 54.44 342 TYR A N 1
ATOM 2781 C CA . TYR A 1 342 ? 20.231 -28.208 -7.700 1.00 54.44 342 TYR A CA 1
ATOM 2782 C C . TYR A 1 342 ? 19.545 -29.551 -7.895 1.00 54.44 342 TYR A C 1
ATOM 2784 O O . TYR A 1 342 ? 18.983 -29.853 -8.947 1.00 54.44 342 TYR A O 1
ATOM 2792 N N . THR A 1 343 ? 19.536 -30.347 -6.832 1.00 45.34 343 THR A N 1
ATOM 2793 C CA . THR A 1 343 ? 18.747 -31.574 -6.765 1.00 45.34 343 THR A CA 1
ATOM 2794 C C . THR A 1 343 ? 17.618 -31.379 -5.773 1.00 45.34 343 THR A C 1
ATOM 2796 O O . THR A 1 343 ? 17.853 -31.249 -4.569 1.00 45.34 343 THR A O 1
ATOM 2799 N N . TYR A 1 344 ? 16.389 -31.399 -6.269 1.00 45.91 344 TYR A N 1
ATOM 2800 C CA . TYR A 1 344 ? 15.203 -31.409 -5.428 1.00 45.91 344 TYR A CA 1
ATOM 2801 C C . TYR A 1 344 ? 14.849 -32.854 -5.111 1.00 45.91 344 TYR A C 1
ATOM 2803 O O . TYR A 1 344 ? 14.813 -33.709 -5.998 1.00 45.91 344 TYR A O 1
ATOM 2811 N N . LYS A 1 345 ? 14.589 -33.148 -3.835 1.00 42.53 345 LYS A N 1
ATOM 2812 C CA . LYS A 1 345 ? 13.951 -34.419 -3.501 1.00 42.53 345 LYS A CA 1
ATOM 2813 C C . LYS A 1 345 ? 12.559 -34.390 -4.134 1.00 42.53 345 LYS A C 1
ATOM 2815 O O . LYS A 1 345 ? 11.872 -33.381 -3.955 1.00 42.53 345 LYS A O 1
ATOM 2820 N N . PRO A 1 346 ? 12.135 -35.443 -4.854 1.00 45.16 346 PRO A N 1
ATOM 2821 C CA . PRO A 1 346 ? 10.745 -35.532 -5.269 1.00 45.16 346 PRO A CA 1
ATOM 2822 C C . PRO A 1 346 ? 9.886 -35.352 -4.022 1.00 45.16 346 PRO A C 1
ATOM 2824 O O . PRO A 1 346 ? 10.263 -35.844 -2.947 1.00 45.16 346 PRO A O 1
ATOM 2827 N N . PHE A 1 347 ? 8.761 -34.639 -4.153 1.00 42.94 347 PHE A N 1
ATOM 2828 C CA . PHE A 1 347 ? 7.715 -34.703 -3.140 1.00 42.94 347 PHE A CA 1
ATOM 2829 C C . PHE A 1 347 ? 7.547 -36.180 -2.813 1.00 42.94 347 PHE A C 1
ATOM 2831 O O . PHE A 1 347 ? 7.238 -36.988 -3.689 1.00 42.94 347 PHE A O 1
ATOM 2838 N N . SER A 1 348 ? 7.916 -36.552 -1.590 1.00 38.12 348 SER A N 1
ATOM 2839 C CA . SER A 1 348 ? 7.837 -37.934 -1.164 1.00 38.12 348 SER A CA 1
ATOM 2840 C C . SER A 1 348 ? 6.352 -38.195 -1.029 1.00 38.12 348 SER A C 1
ATOM 2842 O O . SER A 1 348 ? 5.760 -37.854 -0.010 1.00 38.12 348 SER A O 1
ATOM 2844 N N . VAL A 1 349 ? 5.727 -38.694 -2.096 1.00 37.84 349 VAL A N 1
ATOM 2845 C CA . VAL A 1 349 ? 4.352 -39.161 -2.026 1.00 37.84 349 VAL A CA 1
ATOM 2846 C C . VAL A 1 349 ? 4.393 -40.316 -1.037 1.00 37.84 349 VAL A C 1
ATOM 2848 O O . VAL A 1 349 ? 4.960 -41.375 -1.312 1.00 37.84 349 VAL A O 1
ATOM 2851 N N . ARG A 1 350 ? 3.889 -40.061 0.169 1.00 41.53 350 ARG A N 1
ATOM 2852 C CA . ARG A 1 350 ? 3.655 -41.062 1.206 1.00 41.53 350 ARG A CA 1
ATOM 2853 C C . ARG A 1 350 ? 2.733 -42.113 0.586 1.00 41.53 350 ARG A C 1
ATOM 2855 O O . ARG A 1 350 ? 1.538 -41.884 0.434 1.00 41.53 350 ARG A O 1
ATOM 2862 N N . ARG A 1 351 ? 3.305 -43.238 0.132 1.00 41.34 351 ARG A N 1
ATOM 2863 C CA . ARG A 1 351 ? 2.564 -44.342 -0.517 1.00 41.34 351 ARG A CA 1
ATOM 2864 C C . ARG A 1 351 ? 1.482 -44.928 0.398 1.00 41.34 351 ARG A C 1
ATOM 2866 O O . ARG A 1 351 ? 0.546 -45.551 -0.087 1.00 41.34 351 ARG A O 1
ATOM 2873 N N . ASP A 1 352 ? 1.613 -44.706 1.702 1.00 44.12 352 ASP A N 1
ATOM 2874 C CA . ASP A 1 352 ? 0.649 -45.014 2.759 1.00 44.12 352 ASP A CA 1
ATOM 2875 C C . ASP A 1 352 ? -0.598 -44.113 2.764 1.00 44.12 352 ASP A C 1
ATOM 2877 O O . ASP A 1 352 ? -1.567 -44.452 3.435 1.00 44.12 352 ASP A O 1
ATOM 2881 N N . LEU A 1 353 ? -0.598 -43.004 2.017 1.00 41.56 353 LEU A N 1
ATOM 2882 C CA . LEU A 1 353 ? -1.699 -42.032 1.951 1.00 41.56 353 LEU A CA 1
ATOM 2883 C C . LEU A 1 353 ? -2.398 -41.990 0.583 1.00 41.56 353 LEU A C 1
ATOM 2885 O O . LEU A 1 353 ? -3.278 -41.162 0.375 1.00 41.56 353 LEU A O 1
ATOM 2889 N N . LEU A 1 354 ? -2.014 -42.872 -0.342 1.00 43.25 354 LEU A N 1
ATOM 2890 C CA . LEU A 1 354 ? -2.685 -43.019 -1.630 1.00 43.25 354 LEU A CA 1
ATOM 2891 C C . LEU A 1 354 ? -3.947 -43.864 -1.457 1.00 43.25 354 LEU A C 1
ATOM 2893 O O . LEU A 1 354 ? -3.895 -44.977 -0.909 1.00 43.25 354 LEU A O 1
ATOM 2897 N N . THR A 1 355 ? -5.066 -43.373 -1.987 1.00 57.41 355 THR A N 1
ATOM 2898 C CA . THR A 1 355 ? -6.218 -44.241 -2.251 1.00 57.41 355 THR A CA 1
ATOM 2899 C C . THR A 1 355 ? -5.792 -45.368 -3.198 1.00 57.41 355 THR A C 1
ATOM 2901 O O . THR A 1 355 ? -4.803 -45.247 -3.928 1.00 57.41 355 THR A O 1
ATOM 2904 N N . ASP A 1 356 ? -6.494 -46.500 -3.175 1.00 59.41 356 ASP A N 1
ATOM 2905 C CA . ASP A 1 356 ? -6.120 -47.643 -4.021 1.00 59.41 356 ASP A CA 1
ATOM 2906 C C . ASP A 1 356 ? -6.132 -47.271 -5.517 1.00 59.41 356 ASP A C 1
ATOM 2908 O O . ASP A 1 356 ? -5.254 -47.692 -6.264 1.00 59.41 356 ASP A O 1
ATOM 2912 N N . ASP A 1 357 ? -7.024 -46.360 -5.916 1.00 58.69 357 ASP A N 1
ATOM 2913 C CA . ASP A 1 357 ? -7.130 -45.846 -7.287 1.00 58.69 357 ASP A CA 1
ATOM 2914 C C . ASP A 1 357 ? -5.926 -44.960 -7.683 1.00 58.69 357 ASP A C 1
ATOM 2916 O O . ASP A 1 357 ? -5.419 -45.022 -8.807 1.00 58.69 357 ASP A O 1
ATOM 2920 N N . GLU A 1 358 ? -5.397 -44.166 -6.745 1.00 48.00 358 GLU A N 1
ATOM 2921 C CA . GLU A 1 358 ? -4.196 -43.349 -6.965 1.00 48.00 358 GLU A CA 1
ATOM 2922 C C . GLU A 1 358 ? -2.915 -44.191 -6.979 1.00 48.00 358 GLU A C 1
ATOM 2924 O O . GLU A 1 358 ? -1.986 -43.870 -7.724 1.00 48.00 358 GLU A O 1
ATOM 2929 N N . ARG A 1 359 ? -2.872 -45.287 -6.207 1.00 59.97 359 ARG A N 1
ATOM 2930 C CA . ARG A 1 359 ? -1.790 -46.285 -6.256 1.00 59.97 359 ARG A CA 1
ATOM 2931 C C . ARG A 1 359 ? -1.746 -46.984 -7.608 1.00 59.97 359 ARG A C 1
ATOM 2933 O O . ARG A 1 359 ? -0.691 -46.997 -8.241 1.00 59.97 359 ARG A O 1
ATOM 2940 N N . ASP A 1 360 ? -2.890 -47.464 -8.083 1.00 62.06 360 ASP A N 1
ATOM 2941 C CA . ASP A 1 360 ? -3.014 -48.126 -9.383 1.00 62.06 360 ASP A CA 1
ATOM 2942 C C . ASP A 1 360 ? -2.636 -47.192 -10.542 1.00 62.06 360 ASP A C 1
ATOM 2944 O O . ASP A 1 360 ? -2.013 -47.615 -11.521 1.00 62.06 360 ASP A O 1
ATOM 2948 N N . ARG A 1 361 ? -2.966 -45.899 -10.440 1.00 58.03 361 ARG A N 1
ATOM 2949 C CA . ARG A 1 361 ? -2.576 -44.893 -11.437 1.00 58.03 361 ARG A CA 1
ATOM 2950 C C . ARG A 1 361 ? -1.063 -44.653 -11.459 1.00 58.03 361 ARG A C 1
ATOM 2952 O O . ARG A 1 361 ? -0.479 -44.602 -12.541 1.00 58.03 361 ARG A O 1
ATOM 2959 N N . LEU A 1 362 ? -0.432 -44.562 -10.287 1.00 54.34 362 LEU A N 1
ATOM 2960 C CA . LEU A 1 362 ? 1.020 -44.405 -10.141 1.00 54.34 362 LEU A CA 1
ATOM 2961 C C . LEU A 1 362 ? 1.786 -45.632 -10.658 1.00 54.34 362 LEU A C 1
ATOM 2963 O O . LEU A 1 362 ? 2.779 -45.482 -11.367 1.00 54.34 362 LEU A O 1
ATOM 2967 N N . GLU A 1 363 ? 1.302 -46.842 -10.371 1.00 56.88 363 GLU A N 1
ATOM 2968 C CA . GLU A 1 363 ? 1.911 -48.081 -10.868 1.00 56.88 363 GLU A CA 1
ATOM 2969 C C . GLU A 1 363 ? 1.800 -48.211 -12.393 1.00 56.88 363 GLU A C 1
ATOM 2971 O O . GLU A 1 363 ? 2.761 -48.618 -13.049 1.00 56.88 363 GLU A O 1
ATOM 2976 N N . ARG A 1 364 ? 0.673 -47.799 -12.991 1.00 59.19 364 ARG A N 1
ATOM 2977 C CA . ARG A 1 364 ? 0.516 -47.762 -14.458 1.00 59.19 364 ARG A CA 1
ATOM 2978 C C . ARG A 1 364 ? 1.453 -46.749 -15.122 1.00 59.19 364 ARG A C 1
ATOM 2980 O O . ARG A 1 364 ? 1.987 -47.039 -16.192 1.00 59.19 364 ARG A O 1
ATOM 2987 N N . GLU A 1 365 ? 1.683 -45.593 -14.501 1.00 52.84 365 GLU A N 1
ATOM 2988 C CA . GLU A 1 365 ? 2.623 -44.580 -15.004 1.00 52.84 365 GLU A CA 1
ATOM 2989 C C . GLU A 1 365 ? 4.099 -44.996 -14.848 1.00 52.84 365 GLU A C 1
ATOM 2991 O O . GLU A 1 365 ? 4.917 -44.664 -15.711 1.00 52.84 365 GLU A O 1
ATOM 2996 N N . GLU A 1 366 ? 4.452 -45.759 -13.806 1.00 48.25 366 GLU A N 1
ATOM 2997 C CA . GLU A 1 366 ? 5.800 -46.330 -13.639 1.00 48.25 366 GLU A CA 1
ATOM 2998 C C . GLU A 1 366 ? 6.060 -47.520 -14.582 1.00 48.25 366 GLU A C 1
ATOM 3000 O O . GLU A 1 366 ? 7.158 -47.642 -15.131 1.00 48.25 366 GLU A O 1
ATOM 3005 N N . LEU A 1 367 ? 5.059 -48.373 -14.834 1.00 46.41 367 LEU A N 1
ATOM 3006 C CA . LEU A 1 367 ? 5.167 -49.509 -15.762 1.00 46.41 367 LEU A CA 1
ATOM 3007 C C . LEU A 1 367 ? 5.233 -49.080 -17.235 1.00 46.41 367 LEU A C 1
ATOM 3009 O O . LEU A 1 367 ? 5.856 -49.770 -18.038 1.00 46.41 367 LEU A O 1
ATOM 3013 N N . GLY A 1 368 ? 4.658 -47.927 -17.591 1.00 45.22 368 GLY A N 1
ATOM 3014 C CA . GLY A 1 368 ? 4.736 -47.354 -18.942 1.00 45.22 368 GLY A CA 1
ATOM 3015 C C . GLY A 1 368 ? 6.098 -46.749 -19.317 1.00 45.22 368 GLY A C 1
ATOM 3016 O O . GLY A 1 368 ? 6.257 -46.275 -20.440 1.00 45.22 368 GLY A O 1
ATOM 3017 N N . LYS A 1 369 ? 7.071 -46.739 -18.393 1.00 48.44 369 LYS A N 1
ATOM 3018 C CA . LYS A 1 369 ? 8.429 -46.195 -18.591 1.00 48.44 369 LYS A CA 1
ATOM 3019 C C . LYS A 1 369 ? 9.538 -47.260 -18.629 1.00 48.44 369 LYS A C 1
ATOM 3021 O O . LYS A 1 369 ? 10.709 -46.883 -18.576 1.00 48.44 369 LYS A O 1
ATOM 3026 N N . LYS A 1 370 ? 9.205 -48.555 -18.693 1.00 35.94 370 LYS A N 1
ATOM 3027 C CA . LYS A 1 370 ? 10.192 -49.648 -18.793 1.00 35.94 370 LYS A CA 1
ATOM 3028 C C . LYS A 1 370 ? 10.401 -50.162 -20.207 1.00 35.94 370 LYS A C 1
ATOM 3030 O O . LYS A 1 370 ? 9.393 -50.343 -20.921 1.00 35.94 370 LYS A O 1
#

Secondary structure (DSSP, 8-state):
--SSHHHHTTS-HHHHTHHHHHHHHHHHHHHHHGGGS----------PPPPP--SS-----EEEEEE--TTTPPPEEEEEEE-TTS-EEEEEEE-TT-S-SS-SEEEEEEE-TTS-EEEEEEE-TTS-EEEEEEEE-TTS-EEEEEEEETTEEEEEEEEEE-TTS-EEEEEEEETTS-EEEEEEEEE-TTS-EEEEEEEEEETTEEEEEEEEEEEE-TTS-EEEEEEEEEEEETTEEEEEEEEEEEE-TTS-EEEEEEEETTEEEEEEEEEEEE-TTS-EEEEE-TTS-EEEEEE-TTS-EEEEE-SSEEEEEEE-TTS-EEEEEEEETT--TTSEEEEEE--PPP----GGG--HHHHHHHHHHHHTT-

Sequence (370 aa):
MGSVKKWFAKLDKKRRYILIGSIAGVIVIACVLILGGVFRKKDTGPKYEIPEVTDGYVLVFRLVSEYDVTDGAKTARTLCEYDERGNILVKKEKYRHSGYDEFDRVSEYSYDGEDRPVRIKTTFPSGEFKTEERKYNAGGQLISSETTSGTELLESCRYQYDEAGNLALEEHYGADGKLTESYAYESDENGFVVFMDQKKYEGIELWSEMIVRWTRRADGSLVKASFLEREYDVNGVSSEIEREYLYDESEKLIAEYRVHNGIKFDEIEYECTYDDNGRLREYMGPSGTTDYYEYDKKGRVVSIESWDATMHYVYDSYGNVIKEYLTEKGQSSANITDYTEYTYKPFSVRRDLLTDDERDRLEREELGKK

Solvent-accessible surface area (backbone atoms only — not comparable to full-atom values): 21211 Å² total; per-residue (Å²): 143,80,66,66,76,64,56,65,78,66,66,53,80,74,58,70,50,53,77,60,46,60,58,56,60,59,52,47,62,57,61,72,56,64,80,67,69,72,90,72,78,73,83,71,63,80,88,68,82,78,76,84,88,75,84,78,89,72,85,50,77,43,75,77,50,75,60,86,63,101,70,94,56,62,58,32,38,37,41,36,33,45,51,99,87,68,50,66,39,32,42,36,35,30,55,63,71,56,90,61,92,65,51,62,32,37,36,40,46,40,61,49,99,83,74,44,73,33,35,39,39,37,36,36,76,86,71,51,50,38,38,37,38,45,43,62,49,96,87,68,49,70,38,34,38,41,32,22,46,86,90,44,58,54,32,34,40,39,42,42,61,46,98,89,66,49,74,30,34,40,39,34,22,41,51,86,69,38,57,38,37,37,39,39,40,43,61,49,98,87,66,48,64,35,34,38,41,37,38,34,35,62,67,91,42,69,39,37,40,40,38,40,36,49,42,59,50,98,88,64,46,47,39,35,40,39,39,37,39,37,32,39,52,101,92,40,81,73,43,78,50,36,36,37,37,33,33,43,93,84,59,43,69,35,35,33,30,45,32,58,96,89,41,68,52,92,60,54,42,30,39,40,44,63,46,99,87,69,45,73,31,38,41,30,40,66,86,74,48,50,36,38,48,39,63,49,97,86,71,46,72,34,35,40,36,41,86,71,33,24,44,36,46,39,64,51,96,88,68,51,68,37,31,39,36,32,19,50,54,96,53,59,91,87,54,68,76,48,74,51,78,48,83,78,78,71,82,76,73,58,76,90,73,48,53,72,70,55,46,54,51,51,51,54,60,59,62,74,72,112

Foldseek 3Di:
DPDPVVVVVPPDPVVVCVVVVVVVVVVVVVVVPVVLPDPPPPPPPPPDDDPDDDDDDDQPFDWPDWDDDPDPWDIWTWTFTADPVRQTQKIFTADTPDPDPGTQKIWGFDADPVSHTQWIWIAGPVRWIKIKGWDADPVGHTAKIWIAGPPFTAKMKGWDADPVGATAKIFIAGSVRATAKMKGFDADPVRHTQKIWIFGDDRPDTFKIKIKGWDADPVRATAKIWIWIFGADPVGTPDIWIKMWGADSVRDTAFMFTDDPNRTDPQTQWGFDADPVRHTAWIAGRVRWIWGFDADPVRHTAWIATPFKIKGFDADPVGDTQKIFIAGGPDDPVHTPDMDGDDDDPPPPPLVPDDPVRVVVVVVVVVVVD

Radius of gyration: 28.19 Å; Cα contacts (8 Å, |Δi|>4): 657; chains: 1; bounding box: 86×73×57 Å

Mean predicted aligned error: 15.98 Å

Nearest PDB structures (foldseek):
  6l7i-assembly1_G  TM=5.791E-01  e=2.094E-09  Photorhabdus luminescens
  8cp6-assembly1_B  TM=2.931E-01  e=1.643E-11  Pseudomonas aeruginosa
  8uy4-assembly1_A  TM=3.083E-01  e=8.910E-12  Acinetobacter baumannii AB307-0294
  8uxt-assembly1_A  TM=2.486E-01  e=1.495E-11  Acinetobacter baumannii AB307-0294
  6ske-assembly2_C  TM=2.922E-01  e=1.376E-08  Gallus gallus